Protein AF-A0AAN9UZ84-F1 (afdb_monomer)

Organism: NCBI:txid117547

Sequence (411 aa):
MTIRNRKESPLLRLPEEIRLLIYGYAVYINCPIQPQQQERHSNRFFRGLGAIRWNRSANSQLELACFSIYNDLQRHPLFYRENEFLFNDIKCAQLFMAAITKQKRDAIRRITIHLTGVPRNSFAIEELLNPDRAENGHPIYHQPMRGYVNLEDVTPTSLESVLISGDHPLIPLFMEARDTLQSRKSFLTNHFNQQMTGEDEVDFNPRAARGQIMKDMLPAPLLSDAINDTGIHFPGEDRVAQDKMKSTIGAISSRTRQQVRLSRSVNQFGVIMFQPRPRGRNYDKEFLLALEDEVKEIRFRQDMFQCRLENKTDDQEFIHWVELDLLFTPRGLEALRKHYVHLFRLTSKRHATLRLQHVKEIPTPKRILAMARGWMTPLIQERPRSWAPIDRQWKHLQRKYARYVAGLEQN

Foldseek 3Di:
DDPPPPPPDPLNPDDLVVNLVVVLVQLADPDAFEWDAPDVLDLDTDGDDVCPPPPPRSVNVQCVPDVVSVVSCVVPVSNQQNHAHEEAAVVSVVSNLVSDDPNSNVNHQHYFYRPPDPDPPVPPPVCVPDVPPPDDDDDDPDDPDGDGDRVVPDDVVNVVVVVVPDPDPCVVVVVVVVVVVVVVVVVVVVVVVVVVPPPDPDPDDVVVVVVVCVCVVDDPVVVVVVVVVVVNDDPCVVVVVVVVVPDDPDDDDPVVVVVLVVPPQQDPVRDRNPPDDDPQPQADPVRQGPDPWAFQDWADDPNFIKTWTWDDDPPDTDTDIDTLQSLLDPVSLVRVLVNLVVLLVPDDLVCLPVSLVRLVRGDALVRSVVSSCVVCVVVCVVCVPVCVVSVVSSVVSNVSSVVSSVVSVVD

Nearest PDB structures (foldseek):
  5vu9-assembly1_A  TM=6.277E-01  e=2.630E+00  Thermococcus kodakarensis
  3p0c-assembly3_B-2  TM=5.870E-01  e=2.109E+00  Homo sapiens
  7b0g-assembly1_A  TM=6.282E-01  e=4.567E+00  Thermococcus gorgonarius
  2ya3-assembly1_B  TM=3.241E-01  e=3.280E+00  Homo sapiens

Secondary structure (DSSP, 8-state):
--STT-S--GGGGS-HHHHHHHHHHHH--SS-B-EEESSTT-S-EEEPTT-TT-SS-HHHHHHHH-HHHHHHHHHS-HHHHHSEEEESSHHHHHHHHHHS-HHHHHH--EEEE--TT--GGG-TTSTTS-GGG---------PPP-----TTS--HHHHHHHHHSS--TTHHHHHHHHHHHHHHHHHHHHHHHHHTTS-------HHHHHHHHHHHSS-HHHHHHHHHHTT----HHHHHHHHHTT---PPPPHHHHHHHHH-TTB-TTS-B------S-TTB-TTSSB---SEEEEEEEETTEEEEEEEEEETTEEEEEEEEGGGG-SHHHHHHHHHHHHHHHH---GGGHHHHHHHHHHSPPHHHHHHHHHHHHHHHHHH-HHHHHHHHHHHHHHHHHHHHHHHHHHH-

pLDDT: mean 71.82, std 21.79, range [31.03, 98.06]

Structure (mmCIF, N/CA/C/O backbone):
data_AF-A0AAN9UZ84-F1
#
_entry.id   AF-A0AAN9UZ84-F1
#
loop_
_atom_site.group_PDB
_atom_site.id
_atom_site.type_symbol
_atom_site.label_atom_id
_atom_site.label_alt_id
_atom_site.label_comp_id
_atom_site.label_asym_id
_atom_site.label_entity_id
_atom_site.label_seq_id
_atom_site.pdbx_PDB_ins_code
_atom_site.Cartn_x
_atom_site.Cartn_y
_atom_site.Cartn_z
_atom_site.occupancy
_atom_site.B_iso_or_equiv
_atom_site.auth_seq_id
_atom_site.auth_comp_id
_atom_site.auth_asym_id
_atom_site.auth_atom_id
_atom_site.pdbx_PDB_model_num
ATOM 1 N N . MET A 1 1 ? 25.877 -11.691 -7.355 1.00 45.25 1 MET A N 1
ATOM 2 C CA . MET A 1 1 ? 25.223 -12.798 -8.086 1.00 45.25 1 MET A CA 1
ATOM 3 C C . MET A 1 1 ? 26.262 -13.465 -8.972 1.00 45.25 1 MET A C 1
ATOM 5 O O . MET A 1 1 ? 26.772 -12.831 -9.884 1.00 45.25 1 MET A O 1
ATOM 9 N N . THR A 1 2 ? 26.658 -14.690 -8.641 1.00 38.53 2 THR A N 1
ATOM 10 C CA . THR A 1 2 ? 27.685 -15.468 -9.347 1.00 38.53 2 THR A CA 1
ATOM 11 C C . THR A 1 2 ? 27.096 -16.154 -10.584 1.00 38.53 2 THR A C 1
ATOM 13 O O . THR A 1 2 ? 26.030 -16.756 -10.530 1.00 38.53 2 THR A O 1
ATOM 16 N N . ILE A 1 3 ? 27.820 -16.082 -11.703 1.00 53.00 3 ILE A N 1
ATOM 17 C CA . ILE A 1 3 ? 27.454 -16.493 -13.079 1.00 53.00 3 ILE A CA 1
ATOM 18 C C . ILE A 1 3 ? 27.215 -18.020 -13.243 1.00 53.00 3 ILE A C 1
ATOM 20 O O . ILE A 1 3 ? 26.954 -18.515 -14.334 1.00 53.00 3 ILE A O 1
ATOM 24 N N . ARG A 1 4 ? 27.268 -18.809 -12.165 1.00 45.34 4 ARG A N 1
ATOM 25 C CA . ARG A 1 4 ? 27.538 -20.254 -12.242 1.00 45.34 4 ARG A CA 1
ATOM 26 C C . ARG A 1 4 ? 26.347 -21.210 -12.370 1.00 45.34 4 ARG A C 1
ATOM 28 O O . ARG A 1 4 ? 26.585 -22.405 -12.349 1.00 45.34 4 ARG A O 1
ATOM 35 N N . ASN A 1 5 ? 25.113 -20.751 -12.589 1.00 47.03 5 ASN A N 1
ATOM 36 C CA . ASN A 1 5 ? 23.981 -21.662 -12.849 1.00 47.03 5 ASN A CA 1
ATOM 37 C C . ASN A 1 5 ? 23.011 -21.145 -13.933 1.00 47.03 5 ASN A C 1
ATOM 39 O O . ASN A 1 5 ? 21.800 -21.143 -13.749 1.00 47.03 5 ASN A O 1
ATOM 43 N N . ARG A 1 6 ? 23.529 -20.739 -15.102 1.00 51.94 6 ARG A N 1
ATOM 44 C CA . ARG A 1 6 ? 22.734 -20.605 -16.344 1.00 51.94 6 ARG A CA 1
ATOM 45 C C . ARG A 1 6 ? 22.651 -21.937 -17.110 1.00 51.94 6 ARG A C 1
ATOM 47 O O . ARG A 1 6 ? 22.800 -21.962 -18.325 1.00 51.94 6 ARG A O 1
ATOM 54 N N . LYS A 1 7 ? 22.422 -23.059 -16.419 1.00 56.19 7 LYS A N 1
ATOM 55 C CA . LYS A 1 7 ? 21.828 -24.215 -17.105 1.00 56.19 7 LYS A CA 1
ATOM 56 C C . LYS A 1 7 ? 20.409 -23.768 -17.457 1.00 56.19 7 LYS A C 1
ATOM 58 O O . LYS A 1 7 ? 19.621 -23.494 -16.562 1.00 56.19 7 LYS A O 1
ATOM 63 N N . GLU A 1 8 ? 20.212 -23.503 -18.742 1.00 67.31 8 GLU A N 1
ATOM 64 C CA . GLU A 1 8 ? 19.103 -22.772 -19.361 1.00 67.31 8 GLU A CA 1
ATOM 65 C C . GLU A 1 8 ? 17.765 -22.995 -18.654 1.00 67.31 8 GLU A C 1
ATOM 67 O O . GLU A 1 8 ? 17.306 -24.128 -18.510 1.00 67.31 8 GLU A O 1
ATOM 72 N N . SER A 1 9 ? 17.132 -21.899 -18.226 1.00 83.69 9 SER A N 1
ATOM 73 C CA . SER A 1 9 ? 15.747 -21.939 -17.757 1.00 83.69 9 SER A CA 1
ATOM 74 C C . SER A 1 9 ? 14.895 -22.694 -18.788 1.00 83.69 9 SER A C 1
ATOM 76 O O . SER A 1 9 ? 14.983 -22.350 -19.971 1.00 83.69 9 SER A O 1
ATOM 78 N N . PRO A 1 10 ? 14.065 -23.677 -18.384 1.00 90.75 10 PRO A N 1
ATOM 79 C CA . PRO A 1 10 ? 13.185 -24.403 -19.302 1.00 90.75 10 PRO A CA 1
ATOM 80 C C . PRO A 1 10 ? 12.340 -23.467 -20.174 1.00 90.75 10 PRO A C 1
ATOM 82 O O . PRO A 1 10 ? 12.114 -23.751 -21.344 1.00 90.75 10 PRO A O 1
ATOM 85 N N . LEU A 1 11 ? 11.963 -22.305 -19.631 1.00 91.06 11 LEU A N 1
ATOM 86 C CA . LEU A 1 11 ? 11.238 -21.260 -20.349 1.00 91.06 11 LEU A CA 1
ATOM 87 C C . LEU A 1 11 ? 12.028 -20.698 -21.540 1.00 91.06 11 LEU A C 1
ATOM 89 O O . LEU A 1 11 ? 11.448 -20.440 -22.585 1.00 91.06 11 LEU A O 1
ATOM 93 N N . LEU A 1 12 ? 13.346 -20.515 -21.401 1.00 90.81 12 LEU A N 1
ATOM 94 C CA . LEU A 1 12 ? 14.201 -19.960 -22.459 1.00 90.81 12 LEU A CA 1
ATOM 95 C C . LEU A 1 12 ? 14.514 -20.971 -23.570 1.00 90.81 12 LEU A C 1
ATOM 97 O O . LEU A 1 12 ? 14.984 -20.568 -24.628 1.00 90.81 12 LEU A O 1
ATOM 101 N N . ARG A 1 13 ? 14.237 -22.262 -23.347 1.00 91.50 13 ARG A N 1
ATOM 102 C CA . ARG A 1 13 ? 14.356 -23.314 -24.370 1.00 91.50 13 ARG A CA 1
ATOM 103 C C . ARG A 1 13 ? 13.147 -23.393 -25.294 1.00 91.50 13 ARG A C 1
ATOM 105 O O . ARG A 1 13 ? 13.227 -24.039 -26.333 1.00 91.50 13 ARG A O 1
ATOM 112 N N . LEU A 1 14 ? 12.033 -22.771 -24.913 1.00 93.94 14 LEU A N 1
ATOM 113 C CA . LEU A 1 14 ? 10.848 -22.723 -25.758 1.00 93.94 14 LEU A CA 1
ATOM 114 C C . LEU A 1 14 ? 11.097 -21.811 -26.973 1.00 93.94 14 LEU A C 1
ATOM 116 O O . LEU A 1 14 ? 11.827 -20.817 -26.831 1.00 93.94 14 LEU A O 1
ATOM 120 N N . PRO A 1 15 ? 10.470 -22.110 -28.130 1.00 96.06 15 PRO A N 1
ATOM 121 C CA . PRO A 1 15 ? 10.428 -21.200 -29.272 1.00 96.06 15 PRO A CA 1
ATOM 122 C C . PRO A 1 15 ? 9.936 -19.809 -28.865 1.00 96.06 15 PRO A C 1
ATOM 124 O O . PRO A 1 15 ? 9.126 -19.678 -27.940 1.00 96.06 15 PRO A O 1
ATOM 127 N N . GLU A 1 16 ? 10.435 -18.774 -29.541 1.00 95.06 16 GLU A N 1
ATOM 128 C CA . GLU A 1 16 ? 10.143 -17.374 -29.210 1.00 95.06 16 GLU A CA 1
ATOM 129 C C . GLU A 1 16 ? 8.633 -17.113 -29.177 1.00 95.06 16 GLU A C 1
ATOM 131 O O . GLU A 1 16 ? 8.135 -16.500 -28.240 1.00 95.06 16 GLU A O 1
ATOM 136 N N . GLU A 1 17 ? 7.882 -17.672 -30.119 1.00 96.00 17 GLU A N 1
ATOM 137 C CA . GLU A 1 17 ? 6.434 -17.516 -30.250 1.00 96.00 17 GLU A CA 1
ATOM 138 C C . GLU A 1 17 ? 5.694 -18.006 -28.998 1.00 96.00 17 GLU A C 1
ATOM 140 O O . GLU A 1 17 ? 4.804 -17.328 -28.481 1.00 96.00 17 GLU A O 1
ATOM 145 N N . ILE A 1 18 ? 6.110 -19.157 -28.461 1.00 96.25 18 ILE A N 1
ATOM 146 C CA . ILE A 1 18 ? 5.534 -19.730 -27.241 1.00 96.25 18 ILE A CA 1
ATOM 147 C C . ILE A 1 18 ? 5.908 -18.878 -26.027 1.00 96.25 18 ILE A C 1
ATOM 149 O O . ILE A 1 18 ? 5.068 -18.637 -25.158 1.00 96.25 18 ILE A O 1
ATOM 153 N N . ARG A 1 19 ? 7.146 -18.366 -25.971 1.00 95.56 19 ARG A N 1
ATOM 154 C CA . ARG A 1 19 ? 7.564 -17.445 -24.903 1.00 95.56 19 ARG A CA 1
ATOM 155 C C . ARG A 1 19 ? 6.741 -16.162 -24.922 1.00 95.56 19 ARG A C 1
ATOM 157 O O . ARG A 1 19 ? 6.247 -15.759 -23.874 1.00 95.56 19 ARG A O 1
ATOM 164 N N . LEU A 1 20 ? 6.545 -15.559 -26.094 1.00 94.31 20 LEU A N 1
ATOM 165 C CA . LEU A 1 20 ? 5.751 -14.341 -26.257 1.00 94.31 20 LEU A CA 1
ATOM 166 C C . LEU A 1 20 ? 4.282 -14.559 -25.887 1.00 94.31 20 LEU A C 1
ATOM 168 O O . LEU A 1 20 ? 3.679 -13.673 -25.287 1.00 94.31 20 LEU A O 1
ATOM 172 N N . LEU A 1 21 ? 3.715 -15.732 -26.175 1.00 95.12 21 LEU A N 1
ATOM 173 C CA . LEU A 1 21 ? 2.364 -16.093 -25.740 1.00 95.12 21 LEU A CA 1
ATOM 174 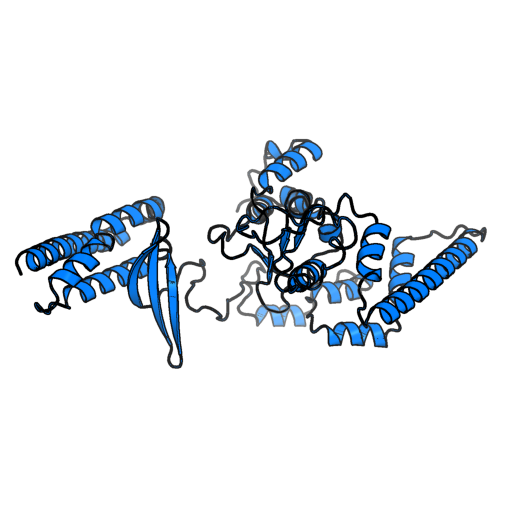C C . LEU A 1 21 ? 2.270 -16.168 -24.208 1.00 95.12 21 LEU A C 1
ATOM 176 O O . LEU A 1 21 ? 1.381 -15.558 -23.615 1.00 95.12 21 LEU A O 1
ATOM 180 N N . ILE A 1 22 ? 3.233 -16.824 -23.551 1.00 94.00 22 ILE A N 1
ATOM 181 C CA . ILE A 1 22 ? 3.320 -16.869 -22.080 1.00 94.00 22 ILE A CA 1
ATOM 182 C C . ILE A 1 22 ? 3.481 -15.458 -21.501 1.00 94.00 22 ILE A C 1
ATOM 184 O O . ILE A 1 22 ? 2.807 -15.102 -20.534 1.00 94.00 22 ILE A O 1
ATOM 188 N N . TYR A 1 23 ? 4.351 -14.636 -22.093 1.00 94.12 23 TYR A N 1
ATOM 189 C CA . TYR A 1 23 ? 4.535 -13.250 -21.672 1.00 94.12 23 TYR A CA 1
ATOM 190 C C . TYR A 1 23 ? 3.254 -12.444 -21.845 1.00 94.12 23 TYR A C 1
ATOM 192 O O . TYR A 1 23 ? 2.923 -11.687 -20.943 1.00 94.12 23 TYR A O 1
ATOM 200 N N . GLY A 1 24 ? 2.510 -12.644 -22.936 1.00 92.31 24 GLY A N 1
ATOM 201 C CA . GLY A 1 24 ? 1.216 -12.009 -23.182 1.00 92.31 24 GLY A CA 1
ATOM 202 C C . GLY A 1 24 ? 0.245 -12.220 -22.022 1.00 92.31 24 GLY A C 1
ATOM 203 O O . GLY A 1 24 ? -0.256 -11.250 -21.454 1.00 92.31 24 GLY A O 1
ATOM 204 N N . TYR A 1 25 ? 0.079 -13.471 -21.581 1.00 92.06 25 TYR A N 1
ATOM 205 C CA . TYR A 1 25 ? -0.732 -13.785 -20.399 1.00 92.06 25 TYR A CA 1
ATOM 206 C C . TYR A 1 25 ? -0.179 -13.176 -19.111 1.00 92.06 25 TYR A C 1
ATOM 208 O O . TYR A 1 25 ? -0.944 -12.736 -18.258 1.00 92.06 25 TYR A O 1
ATOM 216 N N . ALA A 1 26 ? 1.144 -13.133 -18.959 1.00 90.12 26 ALA A N 1
ATOM 217 C CA . ALA A 1 26 ? 1.773 -12.607 -17.755 1.00 90.12 26 ALA A CA 1
ATOM 218 C C . ALA A 1 26 ? 1.719 -11.068 -17.656 1.00 90.12 26 ALA A C 1
ATOM 220 O O . ALA A 1 26 ? 1.734 -10.529 -16.549 1.00 90.12 26 ALA A O 1
ATOM 221 N N . VAL A 1 27 ? 1.660 -10.352 -18.785 1.00 89.69 27 VAL A N 1
ATOM 222 C CA . VAL A 1 27 ? 1.564 -8.880 -18.825 1.00 89.69 27 VAL A CA 1
ATOM 223 C C . VAL A 1 27 ? 0.127 -8.363 -18.912 1.00 89.69 27 VAL A C 1
ATOM 225 O O . VAL A 1 27 ? -0.087 -7.160 -18.729 1.00 89.69 27 VAL A O 1
ATOM 228 N N . TYR A 1 28 ? -0.839 -9.239 -19.199 1.00 91.75 28 TYR A N 1
ATOM 229 C CA . TYR A 1 28 ? -2.258 -8.903 -19.272 1.00 91.75 28 TYR A CA 1
ATOM 230 C C . TYR A 1 28 ? -2.816 -8.505 -17.902 1.00 91.75 28 TYR A C 1
ATOM 232 O O . TYR A 1 28 ? -2.566 -9.151 -16.883 1.00 91.75 28 TYR A O 1
ATOM 240 N N . ILE A 1 29 ? -3.605 -7.435 -17.883 1.00 86.50 29 ILE A N 1
ATOM 241 C CA . ILE A 1 29 ? -4.309 -6.936 -16.707 1.00 86.50 29 ILE A CA 1
ATOM 242 C C . ILE A 1 29 ? -5.793 -6.885 -17.031 1.00 86.50 29 ILE A C 1
ATOM 244 O O . ILE A 1 29 ? -6.217 -6.233 -17.980 1.00 86.50 29 ILE A O 1
ATOM 248 N N . ASN A 1 30 ? -6.591 -7.536 -16.185 1.00 87.19 30 ASN A N 1
ATOM 249 C CA . ASN A 1 30 ? -8.043 -7.647 -16.337 1.00 87.19 30 ASN A CA 1
ATOM 250 C C . ASN A 1 30 ? -8.804 -6.345 -15.990 1.00 87.19 30 ASN A C 1
ATOM 252 O O . ASN A 1 30 ? -9.948 -6.376 -15.546 1.00 87.19 30 ASN A O 1
ATOM 256 N N . CYS A 1 31 ? -8.158 -5.185 -16.105 1.00 88.44 31 CYS A N 1
ATOM 257 C CA . CYS A 1 31 ? -8.800 -3.891 -15.932 1.00 88.44 31 CYS A CA 1
ATOM 258 C C . CYS A 1 31 ? -8.138 -2.826 -16.819 1.00 88.44 31 CYS A C 1
ATOM 260 O O . CYS A 1 31 ? -6.919 -2.878 -17.024 1.00 88.44 31 CYS A O 1
ATOM 262 N N . PRO A 1 32 ? -8.914 -1.846 -17.324 1.00 91.94 32 PRO A N 1
ATOM 263 C CA . PRO A 1 32 ? -8.359 -0.752 -18.104 1.00 91.94 32 PRO A CA 1
ATOM 264 C C . PRO A 1 32 ? -7.305 0.018 -17.307 1.00 91.94 32 PRO A C 1
ATOM 266 O O . PRO A 1 32 ? -7.519 0.441 -16.168 1.00 91.94 32 PRO A O 1
ATOM 269 N N . ILE A 1 33 ? -6.145 0.206 -17.918 1.00 92.12 33 ILE A N 1
ATOM 270 C CA . ILE A 1 33 ? -5.009 0.891 -17.321 1.00 92.12 33 ILE A CA 1
ATOM 271 C C . ILE A 1 33 ? -5.215 2.383 -17.490 1.00 92.12 33 ILE A C 1
ATOM 273 O O . ILE A 1 33 ? -5.262 2.856 -18.614 1.00 92.12 33 ILE A O 1
ATOM 277 N N . GLN A 1 34 ? -5.260 3.134 -16.393 1.00 93.69 34 GLN A N 1
ATOM 278 C CA . GLN A 1 34 ? -5.285 4.596 -16.434 1.00 93.69 34 GLN A CA 1
ATOM 279 C C . GLN A 1 34 ? -3.865 5.155 -16.302 1.00 93.69 34 GLN A C 1
ATOM 281 O O . GLN A 1 34 ? -3.337 5.151 -15.187 1.00 93.69 34 GLN A O 1
ATOM 286 N N . PRO A 1 35 ? -3.195 5.609 -17.376 1.00 92.44 35 PRO A N 1
ATOM 287 C CA . PRO A 1 35 ? -1.843 6.136 -17.259 1.00 92.44 35 PRO A CA 1
ATOM 288 C C . PRO A 1 35 ? -1.865 7.493 -16.555 1.00 92.44 35 PRO A C 1
ATOM 290 O O . PRO A 1 35 ? -2.608 8.393 -16.939 1.00 92.44 35 PRO A O 1
ATOM 293 N N . GLN A 1 36 ? -1.021 7.657 -15.543 1.00 87.88 36 GLN A N 1
ATOM 294 C CA . GLN A 1 36 ? -0.801 8.918 -14.844 1.00 87.88 36 GLN A CA 1
ATOM 295 C C . GLN A 1 36 ? 0.681 9.270 -14.916 1.00 87.88 36 GLN A C 1
ATOM 297 O O . GLN A 1 36 ? 1.538 8.456 -14.581 1.00 87.88 36 GLN A O 1
ATOM 302 N N . GLN A 1 37 ? 0.996 10.465 -15.410 1.00 86.06 37 GLN A N 1
ATOM 303 C CA . GLN A 1 37 ? 2.379 10.913 -15.550 1.00 86.06 37 GLN A CA 1
ATOM 304 C C . GLN A 1 37 ? 3.010 11.070 -14.160 1.00 86.06 37 GLN A C 1
ATOM 306 O O . GLN A 1 37 ? 2.432 11.725 -13.296 1.00 86.06 37 GLN A O 1
ATOM 311 N N . GLN A 1 38 ? 4.182 10.465 -13.936 1.00 81.69 38 GLN A N 1
ATOM 312 C CA . GLN A 1 38 ? 4.854 10.457 -12.630 1.00 81.69 38 GLN A CA 1
ATOM 313 C C . GLN A 1 38 ? 5.204 11.872 -12.159 1.00 81.69 38 GLN A C 1
ATOM 315 O O . GLN A 1 38 ? 4.994 12.222 -11.002 1.00 81.69 38 GLN A O 1
ATOM 320 N N . GLU A 1 39 ? 5.728 12.683 -13.071 1.00 80.19 39 GLU A N 1
ATOM 321 C CA . GLU A 1 39 ? 6.046 14.091 -12.854 1.00 80.19 39 GLU A CA 1
ATOM 322 C C . GLU A 1 39 ? 5.662 14.863 -14.114 1.00 80.19 39 GLU A C 1
ATOM 324 O O . GLU A 1 39 ? 5.668 14.298 -15.211 1.00 80.19 39 GLU A O 1
ATOM 329 N N . ARG A 1 40 ? 5.356 16.158 -13.983 1.00 80.56 40 ARG A N 1
ATOM 330 C CA . ARG A 1 40 ? 5.122 17.008 -15.157 1.00 80.56 40 ARG A CA 1
ATOM 331 C C . ARG A 1 40 ? 6.328 16.911 -16.096 1.00 80.56 40 ARG A C 1
ATOM 333 O O . ARG A 1 40 ? 7.459 17.057 -15.644 1.00 80.56 40 ARG A O 1
ATOM 340 N N . HIS A 1 41 ? 6.066 16.664 -17.379 1.00 78.81 41 HIS A N 1
ATOM 341 C CA . HIS A 1 41 ? 7.078 16.481 -18.436 1.00 78.81 41 HIS A CA 1
ATOM 342 C C . HIS A 1 41 ? 7.932 15.202 -18.333 1.00 78.81 41 HIS A C 1
ATOM 344 O O . HIS A 1 41 ? 8.858 15.020 -19.119 1.00 78.81 41 HIS A O 1
ATOM 350 N N . SER A 1 42 ? 7.621 14.280 -17.418 1.00 81.38 42 SER A N 1
ATOM 351 C CA . SER A 1 42 ? 8.297 12.982 -17.357 1.00 81.38 42 SER A CA 1
ATOM 352 C C . SER A 1 42 ? 7.796 12.031 -18.440 1.00 81.38 42 SER A C 1
ATOM 354 O O . SER A 1 42 ? 6.600 11.946 -18.714 1.00 81.38 42 SER A O 1
ATOM 356 N N . ASN A 1 43 ? 8.696 11.233 -19.008 1.00 77.44 43 ASN A N 1
ATOM 357 C CA . ASN A 1 43 ? 8.323 10.111 -19.870 1.00 77.44 43 ASN A CA 1
ATOM 358 C C . ASN A 1 43 ? 7.874 8.867 -19.078 1.00 77.44 43 ASN A C 1
ATOM 360 O O . ASN A 1 43 ? 7.631 7.808 -19.660 1.00 77.44 43 ASN A O 1
ATOM 364 N N . ARG A 1 44 ? 7.787 8.972 -17.746 1.00 79.19 44 ARG A N 1
ATOM 365 C CA . ARG A 1 44 ? 7.373 7.885 -16.858 1.00 79.19 44 ARG A CA 1
ATOM 366 C C . ARG A 1 44 ? 5.911 8.038 -16.475 1.00 79.19 44 ARG A C 1
ATOM 368 O O . ARG A 1 44 ? 5.475 9.114 -16.070 1.00 79.19 44 ARG A O 1
ATOM 375 N N . PHE A 1 45 ? 5.184 6.929 -16.545 1.00 83.38 45 PHE A N 1
ATOM 376 C CA . PHE A 1 45 ? 3.785 6.845 -16.146 1.00 83.38 45 PHE A CA 1
ATOM 377 C C . PHE A 1 45 ? 3.613 5.734 -15.120 1.00 83.38 45 PHE A C 1
ATOM 379 O O . PHE A 1 45 ? 4.180 4.649 -15.267 1.00 83.38 45 PHE A O 1
ATOM 386 N N . PHE A 1 46 ? 2.807 6.000 -14.101 1.00 80.75 46 PHE A N 1
ATOM 387 C CA . PHE A 1 46 ? 2.255 4.989 -13.215 1.00 80.75 46 PHE A CA 1
ATOM 388 C C . PHE A 1 46 ? 0.813 4.683 -13.624 1.00 80.75 46 PHE A C 1
ATOM 390 O O . PHE A 1 46 ? 0.201 5.402 -14.413 1.00 80.75 46 PHE A O 1
ATOM 397 N N . ARG A 1 47 ? 0.272 3.572 -13.130 1.00 71.81 47 ARG A N 1
ATOM 398 C CA . ARG A 1 47 ? -1.145 3.237 -13.312 1.00 71.81 47 ARG A CA 1
ATOM 399 C C . ARG A 1 47 ? -1.926 3.915 -12.187 1.00 71.81 47 ARG A C 1
ATOM 401 O O . ARG A 1 47 ? -1.471 3.867 -11.050 1.00 71.81 47 ARG A O 1
ATOM 408 N N . GLY A 1 48 ? -3.041 4.567 -12.502 1.00 64.75 48 GLY A N 1
ATOM 409 C CA . GLY A 1 48 ? -3.776 5.439 -11.589 1.00 64.75 48 GLY A CA 1
ATOM 410 C C . GLY A 1 48 ? -4.235 4.799 -10.273 1.00 64.75 48 GLY A C 1
ATOM 411 O O . GLY A 1 48 ? -4.202 3.582 -10.088 1.00 64.75 48 GLY A O 1
ATOM 412 N N . LEU A 1 49 ? -4.681 5.675 -9.366 1.00 49.62 49 LEU A N 1
ATOM 413 C CA . LEU A 1 49 ? -4.926 5.523 -7.917 1.00 49.62 49 LEU A CA 1
ATOM 414 C C . LEU A 1 49 ? -5.725 4.298 -7.413 1.00 49.62 49 LEU A C 1
ATOM 416 O O . LEU A 1 49 ? -5.801 4.099 -6.205 1.00 49.62 49 LEU A O 1
ATOM 420 N N . GLY A 1 50 ? -6.281 3.450 -8.280 1.00 52.53 50 GLY A N 1
ATOM 421 C CA . GLY A 1 50 ? -6.930 2.192 -7.884 1.00 52.53 50 GLY A CA 1
ATOM 422 C C . GLY A 1 50 ? -5.977 1.003 -7.687 1.00 52.53 50 GLY A C 1
ATOM 423 O O . GLY A 1 50 ? -6.397 -0.040 -7.198 1.00 52.53 50 GLY A O 1
ATOM 424 N N . ALA A 1 51 ? -4.700 1.131 -8.063 1.00 45.59 51 ALA A N 1
ATOM 425 C CA . ALA A 1 51 ? -3.732 0.030 -8.073 1.00 45.59 51 ALA A CA 1
ATOM 426 C C . ALA A 1 51 ? -2.506 0.308 -7.178 1.00 45.59 51 ALA A C 1
ATOM 428 O O . ALA A 1 51 ? -1.365 0.184 -7.618 1.00 45.59 51 ALA A O 1
ATOM 429 N N . ILE A 1 52 ? -2.728 0.651 -5.903 1.00 46.91 52 ILE A N 1
ATOM 430 C CA . ILE A 1 52 ? -1.674 0.980 -4.913 1.00 46.91 52 ILE A CA 1
ATOM 431 C C . ILE A 1 52 ? -0.670 -0.178 -4.688 1.00 46.91 52 ILE A C 1
ATOM 433 O O . ILE A 1 52 ? 0.438 0.034 -4.203 1.00 46.91 52 ILE A O 1
ATOM 437 N N . ARG A 1 53 ? -0.970 -1.406 -5.133 1.00 43.94 53 ARG A N 1
ATOM 438 C CA . ARG A 1 53 ? -0.129 -2.589 -4.876 1.00 43.94 53 ARG A CA 1
ATOM 439 C C . ARG A 1 53 ? 0.914 -2.958 -5.941 1.00 43.94 53 ARG A C 1
ATOM 441 O O . ARG A 1 53 ? 1.563 -3.990 -5.799 1.00 43.94 53 ARG A O 1
ATOM 448 N N . TRP A 1 54 ? 1.127 -2.151 -6.983 1.00 49.38 54 TRP A N 1
ATOM 449 C CA . TRP A 1 54 ? 1.960 -2.558 -8.131 1.00 49.38 54 TRP A CA 1
ATOM 450 C C . TRP A 1 54 ? 3.179 -1.663 -8.387 1.00 49.38 54 TRP A C 1
ATOM 452 O O . TRP A 1 54 ? 3.471 -1.322 -9.532 1.00 49.38 54 TRP A O 1
ATOM 462 N N . ASN A 1 55 ? 3.966 -1.356 -7.347 1.00 44.22 55 ASN A N 1
ATOM 463 C CA . ASN A 1 55 ? 5.273 -0.683 -7.498 1.00 44.22 55 ASN A CA 1
ATOM 464 C C . ASN A 1 55 ? 6.299 -1.478 -8.337 1.00 44.22 55 ASN A C 1
ATOM 466 O O . ASN A 1 55 ? 7.379 -0.980 -8.645 1.00 44.22 55 ASN A O 1
ATOM 470 N N . ARG A 1 56 ? 5.961 -2.702 -8.752 1.00 51.62 56 ARG A N 1
ATOM 471 C CA . ARG A 1 56 ? 6.640 -3.436 -9.818 1.00 51.62 56 ARG A CA 1
ATOM 472 C C . ARG A 1 56 ? 5.575 -4.044 -10.722 1.00 51.62 56 ARG A C 1
ATOM 474 O O . ARG A 1 56 ? 4.998 -5.071 -10.370 1.00 51.62 56 ARG A O 1
ATOM 481 N N . SER A 1 57 ? 5.279 -3.410 -11.857 1.00 54.12 57 SER A N 1
ATOM 482 C CA . SER A 1 57 ? 4.426 -4.003 -12.895 1.00 54.12 57 SER A CA 1
ATOM 483 C C . SER A 1 57 ? 4.911 -5.420 -13.232 1.00 54.12 57 SER A C 1
ATOM 485 O O . SER A 1 57 ? 6.112 -5.684 -13.153 1.00 54.12 57 SER A O 1
ATOM 487 N N . ALA A 1 58 ? 4.018 -6.334 -13.619 1.00 53.50 58 ALA A N 1
ATOM 488 C CA . ALA A 1 58 ? 4.421 -7.665 -14.088 1.00 53.50 58 ALA A CA 1
ATOM 489 C C . ALA A 1 58 ? 5.491 -7.578 -15.196 1.00 53.50 58 ALA A C 1
ATOM 491 O O . ALA A 1 58 ? 6.454 -8.337 -15.169 1.00 53.50 58 ALA A O 1
ATOM 492 N N . ASN A 1 59 ? 5.415 -6.555 -16.061 1.00 58.16 59 ASN A N 1
ATOM 493 C CA . ASN A 1 59 ? 6.506 -6.187 -16.967 1.00 58.16 59 ASN A CA 1
ATOM 494 C C . ASN A 1 59 ? 7.822 -5.968 -16.242 1.00 58.16 59 ASN A C 1
ATOM 496 O O . ASN A 1 59 ? 8.793 -6.616 -16.580 1.00 58.16 59 ASN A O 1
ATOM 500 N N . SER A 1 60 ? 7.870 -5.086 -15.241 1.00 62.81 60 SER A N 1
ATOM 501 C CA . SER A 1 60 ? 9.116 -4.820 -14.524 1.00 62.81 60 SER A CA 1
ATOM 502 C C . SER A 1 60 ? 9.643 -6.069 -13.814 1.00 62.81 60 SER A C 1
ATOM 504 O O . SER A 1 60 ? 10.846 -6.252 -13.739 1.00 62.81 60 SER A O 1
ATOM 506 N N . GLN A 1 61 ? 8.783 -6.974 -13.334 1.00 77.00 61 GLN A N 1
ATOM 507 C CA . GLN A 1 61 ? 9.246 -8.223 -12.720 1.00 77.00 61 GLN A CA 1
ATOM 508 C C . GLN A 1 61 ? 9.800 -9.206 -13.763 1.00 77.00 61 GLN A C 1
ATOM 510 O O . GLN A 1 61 ? 10.838 -9.818 -13.519 1.00 77.00 61 GLN A O 1
ATOM 515 N N . LEU A 1 62 ? 9.158 -9.318 -14.931 1.00 81.50 62 LEU A N 1
ATOM 516 C CA . LEU A 1 62 ? 9.624 -10.144 -16.051 1.00 81.50 62 LEU A CA 1
ATOM 517 C C . LEU A 1 62 ? 10.903 -9.582 -16.688 1.00 81.50 62 LEU A C 1
ATOM 519 O O . LEU A 1 62 ? 11.858 -10.322 -16.906 1.00 81.50 62 LEU A O 1
ATOM 523 N N . GLU A 1 63 ? 10.956 -8.272 -16.917 1.00 80.12 63 GLU A N 1
ATOM 524 C CA . GLU A 1 63 ? 12.121 -7.537 -17.425 1.00 80.12 63 GLU A CA 1
ATOM 525 C C . GLU A 1 63 ? 13.327 -7.681 -16.484 1.00 80.12 63 GLU A C 1
ATOM 527 O O . GLU A 1 63 ? 14.464 -7.788 -16.942 1.00 80.12 63 GLU A O 1
ATOM 532 N N . LEU A 1 64 ? 13.094 -7.740 -15.167 1.00 81.56 64 LEU A N 1
ATOM 533 C CA . LEU A 1 64 ? 14.145 -7.944 -14.166 1.00 81.56 64 LEU A CA 1
ATOM 534 C C . LEU A 1 64 ? 14.545 -9.417 -13.981 1.00 81.56 64 LEU A C 1
ATOM 536 O O . LEU A 1 64 ? 15.568 -9.678 -13.346 1.00 81.56 64 LEU A O 1
ATOM 540 N N . ALA A 1 65 ? 13.781 -10.379 -14.511 1.00 84.19 65 ALA A N 1
ATOM 541 C CA . ALA A 1 65 ? 14.049 -11.801 -14.300 1.00 84.19 65 ALA A CA 1
ATOM 542 C C . ALA A 1 65 ? 15.339 -12.248 -15.006 1.00 84.19 65 ALA A C 1
ATOM 544 O O . ALA A 1 65 ? 16.204 -12.876 -14.390 1.00 84.19 65 ALA A O 1
ATOM 545 N N . CYS A 1 66 ? 15.499 -11.919 -16.295 1.00 87.75 66 CYS A N 1
ATOM 546 C CA . CYS A 1 66 ? 16.760 -12.105 -17.011 1.00 87.75 66 CYS A CA 1
ATOM 547 C C . CYS A 1 66 ? 16.858 -11.249 -18.285 1.00 87.75 66 CYS A C 1
ATOM 549 O O . CYS A 1 66 ? 15.860 -10.833 -18.867 1.00 87.75 66 CYS A O 1
ATOM 551 N N . PHE A 1 67 ? 18.090 -11.062 -18.770 1.00 87.00 67 PHE A N 1
ATOM 552 C CA . PHE A 1 67 ? 18.387 -10.264 -19.968 1.00 87.00 67 PHE A CA 1
ATOM 553 C C . PHE A 1 67 ? 17.702 -10.774 -21.250 1.00 87.00 67 PHE A C 1
ATOM 555 O O . PHE A 1 67 ? 17.363 -9.978 -22.118 1.00 87.00 67 PHE A O 1
ATOM 562 N N . SER A 1 68 ? 17.482 -12.088 -21.378 1.00 90.62 68 SER A N 1
ATOM 563 C CA . SER A 1 68 ? 16.793 -12.648 -22.551 1.00 90.62 68 SER A CA 1
ATOM 564 C C . SER A 1 68 ? 15.317 -12.253 -22.574 1.00 90.62 68 SER A C 1
ATOM 566 O O . SER A 1 68 ? 14.835 -11.804 -23.604 1.00 90.62 68 SER A O 1
ATOM 568 N N . ILE A 1 69 ? 14.628 -12.356 -21.431 1.00 90.94 69 ILE A N 1
ATOM 569 C CA . ILE A 1 69 ? 13.220 -11.948 -21.302 1.00 90.94 69 ILE A CA 1
ATOM 570 C C . ILE A 1 69 ? 13.091 -10.444 -21.556 1.00 90.94 69 ILE A C 1
ATOM 572 O O . ILE A 1 69 ? 12.199 -10.014 -22.279 1.00 90.94 69 ILE A O 1
ATOM 576 N N . TYR A 1 70 ? 14.020 -9.649 -21.018 1.00 90.94 70 TYR A N 1
ATOM 577 C CA . TYR A 1 70 ? 14.085 -8.215 -21.290 1.00 90.94 70 TYR A CA 1
ATOM 578 C C . TYR A 1 70 ? 14.187 -7.910 -22.794 1.00 90.94 70 TYR A C 1
ATOM 580 O O . TYR A 1 70 ? 13.426 -7.091 -23.302 1.00 90.94 70 TYR A O 1
ATOM 588 N N . ASN A 1 71 ? 15.081 -8.589 -23.523 1.00 92.81 71 ASN A N 1
ATOM 589 C CA . ASN A 1 71 ? 15.231 -8.379 -24.966 1.00 92.81 71 ASN A CA 1
ATOM 590 C C . ASN A 1 71 ? 13.977 -8.778 -25.751 1.00 92.81 71 ASN A C 1
ATOM 592 O O . ASN A 1 71 ? 13.588 -8.050 -26.666 1.00 92.81 71 ASN A O 1
ATOM 596 N N . ASP A 1 72 ? 13.342 -9.896 -25.392 1.00 93.94 72 ASP A N 1
ATOM 597 C CA . ASP A 1 72 ? 12.100 -10.348 -26.026 1.00 93.94 72 ASP A CA 1
ATOM 598 C C . ASP A 1 72 ? 10.990 -9.294 -25.821 1.00 93.94 72 ASP A C 1
ATOM 600 O O . ASP A 1 72 ? 10.367 -8.852 -26.786 1.00 93.94 72 ASP A O 1
ATOM 604 N N . LEU A 1 73 ? 10.811 -8.789 -24.593 1.00 91.50 73 LEU A N 1
ATOM 605 C CA . LEU A 1 73 ? 9.824 -7.746 -24.268 1.00 91.50 73 LEU A CA 1
ATOM 606 C C . LEU A 1 73 ? 10.153 -6.368 -24.869 1.00 91.50 73 LEU A C 1
ATOM 608 O O . LEU A 1 73 ? 9.253 -5.571 -25.138 1.00 91.50 73 LEU A O 1
ATOM 612 N N . GLN A 1 74 ? 11.432 -6.061 -25.095 1.00 90.44 74 GLN A N 1
ATOM 613 C CA . GLN A 1 74 ? 11.838 -4.820 -25.757 1.00 90.44 74 GLN A CA 1
ATOM 614 C C . GLN A 1 74 ? 11.538 -4.860 -27.263 1.00 90.44 74 GLN A C 1
ATOM 616 O O . GLN A 1 74 ? 11.140 -3.846 -27.839 1.00 90.44 74 GLN A O 1
ATOM 621 N N . ARG A 1 75 ? 11.722 -6.021 -27.906 1.00 94.94 75 ARG A N 1
ATOM 622 C CA . ARG A 1 75 ? 11.404 -6.230 -29.330 1.00 94.94 75 ARG A CA 1
ATOM 623 C C . ARG A 1 75 ? 9.903 -6.327 -29.573 1.00 94.94 75 ARG A C 1
ATOM 625 O O . ARG A 1 75 ? 9.418 -5.819 -30.582 1.00 94.94 75 ARG A O 1
ATOM 632 N N . HIS A 1 76 ? 9.179 -6.918 -28.629 1.00 95.56 76 HIS A N 1
ATOM 633 C CA . HIS A 1 76 ? 7.742 -7.136 -28.708 1.00 95.56 76 HIS A CA 1
ATOM 634 C C . HIS A 1 76 ? 7.059 -6.403 -27.555 1.00 95.56 76 HIS A C 1
ATOM 636 O O . HIS A 1 76 ? 7.039 -6.923 -26.441 1.00 95.56 76 HIS A O 1
ATOM 642 N N . PRO A 1 77 ? 6.482 -5.206 -27.782 1.00 94.25 77 PRO A N 1
ATOM 643 C CA . PRO A 1 77 ? 5.841 -4.395 -26.740 1.00 94.25 77 PRO A CA 1
ATOM 644 C C . PRO A 1 77 ? 4.486 -4.984 -26.288 1.00 94.25 77 PRO A C 1
ATOM 646 O O . PRO A 1 77 ? 3.462 -4.302 -26.300 1.00 94.25 77 PRO A O 1
ATOM 649 N N . LEU A 1 78 ? 4.479 -6.253 -25.867 1.00 94.38 78 LEU A N 1
ATOM 650 C CA . LEU A 1 78 ? 3.302 -7.057 -25.527 1.00 94.38 78 LEU A CA 1
ATOM 651 C C . LEU A 1 78 ? 2.403 -6.362 -24.514 1.00 94.38 78 LEU A C 1
ATOM 653 O O . LEU A 1 78 ? 1.193 -6.360 -24.660 1.00 94.38 78 LEU A O 1
ATOM 657 N N . PHE A 1 79 ? 2.983 -5.678 -23.534 1.00 92.44 79 PHE A N 1
ATOM 658 C CA . PHE A 1 79 ? 2.202 -4.921 -22.566 1.00 92.44 79 PHE A CA 1
ATOM 659 C C . PHE A 1 79 ? 1.273 -3.878 -23.190 1.00 92.44 79 PHE A C 1
ATOM 661 O O . PHE A 1 79 ? 0.149 -3.718 -22.729 1.00 92.44 79 PHE A O 1
ATOM 668 N N . TYR A 1 80 ? 1.740 -3.172 -24.217 1.00 94.62 80 TYR A N 1
ATOM 669 C CA . TYR A 1 80 ? 0.934 -2.169 -24.909 1.00 94.62 80 TYR A CA 1
ATOM 670 C C . TYR A 1 80 ? -0.115 -2.830 -25.804 1.00 94.62 80 TYR A C 1
ATOM 672 O O . TYR A 1 80 ? -1.209 -2.300 -25.955 1.00 94.62 80 TYR A O 1
ATOM 680 N N . ARG A 1 81 ? 0.203 -4.008 -26.350 1.00 95.62 81 ARG A N 1
ATOM 681 C CA . ARG A 1 81 ? -0.693 -4.778 -27.215 1.00 95.62 81 ARG A CA 1
ATOM 682 C C . ARG A 1 81 ? -1.837 -5.442 -26.459 1.00 95.62 81 ARG A C 1
ATOM 684 O O . ARG A 1 81 ? -2.981 -5.350 -26.885 1.00 95.62 81 ARG A O 1
ATOM 691 N N . GLU A 1 82 ? -1.527 -6.097 -25.346 1.00 94.81 82 GLU A N 1
ATOM 692 C CA . GLU A 1 82 ? -2.479 -6.943 -24.625 1.00 94.81 82 GLU A CA 1
ATOM 693 C C . GLU A 1 82 ? -3.389 -6.156 -23.674 1.00 94.81 82 GLU A C 1
ATOM 695 O O . GLU A 1 82 ? -4.401 -6.688 -23.232 1.00 94.81 82 GLU A O 1
ATOM 700 N N . ASN A 1 83 ? -3.092 -4.896 -23.349 1.00 94.38 83 ASN A N 1
ATOM 701 C CA . ASN A 1 83 ? -3.857 -4.135 -22.356 1.00 94.38 83 ASN A CA 1
ATOM 702 C C . ASN A 1 83 ? -4.730 -3.039 -22.975 1.00 94.38 83 ASN A C 1
ATOM 704 O O . ASN A 1 83 ? -4.432 -2.503 -24.039 1.00 94.38 83 ASN A O 1
ATOM 708 N N . GLU A 1 84 ? -5.816 -2.706 -22.280 1.00 95.31 84 GLU A N 1
ATOM 709 C CA . GLU A 1 84 ? -6.657 -1.548 -22.584 1.00 95.31 84 GLU A CA 1
ATOM 710 C C . GLU A 1 84 ? -6.168 -0.330 -21.797 1.00 95.31 84 GLU A C 1
ATOM 712 O O . GLU A 1 84 ? -5.859 -0.442 -20.609 1.00 95.31 84 GLU A O 1
ATOM 717 N N . PHE A 1 85 ? -6.113 0.832 -22.448 1.00 95.19 85 PHE A N 1
ATOM 718 C CA . PHE A 1 85 ? -5.742 2.096 -21.816 1.00 95.19 85 PHE A CA 1
ATOM 719 C C . PHE A 1 85 ? -6.948 3.021 -21.706 1.00 95.19 85 PHE A C 1
ATOM 721 O O . PHE A 1 85 ? -7.616 3.295 -22.695 1.00 95.19 85 PHE A O 1
ATOM 728 N N . LEU A 1 86 ? -7.202 3.529 -20.506 1.00 95.12 86 LEU A N 1
ATOM 729 C CA . LEU A 1 86 ? -8.324 4.400 -20.198 1.00 95.12 86 LEU A CA 1
ATOM 730 C C . LEU A 1 86 ? -7.834 5.804 -19.844 1.00 95.12 86 LEU A C 1
ATOM 732 O O . LEU A 1 86 ? -7.010 5.971 -18.946 1.00 95.12 86 LEU A O 1
ATOM 736 N N . PHE A 1 87 ? -8.378 6.822 -20.502 1.00 94.69 87 PHE A N 1
ATOM 737 C CA . PHE A 1 87 ? -8.053 8.223 -20.242 1.00 94.69 87 PHE A CA 1
ATOM 738 C C . PHE A 1 87 ? -9.292 9.000 -19.817 1.00 94.69 87 PHE A C 1
ATOM 740 O O . PHE A 1 87 ? -10.387 8.766 -20.319 1.00 94.69 87 PHE A O 1
ATOM 747 N N . ASN A 1 88 ? -9.108 9.944 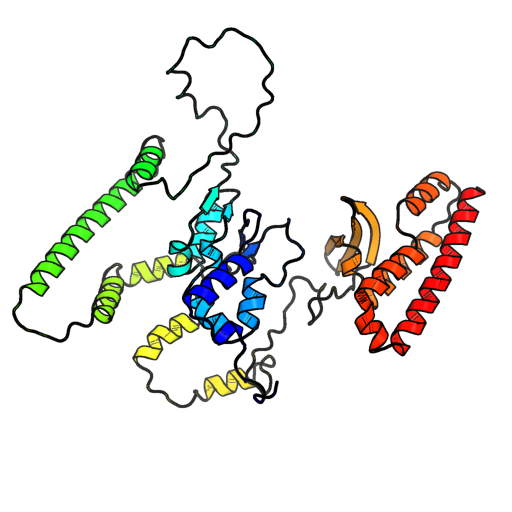-18.896 1.00 91.31 88 ASN A N 1
ATOM 748 C CA . ASN A 1 88 ? -10.188 10.813 -18.419 1.00 91.31 88 ASN A CA 1
ATOM 749 C C . ASN A 1 88 ? -10.455 12.003 -19.346 1.00 91.31 88 ASN A C 1
ATOM 751 O O . ASN A 1 88 ? -11.475 12.660 -19.196 1.00 91.31 88 ASN A O 1
ATOM 755 N N . ASP A 1 89 ? -9.521 12.305 -20.247 1.00 92.06 89 ASP A N 1
ATOM 756 C CA . ASP A 1 89 ? -9.659 13.327 -21.274 1.00 92.06 89 ASP A CA 1
ATOM 757 C C . ASP A 1 89 ? -8.705 13.035 -22.452 1.00 92.06 89 ASP A C 1
ATOM 759 O O . ASP A 1 89 ? -7.806 12.186 -22.375 1.00 92.06 89 ASP A O 1
ATOM 763 N N . ILE A 1 90 ? -8.896 13.756 -23.559 1.00 93.38 90 ILE A N 1
ATOM 764 C CA . ILE A 1 90 ? -8.059 13.628 -24.758 1.00 93.38 90 ILE A CA 1
ATOM 765 C C . ILE A 1 90 ? -6.627 14.147 -24.546 1.00 93.38 90 ILE A C 1
ATOM 767 O O . ILE A 1 90 ? -5.693 13.659 -25.183 1.00 93.38 90 ILE A O 1
ATOM 771 N N . LYS A 1 91 ? -6.422 15.099 -23.628 1.00 90.69 91 LYS A N 1
ATOM 772 C CA . LYS A 1 91 ? -5.109 15.711 -23.371 1.00 90.69 91 LYS A CA 1
ATOM 773 C C . LYS A 1 91 ? -4.166 14.714 -22.697 1.00 90.69 91 LYS A C 1
ATOM 775 O O . LYS A 1 91 ? -3.009 14.598 -23.089 1.00 90.69 91 LYS A O 1
ATOM 780 N N . CYS A 1 92 ? -4.654 13.940 -21.732 1.00 90.38 92 CYS A N 1
ATOM 781 C CA . CYS A 1 92 ? -3.936 12.852 -21.083 1.00 90.38 92 CYS A CA 1
ATOM 782 C C . CYS A 1 92 ? -3.553 11.762 -22.088 1.00 90.38 92 CYS A C 1
ATOM 784 O O . CYS A 1 92 ? -2.421 11.278 -22.047 1.00 90.38 92 CYS A O 1
ATOM 786 N N . ALA A 1 93 ? -4.458 11.416 -23.011 1.00 94.44 93 ALA A N 1
ATOM 787 C CA . ALA A 1 93 ? -4.160 10.471 -24.084 1.00 94.44 93 ALA A CA 1
ATOM 788 C C . ALA A 1 93 ? -3.035 11.000 -24.990 1.00 94.44 93 ALA A C 1
ATOM 790 O O . ALA A 1 93 ? -2.054 10.296 -25.230 1.00 94.44 93 ALA A O 1
ATOM 791 N N . GLN A 1 94 ? -3.114 12.262 -25.425 1.00 93.69 94 GLN A N 1
ATOM 792 C CA . GLN A 1 94 ? -2.078 12.903 -26.244 1.00 93.69 94 GLN A CA 1
ATOM 793 C C . GLN A 1 94 ? -0.714 12.938 -25.541 1.00 93.69 94 GLN A C 1
ATOM 795 O O . GLN A 1 94 ? 0.289 12.542 -26.136 1.00 93.69 94 GLN A O 1
ATOM 800 N N . LEU A 1 95 ? -0.673 13.346 -24.268 1.00 90.56 95 LEU A N 1
ATOM 801 C CA . LEU A 1 95 ? 0.556 13.373 -23.468 1.00 90.56 95 LEU A CA 1
ATOM 802 C C . LEU A 1 95 ? 1.176 11.978 -23.324 1.00 90.56 95 LEU A C 1
ATOM 804 O O . LEU A 1 95 ? 2.388 11.822 -23.474 1.00 90.56 95 LEU A O 1
ATOM 808 N N . PHE A 1 96 ? 0.355 10.957 -23.068 1.00 94.12 96 PHE A N 1
ATOM 809 C CA . PHE A 1 96 ? 0.822 9.576 -22.979 1.00 94.12 96 PHE A CA 1
ATOM 810 C C . PHE A 1 96 ? 1.403 9.084 -24.308 1.00 94.12 96 PHE A C 1
ATOM 812 O O . PHE A 1 96 ? 2.514 8.551 -24.335 1.00 94.12 96 PHE A O 1
ATOM 819 N N . MET A 1 97 ? 0.699 9.315 -25.419 1.00 95.44 97 MET A N 1
ATOM 820 C CA . MET A 1 97 ? 1.151 8.900 -26.748 1.00 95.44 97 MET A CA 1
ATOM 821 C C . MET A 1 97 ? 2.447 9.610 -27.161 1.00 95.44 97 MET A C 1
ATOM 823 O O . MET A 1 97 ? 3.345 8.975 -27.721 1.00 95.44 97 MET A O 1
ATOM 827 N N . ALA A 1 98 ? 2.586 10.899 -26.847 1.00 91.69 98 ALA A N 1
ATOM 828 C CA . ALA A 1 98 ? 3.802 11.662 -27.119 1.00 91.69 98 ALA A CA 1
ATOM 829 C C . ALA A 1 98 ? 5.018 11.129 -26.342 1.00 91.69 98 ALA A C 1
ATOM 831 O O . ALA A 1 98 ? 6.136 11.145 -26.852 1.00 91.69 98 ALA A O 1
ATOM 832 N N . ALA A 1 99 ? 4.801 10.619 -25.130 1.00 89.81 99 ALA A N 1
ATOM 833 C CA . ALA A 1 99 ? 5.874 10.224 -24.229 1.00 89.81 99 ALA A CA 1
ATOM 834 C C . ALA A 1 99 ? 6.407 8.792 -24.432 1.00 89.81 99 ALA A C 1
ATOM 836 O O . ALA A 1 99 ? 7.488 8.463 -23.935 1.00 89.81 99 ALA A O 1
ATOM 837 N N . ILE A 1 100 ? 5.684 7.928 -25.150 1.00 92.44 100 ILE A N 1
ATOM 838 C CA . ILE A 1 100 ? 6.133 6.564 -25.470 1.00 92.44 100 ILE A CA 1
ATOM 839 C C . ILE A 1 100 ? 6.775 6.487 -26.866 1.00 92.44 100 ILE A C 1
ATOM 841 O O . ILE A 1 100 ? 6.576 7.348 -27.720 1.00 92.44 100 ILE A O 1
ATOM 845 N N . THR A 1 101 ? 7.574 5.447 -27.124 1.00 92.12 101 THR A N 1
ATOM 846 C CA . THR A 1 101 ? 8.230 5.268 -28.432 1.00 92.12 101 THR A CA 1
ATOM 847 C C . THR A 1 101 ? 7.211 4.943 -29.524 1.00 92.12 101 THR A C 1
ATOM 849 O O . THR A 1 101 ? 6.150 4.382 -29.247 1.00 92.12 101 THR A O 1
ATOM 852 N N . LYS A 1 102 ? 7.553 5.222 -30.791 1.00 94.25 102 LYS A N 1
ATOM 853 C CA . LYS A 1 102 ? 6.693 4.888 -31.939 1.00 94.25 102 LYS A CA 1
ATOM 854 C C . LYS A 1 102 ? 6.279 3.411 -31.939 1.00 94.25 102 LYS A C 1
ATOM 856 O O . LYS A 1 102 ? 5.102 3.111 -32.030 1.00 94.25 102 LYS A O 1
ATOM 861 N N . GLN A 1 103 ? 7.233 2.507 -31.725 1.00 94.31 103 GLN A N 1
ATOM 862 C CA . GLN A 1 103 ? 6.970 1.067 -31.652 1.00 94.31 103 GLN A CA 1
ATOM 863 C C . GLN A 1 103 ? 5.940 0.699 -30.570 1.00 94.31 103 GLN A C 1
ATOM 865 O O . GLN A 1 103 ? 5.102 -0.166 -30.790 1.00 94.31 103 GLN A O 1
ATOM 870 N N . LYS A 1 104 ? 5.990 1.358 -29.404 1.00 94.31 104 LYS A N 1
ATOM 871 C CA . LYS A 1 104 ? 5.018 1.147 -28.325 1.00 94.31 104 LYS A CA 1
ATOM 872 C C . LYS A 1 104 ? 3.647 1.715 -28.687 1.00 94.31 104 LYS A C 1
ATOM 874 O O . LYS A 1 104 ? 2.661 1.045 -28.416 1.00 94.31 104 LYS A O 1
ATOM 879 N N . ARG A 1 105 ? 3.585 2.894 -29.326 1.00 95.50 105 ARG A N 1
ATOM 880 C CA . ARG A 1 105 ? 2.328 3.472 -29.843 1.00 95.50 105 ARG A CA 1
ATOM 881 C C . ARG A 1 105 ? 1.649 2.546 -30.842 1.00 95.50 105 ARG A C 1
ATOM 883 O O . ARG A 1 105 ? 0.480 2.241 -30.668 1.00 95.50 105 ARG A O 1
ATOM 890 N N . ASP A 1 106 ? 2.400 2.085 -31.840 1.00 95.38 106 ASP A N 1
ATOM 891 C CA . ASP A 1 106 ? 1.892 1.249 -32.935 1.00 95.38 106 ASP A CA 1
ATOM 892 C C . ASP A 1 106 ? 1.380 -0.115 -32.429 1.00 95.38 106 ASP A C 1
ATOM 894 O O . ASP A 1 106 ? 0.600 -0.789 -33.098 1.00 95.38 106 ASP A O 1
ATOM 898 N N . ALA A 1 107 ? 1.821 -0.533 -31.240 1.00 95.94 107 ALA A N 1
ATOM 899 C CA . ALA A 1 107 ? 1.374 -1.761 -30.605 1.00 95.94 107 ALA A CA 1
ATOM 900 C C . ALA A 1 107 ? 0.068 -1.619 -29.820 1.00 95.94 107 ALA A C 1
ATOM 902 O O . ALA A 1 107 ? -0.558 -2.641 -29.556 1.00 95.94 107 ALA A O 1
ATOM 903 N N . ILE A 1 108 ? -0.340 -0.404 -29.437 1.00 96.12 108 ILE A N 1
ATOM 904 C CA . ILE A 1 108 ? -1.579 -0.195 -28.681 1.00 96.12 108 ILE A CA 1
ATOM 905 C C . ILE A 1 108 ? -2.773 -0.538 -29.569 1.00 96.12 108 ILE A C 1
ATOM 907 O O . ILE A 1 108 ? -2.919 0.004 -30.661 1.00 96.12 108 ILE A O 1
ATOM 911 N N . ARG A 1 109 ? -3.639 -1.432 -29.080 1.00 96.69 109 ARG A N 1
ATOM 912 C CA . ARG A 1 109 ? -4.865 -1.845 -29.785 1.00 96.69 109 ARG A CA 1
ATOM 913 C C . ARG A 1 109 ? -6.130 -1.217 -29.219 1.00 96.69 109 ARG A C 1
ATOM 915 O O . ARG A 1 109 ? -7.066 -0.958 -29.961 1.00 96.69 109 ARG A O 1
ATOM 922 N N . ARG A 1 110 ? -6.157 -0.949 -27.910 1.00 96.75 110 ARG A N 1
ATOM 923 C CA . ARG A 1 110 ? -7.378 -0.561 -27.193 1.00 96.75 110 ARG A CA 1
ATOM 924 C C . ARG A 1 110 ? -7.158 0.696 -26.362 1.00 96.75 110 ARG A C 1
ATOM 926 O O . ARG A 1 110 ? -6.376 0.682 -2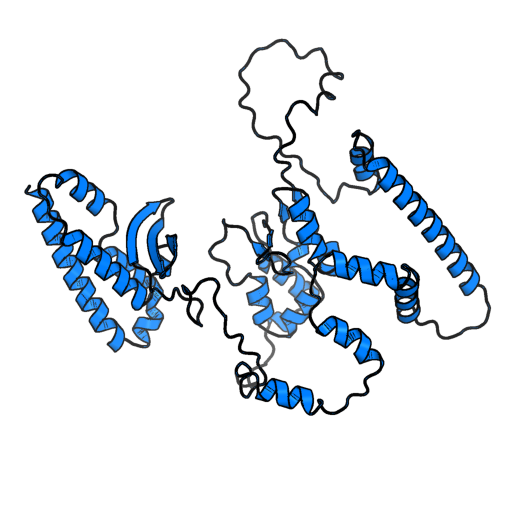5.409 1.00 96.75 110 ARG A O 1
ATOM 933 N N . ILE A 1 111 ? -7.859 1.768 -26.726 1.00 96.06 111 ILE A N 1
ATOM 934 C CA . ILE A 1 111 ? -7.894 3.031 -25.987 1.00 96.06 111 ILE A CA 1
ATOM 935 C C . ILE A 1 111 ? -9.352 3.427 -25.766 1.00 96.06 111 ILE A C 1
ATOM 937 O O . ILE A 1 111 ? -10.113 3.534 -26.719 1.00 96.06 111 ILE A O 1
ATOM 941 N N . THR A 1 112 ? -9.698 3.727 -24.522 1.00 95.62 112 THR A N 1
ATOM 942 C CA . THR A 1 112 ? -10.989 4.286 -24.131 1.00 95.62 112 THR A CA 1
ATOM 943 C C . THR A 1 112 ? -10.752 5.692 -23.580 1.00 95.62 112 THR A C 1
ATOM 945 O O . THR A 1 112 ? -9.869 5.900 -22.747 1.00 95.62 112 THR A O 1
ATOM 948 N N . ILE A 1 113 ? -11.518 6.682 -24.042 1.00 95.38 113 ILE A N 1
ATOM 949 C CA . ILE A 1 113 ? -11.425 8.070 -23.567 1.00 95.38 113 ILE A CA 1
ATOM 950 C C . ILE A 1 113 ? -12.781 8.473 -22.997 1.00 95.38 113 ILE A C 1
ATOM 952 O O . ILE A 1 113 ? -13.784 8.493 -23.706 1.00 95.38 113 ILE A O 1
ATOM 956 N N . HIS A 1 114 ? -12.819 8.820 -21.715 1.00 91.88 114 HIS A N 1
ATOM 957 C CA . HIS A 1 114 ? -13.982 9.453 -21.117 1.00 91.88 114 HIS A CA 1
ATOM 958 C C . HIS A 1 114 ? -14.007 10.929 -21.513 1.00 91.88 114 HIS A C 1
ATOM 960 O O . HIS A 1 114 ? -13.095 11.681 -21.199 1.00 91.88 114 HIS A O 1
ATOM 966 N N . LEU A 1 115 ? -15.055 11.362 -22.207 1.00 86.75 115 LEU A N 1
ATOM 967 C CA . LEU A 1 115 ? -15.266 12.773 -22.519 1.00 86.75 115 LEU A CA 1
ATOM 968 C C . LEU A 1 115 ? -16.056 13.416 -21.375 1.00 86.75 115 LEU A C 1
ATOM 970 O O . LEU A 1 115 ? -17.279 13.529 -21.425 1.00 86.75 115 LEU A O 1
ATOM 974 N N . THR A 1 116 ? -15.372 13.799 -20.295 1.00 77.56 116 THR A N 1
ATOM 975 C CA . THR A 1 116 ? -16.010 14.566 -19.217 1.00 77.56 116 THR A CA 1
ATOM 976 C C . THR A 1 116 ? -16.102 16.034 -19.627 1.00 77.56 116 THR A C 1
ATOM 978 O O . THR A 1 116 ? -15.071 16.677 -19.810 1.00 77.56 116 THR A O 1
ATOM 981 N N . GLY A 1 117 ? -17.316 16.578 -19.752 1.00 65.81 117 GLY A N 1
ATOM 982 C CA . GLY A 1 117 ? -17.520 18.018 -19.958 1.00 65.81 117 GLY A CA 1
ATOM 983 C C . GLY A 1 117 ? -18.053 18.445 -21.324 1.00 65.81 117 GLY A C 1
ATOM 984 O O . GLY A 1 117 ? -18.058 19.640 -21.595 1.00 65.81 117 GLY A O 1
ATOM 985 N N . VAL A 1 118 ? -18.551 17.527 -22.160 1.00 56.16 118 VAL A N 1
ATOM 986 C CA . VAL A 1 118 ? -19.478 17.937 -23.225 1.00 56.16 118 VAL A CA 1
ATOM 987 C C . VAL A 1 118 ? -20.834 18.200 -22.555 1.00 56.16 118 VAL A C 1
ATOM 989 O O . VAL A 1 118 ? -21.427 17.251 -22.029 1.00 56.16 118 VAL A O 1
ATOM 992 N N . PRO A 1 119 ? -21.320 19.456 -22.473 1.00 53.00 119 PRO A N 1
ATOM 993 C CA . PRO A 1 119 ? -22.684 19.702 -22.023 1.00 53.00 119 PRO A CA 1
ATOM 994 C C . PRO A 1 119 ? -23.626 18.913 -22.936 1.00 53.00 119 PRO A C 1
ATOM 996 O O . PRO A 1 119 ? -23.470 18.939 -24.152 1.00 53.00 119 PRO A O 1
ATOM 999 N N . ARG A 1 120 ? -24.601 18.197 -22.364 1.00 52.97 120 ARG A N 1
ATOM 1000 C CA . ARG A 1 120 ? -25.517 17.307 -23.111 1.00 52.97 120 ARG A CA 1
ATOM 1001 C C . ARG A 1 120 ? -26.253 17.982 -24.280 1.00 52.97 120 ARG A C 1
ATOM 1003 O O . ARG A 1 120 ? -26.795 17.285 -25.125 1.00 52.97 120 ARG A O 1
ATOM 1010 N N . ASN A 1 121 ? -26.241 19.310 -24.349 1.00 49.94 121 ASN A N 1
ATOM 1011 C CA . ASN A 1 121 ? -26.990 20.092 -25.323 1.00 49.94 121 ASN A CA 1
ATOM 1012 C C . ASN A 1 121 ? -26.319 20.211 -26.704 1.00 49.94 121 ASN A C 1
ATOM 1014 O O . ASN A 1 121 ? -26.930 20.779 -27.599 1.00 49.94 121 ASN A O 1
ATOM 1018 N N . SER A 1 122 ? -25.099 19.701 -26.913 1.00 43.78 122 SER A N 1
ATOM 1019 C CA . SER A 1 122 ? -24.421 19.764 -28.224 1.00 43.78 122 SER A CA 1
ATOM 1020 C C . SER A 1 122 ? -24.552 18.501 -29.091 1.00 43.78 122 SER A C 1
ATOM 1022 O O . SER A 1 122 ? -23.957 18.443 -30.161 1.00 43.78 122 SER A O 1
ATOM 1024 N N . PHE A 1 123 ? -25.378 17.525 -28.694 1.00 43.84 123 PHE A N 1
ATOM 1025 C CA . PHE A 1 123 ? -25.786 16.391 -29.543 1.00 43.84 123 PHE A CA 1
ATOM 1026 C C . PHE A 1 123 ? -27.288 16.442 -29.878 1.00 43.84 123 PHE A C 1
ATOM 1028 O O . PHE A 1 123 ? -28.001 15.450 -29.778 1.00 43.84 123 PHE A O 1
ATOM 1035 N N . ALA A 1 124 ? -27.781 17.607 -30.303 1.00 40.97 124 ALA A N 1
ATOM 1036 C CA . ALA A 1 124 ? -29.133 17.782 -30.843 1.00 40.97 124 ALA A CA 1
ATOM 1037 C C . ALA A 1 124 ? -29.221 17.408 -32.342 1.00 40.97 124 ALA A C 1
ATOM 1039 O O . ALA A 1 124 ? -29.798 18.146 -33.134 1.00 40.97 124 ALA A O 1
ATOM 1040 N N . ILE A 1 125 ? -28.609 16.290 -32.755 1.00 42.44 125 ILE A N 1
ATOM 1041 C CA . ILE A 1 125 ? -28.674 15.807 -34.153 1.00 42.44 125 ILE A CA 1
ATOM 1042 C C . ILE A 1 125 ? -29.462 14.488 -34.279 1.00 42.44 125 ILE A C 1
ATOM 1044 O O . ILE A 1 125 ? -29.978 14.199 -35.352 1.00 42.44 125 ILE A O 1
ATOM 1048 N N . GLU A 1 126 ? -29.694 13.732 -33.198 1.00 38.44 126 GLU A N 1
ATOM 1049 C CA . GLU A 1 126 ? -30.564 12.538 -33.267 1.00 38.44 126 GLU A CA 1
ATOM 1050 C C . GLU A 1 126 ? -32.066 12.842 -33.120 1.00 38.44 126 GLU A C 1
ATOM 1052 O O . GLU A 1 126 ? -32.895 12.058 -33.579 1.00 38.44 126 GLU A O 1
ATOM 1057 N N . GLU A 1 127 ? -32.448 13.996 -32.564 1.00 40.69 127 GLU A N 1
ATOM 1058 C CA . GLU A 1 127 ? -33.865 14.355 -32.365 1.00 40.69 127 GLU A CA 1
ATOM 1059 C C . GLU A 1 127 ? -34.540 14.911 -33.639 1.00 40.69 127 GLU A C 1
ATOM 1061 O O . GLU A 1 127 ? -35.757 15.057 -33.693 1.00 40.69 127 GLU A O 1
ATOM 1066 N N . LEU A 1 128 ? -33.768 15.140 -34.709 1.00 36.66 128 LEU A N 1
ATOM 1067 C CA . LEU A 1 128 ? -34.277 15.499 -36.041 1.00 36.66 128 LEU A CA 1
ATOM 1068 C C . LEU A 1 128 ? -34.530 14.284 -36.954 1.00 36.66 128 LEU A C 1
ATOM 1070 O O . LEU A 1 128 ? -34.980 14.462 -38.084 1.00 36.66 128 LEU A O 1
ATOM 1074 N N . LEU A 1 129 ? -34.271 13.055 -36.485 1.00 35.12 129 LEU A N 1
ATOM 1075 C CA . LEU A 1 129 ? -34.421 11.827 -37.283 1.00 35.12 129 LEU A CA 1
ATOM 1076 C C . LEU A 1 129 ? -35.518 10.865 -36.793 1.00 35.12 129 LEU A C 1
ATOM 1078 O O . LEU A 1 129 ? -35.716 9.834 -37.429 1.00 35.12 129 LEU A O 1
ATOM 1082 N N . ASN A 1 130 ? -36.252 11.172 -35.716 1.00 43.56 130 ASN A N 1
ATOM 1083 C CA . ASN A 1 130 ? -37.442 10.401 -35.317 1.00 43.56 130 ASN A CA 1
ATOM 1084 C C . ASN A 1 130 ? -38.411 11.218 -34.433 1.00 43.56 130 ASN A C 1
ATOM 1086 O O . ASN A 1 130 ? -38.276 11.198 -33.209 1.00 43.56 130 ASN A O 1
ATOM 1090 N N . PRO A 1 131 ? -39.414 11.900 -35.018 1.00 39.03 131 PRO A N 1
ATOM 1091 C CA . PRO A 1 131 ? -40.408 12.665 -34.258 1.00 39.03 131 PRO A CA 1
ATOM 1092 C C . PRO A 1 131 ? -41.448 11.808 -33.498 1.00 39.03 131 PRO A C 1
ATOM 1094 O O . PRO A 1 131 ? -42.174 12.340 -32.665 1.00 39.03 131 PRO A O 1
ATOM 1097 N N . ASP A 1 132 ? -41.495 10.486 -33.697 1.00 41.91 132 ASP A N 1
ATOM 1098 C CA . ASP A 1 132 ? -42.617 9.645 -33.228 1.00 41.91 132 ASP A CA 1
ATOM 1099 C C . ASP A 1 132 ? -42.438 8.994 -31.839 1.00 41.91 132 ASP A C 1
ATOM 1101 O O . ASP A 1 132 ? -43.140 8.044 -31.495 1.00 41.91 132 ASP A O 1
ATOM 1105 N N . ARG A 1 133 ? -41.496 9.456 -31.003 1.00 44.28 133 ARG A N 1
ATOM 1106 C CA . ARG A 1 133 ? -41.246 8.856 -29.668 1.00 44.28 133 ARG A CA 1
ATOM 1107 C C . ARG A 1 133 ? -41.584 9.738 -28.466 1.00 44.28 133 ARG A C 1
ATOM 1109 O O . ARG A 1 133 ? -41.247 9.381 -27.339 1.00 44.28 133 ARG A O 1
ATOM 1116 N N . ALA A 1 134 ? -42.298 10.837 -28.675 1.00 41.31 134 ALA A N 1
ATOM 1117 C CA . ALA A 1 134 ? -42.664 11.777 -27.618 1.00 41.31 134 ALA A CA 1
ATOM 1118 C C . ALA A 1 134 ? -44.006 11.465 -26.923 1.00 41.31 134 ALA A C 1
ATOM 1120 O O . ALA A 1 134 ? -44.743 12.379 -26.585 1.00 41.31 134 ALA A O 1
ATOM 1121 N N . GLU A 1 135 ? -44.332 10.202 -26.654 1.00 43.12 135 GLU A N 1
ATOM 1122 C CA . GLU A 1 135 ? -45.458 9.857 -25.775 1.00 43.12 135 GLU A CA 1
ATOM 1123 C C . GLU A 1 135 ? -45.077 8.632 -24.952 1.00 43.12 135 GLU A C 1
ATOM 1125 O O . GLU A 1 135 ? -45.147 7.516 -25.450 1.00 43.12 135 GLU A O 1
ATOM 1130 N N . ASN A 1 136 ? -44.557 8.846 -23.737 1.00 41.03 136 ASN A N 1
ATOM 1131 C CA . ASN A 1 136 ? -44.730 8.003 -22.541 1.00 41.03 136 ASN A CA 1
ATOM 1132 C C . ASN A 1 136 ? -43.714 8.432 -21.471 1.00 41.03 136 ASN A C 1
ATOM 1134 O O . ASN A 1 136 ? -42.529 8.101 -21.517 1.00 41.03 136 ASN A O 1
ATOM 1138 N N . GLY A 1 137 ? -44.191 9.210 -20.498 1.00 45.72 137 GLY A N 1
ATOM 1139 C CA . GLY A 1 137 ? -43.390 9.726 -19.395 1.00 45.72 137 GLY A CA 1
ATOM 1140 C C . GLY A 1 137 ? -42.963 8.633 -18.415 1.00 45.72 137 GLY A C 1
ATOM 1141 O O . GLY A 1 137 ? -43.765 8.154 -17.619 1.00 45.72 137 GLY A O 1
ATOM 1142 N N . HIS A 1 138 ? -41.669 8.318 -18.405 1.00 34.19 138 HIS A N 1
ATOM 1143 C CA . HIS A 1 138 ? -41.001 7.679 -17.273 1.00 34.19 138 HIS A CA 1
ATOM 1144 C C . HIS A 1 138 ? -39.725 8.452 -16.910 1.00 34.19 138 HIS A C 1
ATOM 1146 O O . HIS A 1 138 ? -39.005 8.899 -17.804 1.00 34.19 138 HIS A O 1
ATOM 1152 N N . PRO A 1 139 ? -39.408 8.619 -15.612 1.00 37.03 139 PRO A N 1
ATOM 1153 C CA . PRO A 1 139 ? -38.191 9.296 -15.188 1.00 37.03 139 PRO A CA 1
ATOM 1154 C C . PRO A 1 139 ? -36.973 8.416 -15.502 1.00 37.03 139 PRO A C 1
ATOM 1156 O O . PRO A 1 139 ? -36.749 7.380 -14.876 1.00 37.03 139 PRO A O 1
ATOM 1159 N N . ILE A 1 140 ? -36.181 8.830 -16.492 1.00 39.44 140 ILE A N 1
ATOM 1160 C CA . ILE A 1 140 ? -34.952 8.147 -16.900 1.00 39.44 140 ILE A CA 1
ATOM 1161 C C . ILE A 1 140 ? -33.831 8.524 -15.925 1.00 39.44 140 ILE A C 1
ATOM 1163 O O . ILE A 1 140 ? -33.361 9.662 -15.888 1.00 39.44 140 ILE A O 1
ATOM 1167 N N . TYR A 1 141 ? -33.339 7.551 -15.158 1.00 31.03 141 TYR A N 1
ATOM 1168 C CA . TYR A 1 141 ? -32.042 7.670 -14.494 1.00 31.03 141 TYR A CA 1
ATOM 1169 C C . TYR A 1 141 ? -30.941 7.648 -15.563 1.00 31.03 141 TYR A C 1
ATOM 1171 O O . TYR A 1 141 ? -30.542 6.594 -16.054 1.00 31.03 141 TYR A O 1
ATOM 1179 N N . HIS A 1 142 ? -30.463 8.827 -15.965 1.00 37.56 142 HIS A N 1
ATOM 1180 C CA . HIS A 1 142 ? -29.471 8.949 -17.030 1.00 37.56 142 HIS A CA 1
ATOM 1181 C C . HIS A 1 142 ? -28.063 8.555 -16.558 1.00 37.56 142 HIS A C 1
ATOM 1183 O O . HIS A 1 142 ? -27.355 9.361 -15.948 1.00 37.56 142 HIS A O 1
ATOM 1189 N N . GLN A 1 143 ? -27.622 7.347 -16.911 1.00 38.59 143 GLN A N 1
ATOM 1190 C CA . GLN A 1 143 ? -26.206 6.974 -16.868 1.00 38.59 143 GLN A CA 1
ATOM 1191 C C . GLN A 1 143 ? -25.380 7.892 -17.799 1.00 38.59 143 GLN A C 1
ATOM 1193 O O . GLN A 1 143 ? -25.888 8.331 -18.835 1.00 38.59 143 GLN A O 1
ATOM 1198 N N . PRO A 1 144 ? -24.118 8.224 -17.464 1.00 41.28 144 PRO A N 1
ATOM 1199 C CA . PRO A 1 144 ? -23.230 8.909 -18.399 1.00 41.28 144 PRO A CA 1
ATOM 1200 C C . PRO A 1 144 ? -23.045 8.043 -19.653 1.00 41.28 144 PRO A C 1
ATOM 1202 O O . PRO A 1 144 ? -22.642 6.884 -19.540 1.00 41.28 144 PRO A O 1
ATOM 1205 N N . MET A 1 145 ? -23.339 8.595 -20.839 1.00 39.25 145 MET A N 1
ATOM 1206 C CA . MET A 1 145 ? -23.042 7.918 -22.102 1.00 39.25 145 MET A CA 1
ATOM 1207 C C . MET A 1 145 ? -21.538 7.645 -22.174 1.00 39.25 145 MET A C 1
ATOM 1209 O O . MET A 1 145 ? -20.714 8.558 -22.105 1.00 39.25 145 MET A O 1
ATOM 1213 N N . ARG A 1 146 ? -21.182 6.368 -22.290 1.00 42.84 146 ARG A N 1
ATOM 1214 C CA . ARG A 1 146 ? -19.825 5.939 -22.615 1.00 42.84 146 ARG A CA 1
ATOM 1215 C C . ARG A 1 146 ? -19.695 5.991 -24.132 1.00 42.84 146 ARG A C 1
ATOM 1217 O O . ARG A 1 146 ? -20.263 5.150 -24.818 1.00 42.84 146 ARG A O 1
ATOM 1224 N N . GLY A 1 147 ? -18.974 6.981 -24.648 1.00 46.75 147 GLY A N 1
ATOM 1225 C CA . GLY A 1 147 ? -18.493 6.929 -26.024 1.00 46.75 147 GLY A CA 1
ATOM 1226 C C . GLY A 1 147 ? -17.426 5.842 -26.121 1.00 46.75 147 GLY A C 1
ATOM 1227 O O . GLY A 1 147 ? -16.401 5.930 -25.447 1.00 46.75 147 GLY A O 1
ATOM 1228 N N . TYR A 1 148 ? -17.683 4.805 -26.912 1.00 42.38 148 TYR A N 1
ATOM 1229 C CA . TYR A 1 148 ? -16.693 3.788 -27.247 1.00 42.38 148 TYR A CA 1
ATOM 1230 C C . TYR A 1 148 ? -16.105 4.149 -28.607 1.00 42.38 148 TYR A C 1
ATOM 1232 O O . TYR A 1 148 ? -16.834 4.218 -29.591 1.00 42.38 148 TYR A O 1
ATOM 1240 N N . VAL A 1 149 ? -14.797 4.390 -28.670 1.00 46.84 149 VAL A N 1
ATOM 1241 C CA . VAL A 1 149 ? -14.082 4.479 -29.947 1.00 46.84 149 VAL A CA 1
ATOM 1242 C C . VAL A 1 149 ? -13.217 3.235 -30.043 1.00 46.84 149 VAL A C 1
ATOM 1244 O O . VAL A 1 149 ? -12.156 3.164 -29.427 1.00 46.84 149 VAL A O 1
ATOM 1247 N N . ASN A 1 150 ? -13.698 2.225 -30.766 1.00 40.44 150 ASN A N 1
ATOM 1248 C CA . ASN A 1 150 ? -12.912 1.032 -31.041 1.00 40.44 150 ASN A CA 1
ATOM 1249 C C . ASN A 1 150 ? -11.956 1.329 -32.201 1.00 40.44 150 ASN A C 1
ATOM 1251 O O . ASN A 1 150 ? -12.386 1.498 -33.337 1.00 40.44 150 ASN A O 1
ATOM 1255 N N . LEU A 1 151 ? -10.657 1.435 -31.918 1.00 43.03 151 LEU A N 1
ATOM 1256 C CA . LEU A 1 151 ? -9.646 1.817 -32.913 1.00 43.03 151 LEU A CA 1
ATOM 1257 C C . LEU A 1 151 ? -9.469 0.782 -34.036 1.00 43.03 151 LEU A C 1
ATOM 1259 O O . LEU A 1 151 ? -8.892 1.119 -35.065 1.00 43.03 151 LEU A O 1
ATOM 1263 N N . GLU A 1 152 ? -9.961 -0.446 -33.861 1.00 37.19 152 GLU A N 1
ATOM 1264 C CA . GLU A 1 152 ? -9.955 -1.475 -34.911 1.00 37.19 152 GLU A CA 1
ATOM 1265 C C . GLU A 1 152 ? -10.977 -1.187 -36.026 1.00 37.19 152 GLU A C 1
ATOM 1267 O O . GLU A 1 152 ? -10.751 -1.584 -37.167 1.00 37.19 152 GLU A O 1
ATOM 1272 N N . ASP A 1 153 ? -12.026 -0.411 -35.729 1.00 38.47 153 ASP A N 1
ATOM 1273 C CA . ASP A 1 153 ? -13.100 -0.056 -36.670 1.00 38.47 153 ASP A CA 1
ATOM 1274 C C . ASP A 1 153 ? -12.915 1.345 -37.285 1.00 38.47 153 ASP A C 1
ATOM 1276 O O . ASP A 1 153 ? -13.655 1.761 -38.179 1.00 38.47 153 ASP A O 1
ATOM 1280 N N . VAL A 1 154 ? -11.908 2.095 -36.825 1.00 37.16 154 VAL A N 1
ATOM 1281 C CA . VAL A 1 154 ? -11.624 3.446 -37.310 1.00 37.16 154 VAL A CA 1
ATOM 1282 C C . VAL A 1 154 ? -10.661 3.372 -38.490 1.00 37.16 154 VAL A C 1
ATOM 1284 O O . VAL A 1 154 ? -9.438 3.369 -38.344 1.00 37.16 154 VAL A O 1
ATOM 1287 N N . THR A 1 155 ? -11.214 3.389 -39.700 1.00 38.81 155 THR A N 1
ATOM 1288 C CA . THR A 1 155 ? -10.438 3.805 -40.876 1.00 38.81 155 THR A CA 1
ATOM 1289 C C . THR A 1 155 ? -10.042 5.286 -40.727 1.00 38.81 155 THR A C 1
ATOM 1291 O O . THR A 1 155 ? -10.775 6.055 -40.091 1.00 38.81 155 THR A O 1
ATOM 1294 N N . PRO A 1 156 ? -8.916 5.744 -41.308 1.00 42.03 156 PRO A N 1
ATOM 1295 C CA . PRO A 1 156 ? -8.532 7.160 -41.281 1.00 42.03 156 PRO A CA 1
ATOM 1296 C C . PRO A 1 156 ? -9.674 8.098 -41.711 1.00 42.03 156 PRO A C 1
ATOM 1298 O O . PRO A 1 156 ? -9.842 9.169 -41.140 1.00 42.03 156 PRO A O 1
ATOM 1301 N N . THR A 1 157 ? -10.521 7.636 -42.632 1.00 43.53 157 THR A N 1
ATOM 1302 C CA . THR A 1 157 ? -11.677 8.344 -43.197 1.00 43.53 157 THR A CA 1
ATOM 1303 C C . THR A 1 157 ? -12.837 8.521 -42.204 1.00 43.53 157 THR A C 1
ATOM 1305 O O . THR A 1 157 ? -13.534 9.533 -42.224 1.00 43.53 157 THR A O 1
ATOM 1308 N N . SER A 1 158 ? -13.042 7.576 -41.279 1.00 42.69 158 SER A N 1
ATOM 1309 C CA . SER A 1 158 ? -14.087 7.677 -40.243 1.00 42.69 158 SER A CA 1
ATOM 1310 C C . SER A 1 158 ? -13.752 8.695 -39.147 1.00 42.69 158 SER A C 1
ATOM 1312 O O . SER A 1 158 ? -14.644 9.408 -38.691 1.00 42.69 158 SER A O 1
ATOM 1314 N N . LEU A 1 159 ? -12.472 8.840 -38.776 1.00 39.84 159 LEU A N 1
ATOM 1315 C CA . LEU A 1 159 ? -12.040 9.880 -37.831 1.00 39.84 159 LEU A CA 1
ATOM 1316 C C . LEU A 1 159 ? -12.145 11.289 -38.451 1.00 39.84 159 LEU A C 1
ATOM 1318 O O . LEU A 1 159 ? -12.410 12.257 -37.743 1.00 39.84 159 LEU A O 1
ATOM 1322 N N . GLU A 1 160 ? -11.986 11.394 -39.775 1.00 45.00 160 GLU A N 1
ATOM 1323 C CA . GLU A 1 160 ? -12.164 12.638 -40.535 1.00 45.00 160 GLU A CA 1
ATOM 1324 C C . GLU A 1 160 ? -13.621 13.120 -40.507 1.00 45.00 160 GLU A C 1
ATOM 1326 O O . GLU A 1 160 ? -13.857 14.298 -40.260 1.00 45.00 160 GLU A O 1
ATOM 1331 N N . SER A 1 161 ? -14.607 12.229 -40.663 1.00 48.78 161 SER A N 1
ATOM 1332 C CA . SER A 1 161 ? -16.030 12.616 -40.640 1.00 48.78 161 SER A CA 1
ATOM 1333 C C . SER A 1 161 ? -16.481 13.231 -39.305 1.00 48.78 161 SER A C 1
ATOM 1335 O O . SER A 1 161 ? -17.253 14.186 -39.297 1.00 48.78 161 SER A O 1
ATOM 1337 N N . VAL A 1 162 ? -15.929 12.746 -38.186 1.00 45.03 162 VAL A N 1
ATOM 1338 C CA . VAL A 1 162 ? -16.223 13.234 -36.825 1.00 45.03 162 VAL A CA 1
ATOM 1339 C C . VAL A 1 162 ? -15.512 14.560 -36.524 1.00 45.03 162 VAL A C 1
ATOM 1341 O O . VAL A 1 162 ? -16.004 15.364 -35.736 1.00 45.03 162 VAL A O 1
ATOM 1344 N N . LEU A 1 163 ? -14.359 14.810 -37.152 1.00 44.97 163 LEU A N 1
ATOM 1345 C CA . LEU A 1 163 ? -13.620 16.069 -37.015 1.00 44.97 163 LEU A CA 1
ATOM 1346 C C . LEU A 1 163 ? -14.150 17.175 -37.940 1.00 44.97 163 LEU A C 1
ATOM 1348 O O . LEU A 1 163 ? -14.006 18.344 -37.602 1.00 44.97 163 LEU A O 1
ATOM 1352 N N . ILE A 1 164 ? -14.761 16.822 -39.076 1.00 51.16 164 ILE A N 1
ATOM 1353 C CA . ILE A 1 164 ? -15.317 17.768 -40.060 1.00 51.16 164 ILE A CA 1
ATOM 1354 C C . ILE A 1 164 ? -16.719 18.263 -39.658 1.00 51.16 164 ILE A C 1
ATOM 1356 O O . ILE A 1 164 ? -17.106 19.361 -40.044 1.00 51.16 164 ILE A O 1
ATOM 1360 N N . SER A 1 165 ? -17.481 17.502 -38.863 1.00 48.56 165 SER A N 1
ATOM 1361 C CA . SER A 1 165 ? -18.869 17.843 -38.507 1.00 48.56 165 SER A CA 1
ATOM 1362 C C . SER A 1 165 ? -19.031 18.828 -37.339 1.00 48.56 165 SER A C 1
ATOM 1364 O O . SER A 1 165 ? -20.159 19.159 -36.985 1.00 48.56 165 SER A O 1
ATOM 1366 N N . GLY A 1 166 ? -17.948 19.260 -36.690 1.00 53.69 166 GLY A N 1
ATOM 1367 C CA . GLY A 1 166 ? -18.005 20.270 -35.630 1.00 53.69 166 GLY A CA 1
ATOM 1368 C C . GLY A 1 166 ? -17.477 21.607 -36.130 1.00 53.69 166 GLY A C 1
ATOM 1369 O O . GLY A 1 166 ? -16.407 21.628 -36.716 1.00 53.69 166 GLY A O 1
ATOM 1370 N N . ASP A 1 167 ? -18.156 22.722 -35.860 1.00 51.84 167 ASP A N 1
ATOM 1371 C CA . ASP A 1 167 ? -17.668 24.081 -36.162 1.00 51.84 167 ASP A CA 1
ATOM 1372 C C . ASP A 1 167 ? -16.478 24.472 -35.258 1.00 51.84 167 ASP A C 1
ATOM 1374 O O . ASP A 1 167 ? -16.553 25.377 -34.424 1.00 51.84 167 ASP A O 1
ATOM 1378 N N . HIS A 1 168 ? -15.358 23.753 -35.361 1.00 61.97 168 HIS A N 1
ATOM 1379 C CA . HIS A 1 168 ? -14.163 24.033 -34.577 1.00 61.97 168 HIS A CA 1
ATOM 1380 C C . HIS A 1 168 ? -13.247 25.004 -35.344 1.00 61.97 168 HIS A C 1
ATOM 1382 O O . HIS A 1 168 ? -12.802 24.685 -36.450 1.00 61.97 168 HIS A O 1
ATOM 1388 N N . PRO A 1 169 ? -12.841 26.146 -34.754 1.00 54.41 169 PRO A N 1
ATOM 1389 C CA . PRO A 1 169 ? -12.084 27.203 -35.444 1.00 54.41 169 PRO A CA 1
ATOM 1390 C C . PRO A 1 169 ? -10.679 26.789 -35.921 1.00 54.41 169 PRO A C 1
ATOM 1392 O O . PRO A 1 169 ? -10.004 27.549 -36.606 1.00 54.41 169 PRO A O 1
ATOM 1395 N N . LEU A 1 170 ? -10.225 25.583 -35.568 1.00 48.16 170 LEU A N 1
ATOM 1396 C CA . LEU A 1 170 ? -8.925 25.032 -35.973 1.00 48.16 170 LEU A CA 1
ATOM 1397 C C . LEU A 1 170 ? -9.004 24.097 -37.189 1.00 48.16 170 LEU A C 1
ATOM 1399 O O . LEU A 1 170 ? -7.965 23.675 -37.688 1.00 48.16 170 LEU A O 1
ATOM 1403 N N . ILE A 1 171 ? -10.204 23.774 -37.677 1.00 57.22 171 ILE A N 1
ATOM 1404 C CA . ILE A 1 171 ? -10.388 22.899 -38.845 1.00 57.22 171 ILE A CA 1
ATOM 1405 C C . ILE A 1 171 ? -9.747 23.475 -40.115 1.00 57.22 171 ILE A C 1
ATOM 1407 O O . ILE A 1 171 ? -9.052 22.714 -40.789 1.00 57.22 171 ILE A O 1
ATOM 1411 N N . PRO A 1 172 ? -9.861 24.783 -40.428 1.00 56.06 172 PRO A N 1
ATOM 1412 C CA . PRO A 1 172 ? -9.202 25.350 -41.606 1.00 56.06 172 PRO A CA 1
ATOM 1413 C C . PRO A 1 172 ? -7.675 25.176 -41.573 1.00 56.06 172 PRO A C 1
ATOM 1415 O O . PRO A 1 172 ? -7.083 24.743 -42.557 1.00 56.06 172 PRO A O 1
ATOM 1418 N N . LEU A 1 173 ? -7.055 25.397 -40.407 1.00 51.19 173 LEU A N 1
ATOM 1419 C CA . LEU A 1 173 ? -5.616 25.191 -40.186 1.00 51.19 173 LEU A CA 1
ATOM 1420 C C . LEU A 1 173 ? -5.208 23.718 -40.336 1.00 51.19 173 LEU A C 1
ATOM 1422 O O . LEU A 1 173 ? -4.129 23.412 -40.843 1.00 51.19 173 LEU A O 1
ATOM 1426 N N . PHE A 1 174 ? -6.066 22.792 -39.904 1.00 50.62 174 PHE A N 1
ATOM 1427 C CA . PHE A 1 174 ? -5.809 21.358 -40.025 1.00 50.62 174 PHE A CA 1
ATOM 1428 C C . PHE A 1 174 ? -5.903 20.880 -41.482 1.00 50.62 174 PHE A C 1
ATOM 1430 O O . PHE A 1 174 ? -5.079 20.076 -41.918 1.00 50.62 174 PHE A O 1
ATOM 1437 N N . MET A 1 175 ? -6.868 21.405 -42.243 1.00 59.72 175 MET A N 1
ATOM 1438 C CA . MET A 1 175 ? -7.033 21.115 -43.672 1.00 59.72 175 MET A CA 1
ATOM 1439 C C . MET A 1 175 ? -5.862 21.675 -44.490 1.00 59.72 175 MET A C 1
ATOM 1441 O O . MET A 1 175 ? -5.271 20.948 -45.283 1.00 59.72 175 MET A O 1
ATOM 1445 N N . GLU A 1 176 ? -5.430 22.907 -44.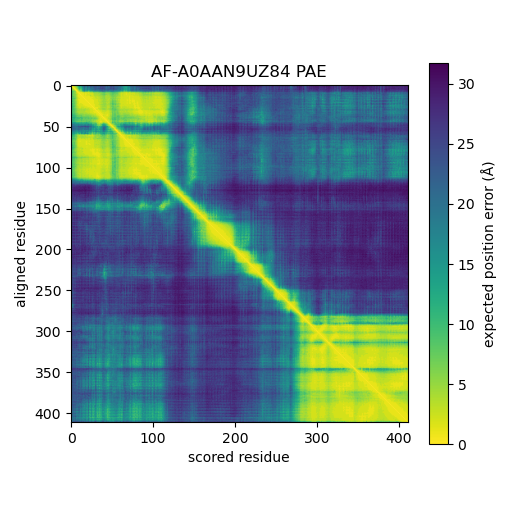212 1.00 58.50 176 GLU A N 1
ATOM 1446 C CA . GLU A 1 176 ? -4.270 23.528 -44.869 1.00 58.50 176 GLU A CA 1
ATOM 1447 C C . GLU A 1 176 ? -2.961 22.763 -44.589 1.00 58.50 176 GLU A C 1
ATOM 1449 O O . GLU A 1 176 ? -2.176 22.471 -45.501 1.00 58.50 176 GLU A O 1
ATOM 1454 N N . ALA A 1 177 ? -2.742 22.348 -43.337 1.00 48.94 177 ALA A N 1
ATOM 1455 C CA . ALA A 1 177 ? -1.601 21.510 -42.974 1.00 48.94 177 ALA A CA 1
ATOM 1456 C C . ALA A 1 177 ? -1.649 20.139 -43.673 1.00 48.94 177 ALA A C 1
ATOM 1458 O O . ALA A 1 177 ? -0.612 19.623 -44.106 1.00 48.94 177 ALA A O 1
ATOM 1459 N N . ARG A 1 178 ? -2.843 19.552 -43.830 1.00 58.19 178 ARG A N 1
ATOM 1460 C CA . ARG A 1 178 ? -3.042 18.274 -44.528 1.00 58.19 178 ARG A CA 1
ATOM 1461 C C . ARG A 1 178 ? -2.722 18.385 -46.013 1.00 58.19 178 ARG A C 1
ATOM 1463 O O . ARG A 1 178 ? -1.967 17.558 -46.521 1.00 58.19 178 ARG A O 1
ATOM 1470 N N . ASP A 1 179 ? -3.247 19.396 -46.690 1.00 63.28 179 ASP A N 1
ATOM 1471 C CA . ASP A 1 179 ? -3.050 19.582 -48.130 1.00 63.28 179 ASP A CA 1
ATOM 1472 C C . ASP A 1 179 ? -1.576 19.878 -48.446 1.00 63.28 179 ASP A C 1
ATOM 1474 O O . ASP A 1 179 ? -1.013 19.360 -49.418 1.00 63.28 179 ASP A O 1
ATOM 1478 N N . THR A 1 180 ? -0.896 20.586 -47.539 1.00 56.62 180 THR A N 1
ATOM 1479 C CA . THR A 1 180 ? 0.558 20.785 -47.580 1.00 56.62 180 THR A CA 1
ATOM 1480 C C . THR A 1 180 ? 1.319 19.459 -47.449 1.00 56.62 180 THR A C 1
ATOM 1482 O O . THR A 1 180 ? 2.268 19.198 -48.195 1.00 56.62 180 THR A O 1
ATOM 1485 N N . LEU A 1 181 ? 0.910 18.581 -46.527 1.00 49.47 181 LEU A N 1
ATOM 1486 C CA . LEU A 1 181 ? 1.536 17.269 -46.326 1.00 49.47 181 LEU A CA 1
ATOM 1487 C C . LEU A 1 181 ? 1.264 16.300 -47.484 1.00 49.47 181 LEU A C 1
ATOM 1489 O O . LEU A 1 181 ? 2.167 15.560 -47.879 1.00 49.47 181 LEU A O 1
ATOM 1493 N N . GLN A 1 182 ? 0.059 16.314 -48.058 1.00 56.53 182 GLN A N 1
ATOM 1494 C CA . GLN A 1 182 ? -0.284 15.495 -49.223 1.00 56.53 182 GLN A CA 1
ATOM 1495 C C . GLN A 1 182 ? 0.482 15.949 -50.467 1.00 56.53 182 GLN A C 1
ATOM 1497 O O . GLN A 1 182 ? 1.099 15.117 -51.132 1.00 56.53 182 GLN A O 1
ATOM 1502 N N . SER A 1 183 ? 0.552 17.257 -50.720 1.00 60.41 183 SER A N 1
ATOM 1503 C CA . SER A 1 183 ? 1.344 17.821 -51.821 1.00 60.41 183 SER A CA 1
ATOM 1504 C C . SER A 1 183 ? 2.828 17.457 -51.696 1.00 60.41 183 SER A C 1
ATOM 1506 O O . SER A 1 183 ? 3.461 17.042 -52.669 1.00 60.41 183 SER A O 1
ATOM 1508 N N . ARG A 1 184 ? 3.379 17.502 -50.475 1.00 50.28 184 ARG A N 1
ATOM 1509 C CA . ARG A 1 184 ? 4.761 17.076 -50.191 1.00 50.28 184 ARG A CA 1
ATOM 1510 C C . ARG A 1 184 ? 4.976 15.573 -50.356 1.00 50.28 184 ARG A C 1
ATOM 1512 O O . ARG A 1 184 ? 6.015 15.167 -50.870 1.00 50.28 184 ARG A O 1
ATOM 1519 N N . LYS A 1 185 ? 4.011 14.736 -49.964 1.00 56.09 185 LYS A N 1
ATOM 1520 C CA . LYS A 1 185 ? 4.067 13.282 -50.189 1.00 56.09 185 LYS A CA 1
ATOM 1521 C C . LYS A 1 185 ? 4.107 12.958 -51.684 1.00 56.09 185 LYS A C 1
ATOM 1523 O O . LYS A 1 185 ? 4.918 12.130 -52.100 1.00 56.09 185 LYS A O 1
ATOM 1528 N N . SER A 1 186 ? 3.276 13.623 -52.482 1.00 62.19 186 SER A N 1
ATOM 1529 C CA . SER A 1 186 ? 3.251 13.461 -53.940 1.00 62.19 186 SER A CA 1
ATOM 1530 C C . SER A 1 186 ? 4.571 13.903 -54.575 1.00 62.19 186 SER A C 1
ATOM 1532 O O . SER A 1 186 ? 5.142 13.163 -55.372 1.00 62.19 186 SER A O 1
ATOM 1534 N N . PHE A 1 187 ? 5.122 15.044 -54.146 1.00 70.19 187 PHE A N 1
ATOM 1535 C CA . PHE A 1 187 ? 6.437 15.516 -54.589 1.00 70.19 187 PHE A CA 1
ATOM 1536 C C . PHE A 1 187 ? 7.556 14.509 -54.285 1.00 70.19 187 PHE A C 1
ATOM 1538 O O . PHE A 1 187 ? 8.324 14.153 -55.175 1.00 70.19 187 PHE A O 1
ATOM 1545 N N . LEU A 1 188 ? 7.617 13.995 -53.053 1.00 51.38 188 LEU A N 1
ATOM 1546 C CA . LEU A 1 188 ? 8.630 13.017 -52.649 1.00 51.38 188 LEU A CA 1
ATOM 1547 C C . LEU A 1 188 ? 8.495 11.696 -53.406 1.00 51.38 188 LEU A C 1
ATOM 1549 O O . LEU A 1 188 ? 9.503 11.111 -53.780 1.00 51.38 188 LEU A O 1
ATOM 1553 N N . THR A 1 189 ? 7.267 11.242 -53.657 1.00 58.34 189 THR A N 1
ATOM 1554 C CA . THR A 1 189 ? 7.014 10.020 -54.437 1.00 58.34 189 THR A CA 1
ATOM 1555 C C . THR A 1 189 ? 7.523 10.186 -55.869 1.00 58.34 189 THR A C 1
ATOM 1557 O O . THR A 1 189 ? 8.212 9.311 -56.383 1.00 58.34 189 THR A O 1
ATOM 1560 N N . ASN A 1 190 ? 7.275 11.345 -56.482 1.00 67.06 190 ASN A N 1
ATOM 1561 C CA . ASN A 1 190 ? 7.756 11.650 -57.828 1.00 67.06 190 ASN A CA 1
ATOM 1562 C C . ASN A 1 190 ? 9.285 11.787 -57.881 1.00 67.06 190 ASN A C 1
ATOM 1564 O O . ASN A 1 190 ? 9.912 11.238 -58.782 1.00 67.06 190 ASN A O 1
ATOM 1568 N N . HIS A 1 191 ? 9.892 12.447 -56.893 1.00 63.12 191 HIS A N 1
ATOM 1569 C CA . HIS A 1 191 ? 11.345 12.589 -56.789 1.00 63.12 191 HIS A CA 1
ATOM 1570 C C . HIS A 1 191 ? 12.045 11.236 -56.586 1.00 63.12 191 HIS A C 1
ATOM 1572 O O . HIS A 1 191 ? 13.081 10.964 -57.186 1.00 63.12 191 HIS A O 1
ATOM 1578 N N . PHE A 1 192 ? 11.465 10.358 -55.765 1.00 54.66 192 PHE A N 1
ATOM 1579 C CA . PHE A 1 192 ? 12.005 9.021 -55.519 1.00 54.66 192 PHE A CA 1
ATOM 1580 C C . PHE A 1 192 ? 11.884 8.128 -56.760 1.00 54.66 192 PHE A C 1
ATOM 1582 O O . PHE A 1 192 ? 12.827 7.423 -57.107 1.00 54.66 192 PHE A O 1
ATOM 1589 N N . ASN A 1 193 ? 10.759 8.212 -57.475 1.00 64.00 193 ASN A N 1
ATOM 1590 C CA . ASN A 1 193 ? 10.565 7.488 -58.731 1.00 64.00 193 ASN A CA 1
ATOM 1591 C C . ASN A 1 193 ? 11.523 7.972 -59.834 1.00 64.00 193 ASN A C 1
ATOM 1593 O O . ASN A 1 193 ? 11.995 7.149 -60.606 1.00 64.00 193 ASN A O 1
ATOM 1597 N N . GLN A 1 194 ? 11.866 9.266 -59.876 1.00 65.12 194 GLN A N 1
ATOM 1598 C CA . GLN A 1 194 ? 12.860 9.811 -60.815 1.00 65.12 194 GLN A CA 1
ATOM 1599 C C . GLN A 1 194 ? 14.299 9.373 -60.500 1.00 65.12 194 GLN A C 1
ATOM 1601 O O . GLN A 1 194 ? 15.094 9.192 -61.418 1.00 65.12 194 GLN A O 1
ATOM 1606 N N . GLN A 1 195 ? 14.646 9.180 -59.223 1.00 57.19 195 GLN A N 1
ATOM 1607 C CA . GLN A 1 195 ? 15.976 8.696 -58.829 1.00 57.19 195 GLN A CA 1
ATOM 1608 C C . GLN A 1 195 ? 16.165 7.192 -59.060 1.00 57.19 195 GLN A C 1
ATOM 1610 O O . GLN A 1 195 ? 17.280 6.759 -59.321 1.00 57.19 195 GLN A O 1
ATOM 1615 N N . MET A 1 196 ? 15.089 6.402 -59.005 1.00 49.56 196 MET A N 1
ATOM 1616 C CA . MET A 1 196 ? 15.141 4.948 -59.225 1.00 49.56 196 MET A CA 1
ATOM 1617 C C . MET A 1 196 ? 15.180 4.553 -60.712 1.00 49.56 196 MET A C 1
ATOM 1619 O O . MET A 1 196 ? 15.397 3.386 -61.018 1.00 49.56 196 MET A O 1
ATOM 1623 N N . THR A 1 197 ? 14.969 5.496 -61.638 1.00 61.62 197 THR A N 1
ATOM 1624 C CA . THR A 1 197 ? 15.056 5.261 -63.093 1.00 61.62 197 THR A CA 1
ATOM 1625 C C . THR A 1 197 ? 16.424 5.595 -63.701 1.00 61.62 197 THR A C 1
ATOM 1627 O O . THR A 1 197 ? 16.589 5.454 -64.908 1.00 61.62 197 THR A O 1
ATOM 1630 N N . GLY A 1 198 ? 17.397 6.059 -62.907 1.00 54.53 198 GLY A N 1
ATOM 1631 C CA . GLY A 1 198 ? 18.780 6.237 -63.363 1.00 54.53 198 GLY A CA 1
ATOM 1632 C C . GLY A 1 198 ? 19.555 4.924 -63.249 1.00 54.53 198 GLY A C 1
ATOM 1633 O O . GLY A 1 198 ? 19.665 4.388 -62.154 1.00 54.53 198 GLY A O 1
ATOM 1634 N N . GLU A 1 199 ? 20.077 4.412 -64.364 1.00 47.72 199 GLU A N 1
ATOM 1635 C CA . GLU A 1 199 ? 20.697 3.079 -64.514 1.00 47.72 199 GLU A CA 1
ATOM 1636 C C . GLU A 1 199 ? 22.043 2.865 -63.783 1.00 47.72 199 GLU A C 1
ATOM 1638 O O . GLU A 1 199 ? 22.714 1.865 -64.022 1.00 47.72 199 GLU A O 1
ATOM 1643 N N . ASP A 1 200 ? 22.437 3.738 -62.853 1.00 54.09 200 ASP A N 1
ATOM 1644 C CA . ASP A 1 200 ? 23.674 3.559 -62.091 1.00 54.09 200 ASP A CA 1
ATOM 1645 C C . ASP A 1 200 ? 23.384 2.916 -60.729 1.00 54.09 200 ASP A C 1
ATOM 1647 O O . ASP A 1 200 ? 22.916 3.554 -59.781 1.00 54.09 200 ASP A O 1
ATOM 1651 N N . GLU A 1 201 ? 23.682 1.619 -60.644 1.00 50.72 201 GLU A N 1
ATOM 1652 C CA . GLU A 1 201 ? 23.559 0.763 -59.462 1.00 50.72 201 GLU A CA 1
ATOM 1653 C C . GLU A 1 201 ? 24.563 1.192 -58.367 1.00 50.72 201 GLU A C 1
ATOM 1655 O O . GLU A 1 201 ? 25.616 0.591 -58.154 1.00 50.72 201 GLU A O 1
ATOM 1660 N N . VAL A 1 202 ? 24.264 2.290 -57.669 1.00 56.06 202 VAL A N 1
ATOM 1661 C CA . VAL A 1 202 ? 24.986 2.706 -56.460 1.00 56.06 202 VAL A CA 1
ATOM 1662 C C . VAL A 1 202 ? 24.272 2.133 -55.240 1.00 56.06 202 VAL A C 1
ATOM 1664 O O . VAL A 1 202 ? 23.071 2.324 -55.067 1.00 56.06 202 VAL A O 1
ATOM 1667 N N . ASP A 1 203 ? 25.042 1.455 -54.387 1.00 50.53 203 ASP A N 1
ATOM 1668 C CA . ASP A 1 203 ? 24.640 0.733 -53.173 1.00 50.53 203 ASP A CA 1
ATOM 1669 C C . ASP A 1 203 ? 23.723 1.584 -52.257 1.00 50.53 203 ASP A C 1
ATOM 1671 O O . ASP A 1 203 ? 24.159 2.351 -51.387 1.00 50.53 203 ASP A O 1
ATOM 1675 N N . PHE A 1 204 ? 22.411 1.512 -52.502 1.00 52.91 204 PHE A N 1
ATOM 1676 C CA . PHE A 1 204 ? 21.418 2.361 -51.854 1.00 52.91 204 PHE A CA 1
ATOM 1677 C C . PHE A 1 204 ? 21.189 1.880 -50.422 1.00 52.91 204 PHE A C 1
ATOM 1679 O O . PHE A 1 204 ? 20.595 0.830 -50.186 1.00 52.91 204 PHE A O 1
ATOM 1686 N N . ASN A 1 205 ? 21.625 2.668 -49.435 1.00 55.03 205 ASN A N 1
ATOM 1687 C CA . ASN A 1 205 ? 21.347 2.393 -48.029 1.00 55.03 205 ASN A CA 1
ATOM 1688 C C . ASN A 1 205 ? 20.026 3.070 -47.597 1.00 55.03 205 ASN A C 1
ATOM 1690 O O . ASN A 1 205 ? 20.026 4.260 -47.249 1.00 55.03 205 ASN A O 1
ATOM 1694 N N . PRO A 1 206 ? 18.896 2.335 -47.519 1.00 45.91 206 PRO A N 1
ATOM 1695 C CA . PRO A 1 206 ? 17.582 2.908 -47.222 1.00 45.91 206 PRO A CA 1
ATOM 1696 C C . PRO A 1 206 ? 17.496 3.549 -45.831 1.00 45.91 206 PRO A C 1
ATOM 1698 O O . PRO A 1 206 ? 16.616 4.373 -45.586 1.00 45.91 206 PRO A O 1
ATOM 1701 N N . ARG A 1 207 ? 18.406 3.219 -44.900 1.00 43.53 207 ARG A N 1
ATOM 1702 C CA . ARG A 1 207 ? 18.483 3.885 -43.588 1.00 43.53 207 ARG A CA 1
ATOM 1703 C C . ARG A 1 207 ? 19.131 5.264 -43.665 1.00 43.53 207 ARG A C 1
ATOM 1705 O O . ARG A 1 207 ? 18.668 6.164 -42.968 1.00 43.53 207 ARG A O 1
ATOM 1712 N N . ALA A 1 208 ? 20.161 5.434 -44.493 1.00 49.56 208 ALA A N 1
ATOM 1713 C CA . ALA A 1 208 ? 20.832 6.721 -44.670 1.00 49.56 208 ALA A CA 1
ATOM 1714 C C . ALA A 1 208 ? 19.910 7.725 -45.379 1.00 49.56 208 ALA A C 1
ATOM 1716 O O . ALA A 1 208 ? 19.732 8.840 -44.891 1.00 49.56 208 ALA A O 1
ATOM 1717 N N . ALA A 1 209 ? 19.219 7.283 -46.437 1.00 52.50 209 ALA A N 1
ATOM 1718 C CA . ALA A 1 209 ? 18.241 8.098 -47.158 1.00 52.50 209 ALA A CA 1
ATOM 1719 C C . ALA A 1 209 ? 17.086 8.556 -46.247 1.00 52.50 209 ALA A C 1
ATOM 1721 O O . ALA A 1 209 ? 16.718 9.726 -46.231 1.00 52.50 209 ALA A O 1
ATOM 1722 N N . ARG A 1 210 ? 16.561 7.662 -45.396 1.00 46.44 210 ARG A N 1
ATOM 1723 C CA . ARG A 1 210 ? 15.460 7.983 -44.470 1.00 46.44 210 ARG A CA 1
ATOM 1724 C C . ARG A 1 210 ? 15.863 8.965 -43.362 1.00 46.44 210 ARG A C 1
ATOM 1726 O O . ARG A 1 210 ? 15.034 9.761 -42.929 1.00 46.44 210 ARG A O 1
ATOM 1733 N N . GLY A 1 211 ? 17.118 8.913 -42.910 1.00 46.03 211 GLY A N 1
ATOM 1734 C CA . GLY A 1 211 ? 17.677 9.866 -41.946 1.00 46.03 211 GLY A CA 1
ATOM 1735 C C . GLY A 1 211 ? 17.942 11.249 -42.549 1.00 46.03 211 GLY A C 1
ATOM 1736 O O . GLY A 1 211 ? 17.751 12.252 -41.865 1.00 46.03 211 GLY A O 1
ATOM 1737 N N . GLN A 1 212 ? 18.324 11.302 -43.827 1.00 50.69 212 GLN A N 1
ATOM 1738 C CA . GLN A 1 212 ? 18.507 12.551 -44.565 1.00 50.69 212 GLN A CA 1
ATOM 1739 C C . GLN A 1 212 ? 17.158 13.230 -44.852 1.00 50.69 212 GLN A C 1
ATOM 1741 O O . GLN A 1 212 ? 16.987 14.401 -44.540 1.00 50.69 212 GLN A O 1
ATOM 1746 N N . ILE A 1 213 ? 16.143 12.456 -45.252 1.00 48.94 213 ILE A N 1
ATOM 1747 C CA . ILE A 1 213 ? 14.770 12.943 -45.464 1.00 48.94 213 ILE A CA 1
ATOM 1748 C C . ILE A 1 213 ? 14.191 13.614 -44.203 1.00 48.94 213 ILE A C 1
ATOM 1750 O O . ILE A 1 213 ? 13.541 14.646 -44.311 1.00 48.94 213 ILE A O 1
ATOM 1754 N N . MET A 1 214 ? 14.444 13.087 -42.997 1.00 42.62 214 MET A N 1
ATOM 1755 C CA . MET A 1 214 ? 13.999 13.748 -41.756 1.00 42.62 214 MET A CA 1
ATOM 1756 C C . MET A 1 214 ? 14.756 15.046 -41.441 1.00 42.62 214 MET A C 1
ATOM 1758 O O . MET A 1 214 ? 14.174 15.941 -40.833 1.00 42.62 214 MET A O 1
ATOM 1762 N N . LYS A 1 215 ? 16.031 15.156 -41.834 1.00 46.84 215 LYS A N 1
ATOM 1763 C CA . LYS A 1 215 ? 16.810 16.399 -41.698 1.00 46.84 215 LYS A CA 1
ATOM 1764 C C . LYS A 1 215 ? 16.353 17.470 -42.686 1.00 46.84 215 LYS A C 1
ATOM 1766 O O . LYS A 1 215 ? 16.382 18.644 -42.339 1.00 46.84 215 LYS A O 1
ATOM 1771 N N . ASP A 1 216 ? 15.884 17.056 -43.858 1.00 50.31 216 ASP A N 1
ATOM 1772 C CA . ASP A 1 216 ? 15.410 17.954 -44.914 1.00 50.31 216 ASP A CA 1
ATOM 1773 C C . ASP A 1 216 ? 13.917 18.336 -44.739 1.00 50.31 216 ASP A C 1
ATOM 1775 O O . ASP A 1 216 ? 13.424 19.260 -45.382 1.00 50.31 216 ASP A O 1
ATOM 1779 N N . MET A 1 217 ? 13.182 17.657 -43.842 1.00 43.41 217 MET A N 1
ATOM 1780 C CA . MET A 1 217 ? 11.745 17.868 -43.579 1.00 43.41 217 MET A CA 1
ATOM 1781 C C . 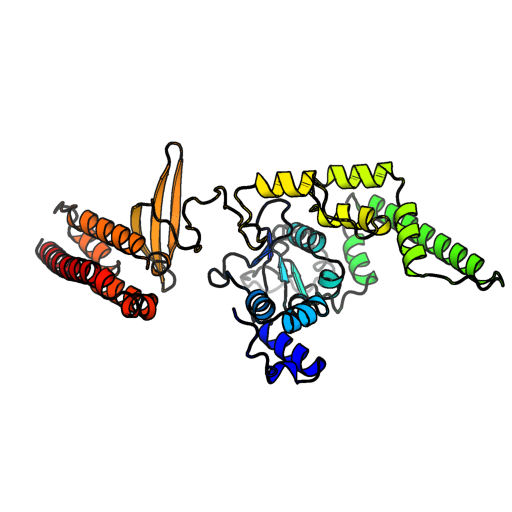MET A 1 217 ? 11.410 19.134 -42.771 1.00 43.41 217 MET A C 1
ATOM 1783 O O . MET A 1 217 ? 10.263 19.587 -42.814 1.00 43.41 217 MET A O 1
ATOM 1787 N N . LEU A 1 218 ? 12.370 19.713 -42.045 1.00 44.34 218 LEU A N 1
ATOM 1788 C CA . LEU A 1 218 ? 12.198 20.956 -41.289 1.00 44.34 218 LEU A CA 1
ATOM 1789 C C . LEU A 1 218 ? 13.471 21.801 -41.422 1.00 44.34 218 LEU A C 1
ATOM 1791 O O . LEU A 1 218 ? 14.554 21.272 -41.172 1.00 44.34 218 LEU A O 1
ATOM 1795 N N . PRO A 1 219 ? 13.383 23.103 -41.762 1.00 56.88 219 PRO A N 1
ATOM 1796 C CA . PRO A 1 219 ? 14.538 23.987 -41.679 1.00 56.88 219 PRO A CA 1
ATOM 1797 C C . PRO A 1 219 ? 15.144 23.871 -40.279 1.00 56.88 219 PRO A C 1
ATOM 1799 O O . PRO A 1 219 ? 14.416 23.964 -39.290 1.00 56.88 219 PRO A O 1
ATOM 1802 N N . ALA A 1 220 ? 16.462 23.673 -40.192 1.00 50.00 220 ALA A N 1
ATOM 1803 C CA . ALA A 1 220 ? 17.191 23.533 -38.929 1.00 50.00 220 ALA A CA 1
ATOM 1804 C C . ALA A 1 220 ? 16.747 24.499 -37.799 1.00 50.00 220 ALA A C 1
ATOM 1806 O O . ALA A 1 220 ? 16.646 24.031 -36.662 1.00 50.00 220 ALA A O 1
ATOM 1807 N N . PRO A 1 221 ? 16.420 25.788 -38.060 1.00 54.56 221 PRO A N 1
ATOM 1808 C CA . PRO A 1 221 ? 15.889 26.672 -37.018 1.00 54.56 221 PRO A CA 1
ATOM 1809 C C . PRO A 1 221 ? 14.512 26.245 -36.474 1.00 54.56 221 PRO A C 1
ATOM 1811 O O . PRO A 1 221 ? 14.345 26.178 -35.265 1.00 54.56 221 PRO A O 1
ATOM 1814 N N . LEU A 1 222 ? 13.563 25.832 -37.320 1.00 47.38 222 LEU A N 1
ATOM 1815 C CA . LEU A 1 222 ? 12.203 25.457 -36.892 1.00 47.38 222 LEU A CA 1
ATOM 1816 C C . LEU A 1 222 ? 12.158 24.163 -36.070 1.00 47.38 222 LEU A C 1
ATOM 1818 O O . LEU A 1 222 ? 11.343 24.029 -35.160 1.00 47.38 222 LEU A O 1
ATOM 1822 N N . LEU A 1 223 ? 13.038 23.205 -36.371 1.00 46.59 223 LEU A N 1
ATOM 1823 C CA . LEU A 1 223 ? 13.172 21.993 -35.560 1.00 46.59 223 LEU A CA 1
ATOM 1824 C C . LEU A 1 223 ? 13.775 22.314 -34.184 1.00 46.59 223 LEU A C 1
ATOM 1826 O O . LEU A 1 223 ? 13.354 21.743 -33.181 1.00 46.59 223 LEU A O 1
ATOM 1830 N N . SER A 1 224 ? 14.740 23.236 -34.139 1.00 50.69 224 SER A N 1
ATOM 1831 C CA . SER A 1 224 ? 15.321 23.734 -32.892 1.00 50.69 224 SER A CA 1
ATOM 1832 C C . SER A 1 224 ? 14.274 24.470 -32.050 1.00 50.69 224 SER A C 1
ATOM 1834 O O . SER A 1 224 ? 14.145 24.182 -30.863 1.00 50.69 224 SER A O 1
ATOM 1836 N N . ASP A 1 225 ? 13.473 25.342 -32.661 1.00 54.91 225 ASP A N 1
ATOM 1837 C CA . ASP A 1 225 ? 12.440 26.123 -31.973 1.00 54.91 225 ASP A CA 1
ATOM 1838 C C . ASP A 1 225 ? 11.317 25.231 -31.426 1.00 54.91 225 ASP A C 1
ATOM 1840 O O . ASP A 1 225 ? 10.974 25.333 -30.254 1.00 54.91 225 ASP A O 1
ATOM 1844 N N . ALA A 1 226 ? 10.842 24.245 -32.196 1.00 49.53 226 ALA A N 1
ATOM 1845 C CA . ALA A 1 226 ? 9.849 23.279 -31.717 1.00 49.53 226 ALA A CA 1
ATOM 1846 C C . ALA A 1 226 ? 10.369 22.409 -30.553 1.00 49.53 226 ALA A C 1
ATOM 1848 O O . ALA A 1 226 ? 9.631 22.086 -29.621 1.00 49.53 226 ALA A O 1
ATOM 1849 N N . ILE A 1 227 ? 11.649 22.027 -30.577 1.00 48.94 227 ILE A N 1
ATOM 1850 C CA . ILE A 1 227 ? 12.282 21.293 -29.472 1.00 48.94 227 ILE A CA 1
ATOM 1851 C C . ILE A 1 227 ? 12.392 22.185 -28.228 1.00 48.94 227 ILE A C 1
ATOM 1853 O O . ILE A 1 227 ? 12.118 21.714 -27.123 1.00 48.94 227 ILE A O 1
ATOM 1857 N N . ASN A 1 228 ? 12.731 23.463 -28.400 1.00 55.38 228 ASN A N 1
ATOM 1858 C CA . ASN A 1 228 ? 12.832 24.430 -27.307 1.00 55.38 228 ASN A CA 1
ATOM 1859 C C . ASN A 1 228 ? 11.455 24.762 -26.696 1.00 55.38 228 ASN A C 1
ATOM 1861 O O . ASN A 1 228 ? 11.330 24.782 -25.471 1.00 55.38 228 ASN A O 1
ATOM 1865 N N . ASP A 1 229 ? 10.415 24.918 -27.518 1.00 52.91 229 ASP A N 1
ATOM 1866 C CA . ASP A 1 229 ? 9.053 25.273 -27.089 1.00 52.91 229 ASP A CA 1
ATOM 1867 C C . ASP A 1 229 ? 8.339 24.147 -26.333 1.00 52.91 229 ASP A C 1
ATOM 1869 O O . ASP A 1 229 ? 7.510 24.397 -25.456 1.00 52.91 229 ASP A O 1
ATOM 1873 N N . THR A 1 230 ? 8.667 22.882 -26.618 1.00 49.62 230 THR A N 1
ATOM 1874 C CA . THR A 1 230 ? 8.051 21.746 -25.906 1.00 49.62 230 THR A CA 1
ATOM 1875 C C . THR A 1 230 ? 8.516 21.613 -24.452 1.00 49.62 230 THR A C 1
ATOM 1877 O O . THR A 1 230 ? 7.867 20.919 -23.665 1.00 49.62 230 THR A O 1
ATOM 1880 N N . GLY A 1 231 ? 9.636 22.244 -24.074 1.00 44.62 231 GLY A N 1
ATOM 1881 C CA . GLY A 1 231 ? 10.217 22.140 -22.731 1.00 44.62 231 GLY A CA 1
ATOM 1882 C C . GLY A 1 231 ? 10.628 20.713 -22.331 1.00 44.62 231 GLY A C 1
ATOM 1883 O O . GLY A 1 231 ? 10.857 20.442 -21.150 1.00 44.62 231 GLY A O 1
ATOM 1884 N N . ILE A 1 232 ? 10.699 19.777 -23.287 1.00 45.41 232 ILE A N 1
ATOM 1885 C CA . ILE A 1 232 ? 11.035 18.373 -23.037 1.00 45.41 232 ILE A CA 1
ATOM 1886 C C . ILE A 1 232 ? 12.558 18.225 -23.017 1.00 45.41 232 ILE A C 1
ATOM 1888 O O . ILE A 1 232 ? 13.240 18.323 -24.036 1.00 45.41 232 ILE A O 1
ATOM 1892 N N . HIS A 1 233 ? 13.109 17.932 -21.840 1.00 47.16 233 HIS A N 1
ATOM 1893 C CA . HIS A 1 233 ? 14.515 17.565 -21.703 1.00 47.16 233 HIS A CA 1
ATOM 1894 C C . HIS A 1 233 ? 14.750 16.140 -22.224 1.00 47.16 233 HIS A C 1
ATOM 1896 O O . HIS A 1 233 ? 14.479 15.159 -21.530 1.00 47.16 233 HIS A O 1
ATOM 1902 N N . PHE A 1 234 ? 15.303 16.015 -23.433 1.00 45.59 234 PHE A N 1
ATOM 1903 C CA . PHE A 1 234 ? 15.810 14.733 -23.928 1.00 45.59 234 PHE A CA 1
ATOM 1904 C C . PHE A 1 234 ? 17.005 14.273 -23.068 1.00 45.59 234 PHE A C 1
ATOM 1906 O O . PHE A 1 234 ? 17.938 15.059 -22.847 1.00 45.59 234 PHE A O 1
ATOM 1913 N N . PRO A 1 235 ? 17.016 13.028 -22.552 1.00 46.25 235 PRO A N 1
ATOM 1914 C CA . PRO A 1 235 ? 18.165 12.505 -21.825 1.00 46.25 235 PRO A CA 1
ATOM 1915 C C . PRO A 1 235 ? 19.388 12.424 -22.751 1.00 46.25 235 PRO A C 1
ATOM 1917 O O . PRO A 1 235 ? 19.270 12.222 -23.958 1.00 46.25 235 PRO A O 1
ATOM 1920 N N . GLY A 1 236 ? 20.587 12.570 -22.179 1.00 42.56 236 GLY A N 1
ATOM 1921 C CA . GLY A 1 236 ? 21.855 12.671 -22.917 1.00 42.56 236 GLY A CA 1
ATOM 1922 C C . GLY A 1 236 ? 22.191 11.507 -23.863 1.00 42.56 236 GLY A C 1
ATOM 1923 O O . GLY A 1 236 ? 23.135 11.629 -24.635 1.00 42.56 236 GLY A O 1
ATOM 1924 N N . GLU A 1 237 ? 21.428 10.414 -23.856 1.00 47.41 237 GLU A N 1
ATOM 1925 C CA . GLU A 1 237 ? 21.583 9.290 -24.785 1.00 47.41 237 GLU A CA 1
ATOM 1926 C C . GLU A 1 237 ? 21.228 9.655 -26.239 1.00 47.41 237 GLU A C 1
ATOM 1928 O O . GLU A 1 237 ? 21.887 9.157 -27.154 1.00 47.41 237 GLU A O 1
ATOM 1933 N N . ASP A 1 238 ? 20.305 10.599 -26.466 1.00 44.53 238 ASP A N 1
ATOM 1934 C CA . ASP A 1 238 ? 19.943 11.050 -27.822 1.00 44.53 238 ASP A CA 1
ATOM 1935 C C . ASP A 1 238 ? 20.968 12.040 -28.407 1.00 44.53 238 ASP A C 1
ATOM 1937 O O . ASP A 1 238 ? 21.245 12.019 -29.6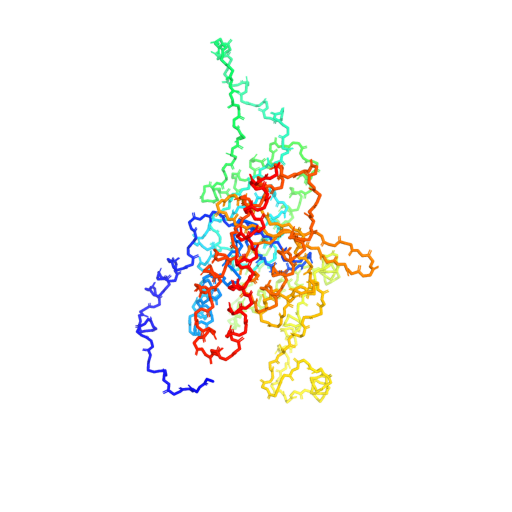07 1.00 44.53 238 ASP A O 1
ATOM 1941 N N . ARG A 1 239 ? 21.642 12.832 -27.558 1.00 46.06 239 ARG A N 1
ATOM 1942 C CA . ARG A 1 239 ? 22.821 13.629 -27.969 1.00 46.06 239 ARG A CA 1
ATOM 1943 C C . ARG A 1 239 ? 24.001 12.726 -28.328 1.00 46.06 239 ARG A C 1
ATOM 1945 O O . ARG A 1 239 ? 24.710 12.967 -29.300 1.00 46.06 239 ARG A O 1
ATOM 1952 N N . VAL A 1 240 ? 24.163 11.633 -27.584 1.00 45.88 240 VAL A N 1
ATOM 1953 C CA . VAL A 1 240 ? 25.189 10.615 -27.835 1.00 45.88 240 VAL A CA 1
ATOM 1954 C C . VAL A 1 240 ? 24.925 9.848 -29.138 1.00 45.88 240 VAL A C 1
ATOM 1956 O O . VAL A 1 240 ? 25.880 9.388 -29.754 1.00 45.88 240 VAL A O 1
ATOM 1959 N N . ALA A 1 241 ? 23.681 9.725 -29.611 1.00 48.19 241 ALA A N 1
ATOM 1960 C CA . ALA A 1 241 ? 23.390 9.094 -30.902 1.00 48.19 241 ALA A CA 1
ATOM 1961 C C . ALA A 1 241 ? 23.881 9.927 -32.105 1.00 48.19 241 ALA A C 1
ATOM 1963 O O . ALA A 1 241 ? 24.346 9.348 -33.087 1.00 48.19 241 ALA A O 1
ATOM 1964 N N . GLN A 1 242 ? 23.852 11.264 -32.011 1.00 46.50 242 GLN A N 1
ATOM 1965 C CA . GLN A 1 242 ? 24.424 12.150 -33.035 1.00 46.50 242 GLN A CA 1
ATOM 1966 C C . GLN A 1 242 ? 25.964 12.117 -33.043 1.00 46.50 242 GLN A C 1
ATOM 1968 O O . GLN A 1 242 ? 26.559 12.093 -34.119 1.00 46.50 242 GLN A O 1
ATOM 1973 N N . ASP A 1 243 ? 26.606 12.015 -31.874 1.00 44.06 243 ASP A N 1
ATOM 1974 C CA . ASP A 1 243 ? 28.073 11.917 -31.763 1.00 44.06 243 ASP A CA 1
ATOM 1975 C C . ASP A 1 243 ? 28.626 10.500 -32.031 1.00 44.06 243 ASP A C 1
ATOM 1977 O O . ASP A 1 243 ? 29.749 10.340 -32.517 1.00 44.06 243 ASP A O 1
ATOM 1981 N N . LYS A 1 244 ? 27.840 9.440 -31.791 1.00 47.19 244 LYS A N 1
ATOM 1982 C CA . LYS A 1 244 ? 28.246 8.041 -32.034 1.00 47.19 244 LYS A CA 1
ATOM 1983 C C . LYS A 1 244 ? 28.495 7.717 -33.506 1.00 47.19 244 LYS A C 1
ATOM 1985 O O . LYS A 1 244 ? 29.276 6.814 -33.778 1.00 47.19 244 LYS A O 1
ATOM 1990 N N . MET A 1 245 ? 27.892 8.448 -34.447 1.00 43.09 245 MET A N 1
ATOM 1991 C CA . MET A 1 245 ? 28.166 8.259 -35.879 1.00 43.09 245 MET A CA 1
ATOM 1992 C C . MET A 1 245 ? 29.571 8.727 -36.297 1.00 43.09 245 MET A C 1
ATOM 1994 O O . MET A 1 245 ? 30.028 8.345 -37.370 1.00 43.09 245 MET A O 1
ATOM 1998 N N . LYS A 1 246 ? 30.272 9.511 -35.461 1.00 45.72 246 LYS A N 1
ATOM 1999 C CA . LYS A 1 246 ? 31.655 9.971 -35.711 1.00 45.72 246 LYS A CA 1
ATOM 2000 C C . LYS A 1 246 ? 32.681 9.464 -34.689 1.00 45.72 246 LYS A C 1
ATOM 2002 O O . LYS A 1 246 ? 33.876 9.673 -34.866 1.00 45.72 246 LYS A O 1
ATOM 2007 N N . SER A 1 247 ? 32.241 8.801 -33.622 1.00 41.41 247 SER A N 1
ATOM 2008 C CA . SER A 1 247 ? 33.113 8.345 -32.539 1.00 41.41 247 SER A CA 1
ATOM 2009 C C . SER A 1 247 ? 33.644 6.937 -32.812 1.00 41.41 247 SER A C 1
ATOM 2011 O O . SER A 1 247 ? 32.991 5.947 -32.484 1.00 41.41 247 SER A O 1
ATOM 2013 N N . THR A 1 248 ? 34.882 6.821 -33.296 1.00 42.62 248 THR A N 1
ATOM 2014 C CA . THR A 1 248 ? 35.684 5.610 -33.052 1.00 42.62 248 THR A CA 1
ATOM 2015 C C . THR A 1 248 ? 35.748 5.348 -31.547 1.00 42.62 248 THR A C 1
ATOM 2017 O O . THR A 1 248 ? 35.841 6.293 -30.764 1.00 42.62 248 THR A O 1
ATOM 2020 N N . ILE A 1 249 ? 35.661 4.081 -31.132 1.00 43.72 249 ILE A N 1
ATOM 2021 C CA . ILE A 1 249 ? 35.659 3.650 -29.725 1.00 43.72 249 ILE A CA 1
ATOM 2022 C C . ILE A 1 249 ? 36.998 4.042 -29.078 1.00 43.72 249 ILE A C 1
ATOM 2024 O O . ILE A 1 249 ? 37.969 3.294 -29.099 1.00 43.72 249 ILE A O 1
ATOM 2028 N N . GLY A 1 250 ? 37.058 5.262 -28.549 1.00 50.50 250 GLY A N 1
ATOM 2029 C CA . GLY A 1 250 ? 38.182 5.802 -27.799 1.00 50.50 250 GLY A CA 1
ATOM 2030 C C . GLY A 1 250 ? 37.962 5.656 -26.299 1.00 50.50 250 GLY A C 1
ATOM 2031 O O . GLY A 1 250 ? 36.834 5.557 -25.811 1.00 50.50 250 GLY A O 1
ATOM 2032 N N . ALA A 1 251 ? 39.061 5.650 -25.547 1.00 49.78 251 ALA A N 1
ATOM 2033 C CA . ALA A 1 251 ? 39.012 5.592 -24.096 1.00 49.78 251 ALA A CA 1
ATOM 2034 C C . ALA A 1 251 ? 38.188 6.765 -23.528 1.00 49.78 251 ALA A C 1
ATOM 2036 O O . ALA A 1 251 ? 38.351 7.912 -23.938 1.00 49.78 251 ALA A O 1
ATOM 2037 N N . ILE A 1 252 ? 37.330 6.469 -22.546 1.00 52.28 252 ILE A N 1
ATOM 2038 C CA . ILE A 1 252 ? 36.457 7.439 -21.864 1.00 52.28 252 ILE A CA 1
ATOM 2039 C C . ILE A 1 252 ? 37.258 8.692 -21.481 1.00 52.28 252 ILE A C 1
ATOM 2041 O O . ILE A 1 252 ? 38.304 8.580 -20.827 1.00 52.28 252 ILE A O 1
ATOM 2045 N N . SER A 1 253 ? 36.770 9.876 -21.865 1.00 66.31 253 SER A N 1
ATOM 2046 C CA . SER A 1 253 ? 37.492 11.132 -21.648 1.00 66.31 253 SER A CA 1
ATOM 2047 C C . SER A 1 253 ? 37.835 11.336 -20.164 1.00 66.31 253 SER A C 1
ATOM 2049 O O . SER A 1 253 ? 37.055 10.987 -19.269 1.00 66.31 253 SER A O 1
ATOM 2051 N N . SER A 1 254 ? 39.011 11.906 -19.884 1.00 59.72 254 SER A N 1
ATOM 2052 C CA . SER A 1 254 ? 39.463 12.208 -18.514 1.00 59.72 254 SER A CA 1
ATOM 2053 C C . SER A 1 254 ? 38.431 13.044 -17.740 1.00 59.72 254 SER A C 1
ATOM 2055 O O . SER A 1 254 ? 38.144 12.771 -16.574 1.00 59.72 254 SER A O 1
ATOM 2057 N N . ARG A 1 255 ? 37.768 13.979 -18.434 1.00 58.47 255 ARG A N 1
ATOM 2058 C CA . ARG A 1 255 ? 36.715 14.843 -17.886 1.00 58.47 255 ARG A CA 1
ATOM 2059 C C . ARG A 1 255 ? 35.501 14.048 -17.399 1.00 58.47 255 ARG A C 1
ATOM 2061 O O . ARG A 1 255 ? 35.000 14.306 -16.307 1.00 58.47 255 ARG A O 1
ATOM 2068 N N . THR A 1 256 ? 35.079 13.033 -18.155 1.00 62.25 256 THR A N 1
ATOM 2069 C CA . THR A 1 256 ? 33.986 12.128 -17.761 1.00 62.25 256 THR A CA 1
ATOM 2070 C C . THR A 1 256 ? 34.381 11.285 -16.544 1.00 62.25 256 THR A C 1
ATOM 2072 O O . THR A 1 256 ? 33.582 11.121 -15.627 1.00 62.25 256 THR A O 1
ATOM 2075 N N . ARG A 1 257 ? 35.636 10.812 -16.463 1.00 65.56 257 ARG A N 1
ATOM 2076 C CA . ARG A 1 257 ? 36.128 10.071 -15.282 1.00 65.56 257 ARG A CA 1
ATOM 2077 C C . ARG A 1 257 ? 36.213 10.949 -14.034 1.00 65.56 257 ARG A C 1
ATOM 2079 O O . ARG A 1 257 ? 35.893 10.479 -12.945 1.00 65.56 257 ARG A O 1
ATOM 2086 N N . GLN A 1 258 ? 36.617 12.210 -14.179 1.00 60.34 258 GLN A N 1
ATOM 2087 C CA . GLN A 1 258 ? 36.639 13.175 -13.077 1.00 60.34 258 GLN A CA 1
ATOM 2088 C C . GLN A 1 258 ? 35.231 13.519 -12.588 1.00 60.34 258 GLN A C 1
ATOM 2090 O O . GLN A 1 258 ? 35.007 13.516 -11.381 1.00 60.34 258 GLN A O 1
ATOM 2095 N N . GLN A 1 259 ? 34.265 13.736 -13.485 1.00 57.34 259 GLN A N 1
ATOM 2096 C CA . GLN A 1 259 ? 32.877 13.987 -13.081 1.00 57.34 259 GLN A CA 1
ATOM 2097 C C . GLN A 1 259 ? 32.242 12.777 -12.385 1.00 57.34 259 GLN A C 1
ATOM 2099 O O . GLN A 1 259 ? 31.569 12.957 -11.373 1.00 57.34 259 GLN A O 1
ATOM 2104 N N . VAL A 1 260 ? 32.525 11.553 -12.847 1.00 52.50 260 VAL A N 1
ATOM 2105 C CA . VAL A 1 260 ? 32.063 10.315 -12.191 1.00 52.50 260 VAL A CA 1
ATOM 2106 C C . VAL A 1 260 ? 32.726 10.111 -10.820 1.00 52.50 260 VAL A C 1
ATOM 2108 O O . VAL A 1 260 ? 32.060 9.692 -9.876 1.00 52.50 260 VAL A O 1
ATOM 2111 N N . ARG A 1 261 ? 34.014 10.455 -10.665 1.00 53.91 261 ARG A N 1
ATOM 2112 C CA . ARG A 1 261 ? 34.703 10.427 -9.358 1.00 53.91 261 ARG A CA 1
ATOM 2113 C C . ARG A 1 261 ? 34.176 11.478 -8.378 1.00 53.91 261 ARG A C 1
ATOM 2115 O O . ARG A 1 261 ? 34.166 11.227 -7.178 1.00 53.91 261 ARG A O 1
ATOM 2122 N N . LEU A 1 262 ? 33.757 12.643 -8.872 1.00 52.19 262 LEU A N 1
ATOM 2123 C CA . LEU A 1 262 ? 33.195 13.720 -8.049 1.00 52.19 262 LEU A CA 1
ATOM 2124 C C . LEU A 1 262 ? 31.718 13.481 -7.701 1.00 52.19 262 LEU A C 1
ATOM 2126 O O . LEU A 1 262 ? 31.241 13.950 -6.665 1.00 52.19 262 LEU A O 1
ATOM 2130 N N . SER A 1 263 ? 30.989 12.710 -8.510 1.00 50.91 263 SER A N 1
ATOM 2131 C CA . SER A 1 263 ? 29.639 12.275 -8.172 1.00 50.91 263 SER A CA 1
ATOM 2132 C C . SER A 1 263 ? 29.689 11.177 -7.104 1.00 50.91 263 SER A C 1
ATOM 2134 O O . SER A 1 263 ? 29.914 10.007 -7.404 1.00 50.91 263 SER A O 1
ATOM 2136 N N . ARG A 1 264 ? 29.412 11.534 -5.839 1.00 51.97 264 ARG A N 1
ATOM 2137 C CA . ARG A 1 264 ? 29.232 10.603 -4.693 1.00 51.97 264 ARG A CA 1
ATOM 2138 C C . ARG A 1 264 ? 28.150 9.521 -4.909 1.00 51.97 264 ARG A C 1
ATOM 2140 O O . ARG A 1 264 ? 27.893 8.714 -4.020 1.00 51.97 264 ARG A O 1
ATOM 2147 N N . SER A 1 265 ? 27.482 9.539 -6.055 1.00 55.72 265 SER A N 1
ATOM 2148 C CA . SER A 1 265 ? 26.350 8.712 -6.446 1.00 55.72 265 SER A CA 1
ATOM 2149 C C . SER A 1 265 ? 26.726 7.545 -7.357 1.00 55.72 265 SER A C 1
ATOM 2151 O O . SER A 1 265 ? 25.823 6.908 -7.870 1.00 55.72 265 SER A O 1
ATOM 2153 N N . VAL A 1 266 ? 28.001 7.224 -7.588 1.00 50.28 266 VAL A N 1
ATOM 2154 C CA . VAL A 1 266 ? 28.375 6.035 -8.377 1.00 50.28 266 VAL A CA 1
ATOM 2155 C C . VAL A 1 266 ? 29.181 5.084 -7.504 1.00 50.28 266 VAL A C 1
ATOM 2157 O O . VAL A 1 266 ? 30.218 5.459 -6.962 1.00 50.28 266 VAL A O 1
ATOM 2160 N N . ASN A 1 267 ? 28.682 3.861 -7.306 1.00 61.75 267 ASN A N 1
ATOM 2161 C CA . ASN A 1 267 ? 29.405 2.866 -6.513 1.00 61.75 267 ASN A CA 1
ATOM 2162 C C . ASN A 1 267 ? 30.609 2.301 -7.295 1.00 61.75 267 ASN A C 1
ATOM 2164 O O . ASN A 1 267 ? 30.761 2.534 -8.494 1.00 61.75 267 ASN A O 1
ATOM 2168 N N . GLN A 1 268 ? 31.450 1.503 -6.629 1.00 49.59 268 GLN A N 1
ATOM 2169 C CA . GLN A 1 268 ? 32.627 0.858 -7.238 1.00 49.59 268 GLN A CA 1
ATOM 2170 C C . GLN A 1 268 ? 32.319 -0.045 -8.453 1.00 49.59 268 GLN A C 1
ATOM 2172 O O . GLN A 1 268 ? 33.238 -0.486 -9.133 1.00 49.59 268 GLN A O 1
ATOM 2177 N N . PHE A 1 269 ? 31.040 -0.316 -8.733 1.00 47.00 269 PHE A N 1
ATOM 2178 C CA . PHE A 1 269 ? 30.568 -1.123 -9.858 1.00 47.00 269 PHE A CA 1
ATOM 2179 C C . PHE A 1 269 ? 30.003 -0.281 -11.014 1.00 47.00 269 PHE A C 1
ATOM 2181 O O . PHE A 1 269 ? 29.422 -0.838 -11.941 1.00 47.00 269 PHE A O 1
ATOM 2188 N N . GLY A 1 270 ? 30.135 1.050 -10.972 1.00 40.94 270 GLY A N 1
ATOM 2189 C CA . GLY A 1 270 ? 29.647 1.933 -12.036 1.00 40.94 270 GLY A CA 1
ATOM 2190 C C . GLY A 1 270 ? 28.129 2.137 -12.037 1.00 40.94 270 GLY A C 1
ATOM 2191 O O . GLY A 1 270 ? 27.594 2.726 -12.973 1.00 40.94 270 GLY A O 1
ATOM 2192 N N . VAL A 1 271 ? 27.425 1.679 -10.996 1.00 46.00 271 VAL A N 1
ATOM 2193 C CA . VAL A 1 271 ? 25.980 1.888 -10.857 1.00 46.00 271 VAL A CA 1
ATOM 2194 C C . VAL A 1 271 ? 25.739 3.271 -10.273 1.00 46.00 271 VAL A C 1
ATOM 2196 O O . VAL A 1 271 ? 26.215 3.572 -9.174 1.00 46.00 271 VAL A O 1
ATOM 2199 N N . ILE A 1 272 ? 24.970 4.089 -10.995 1.00 49.19 272 ILE A N 1
ATOM 2200 C CA . ILE A 1 272 ? 24.461 5.370 -10.505 1.00 49.19 272 ILE A CA 1
ATOM 2201 C C . ILE A 1 272 ? 23.441 5.072 -9.397 1.00 49.19 272 ILE A C 1
ATOM 2203 O O . ILE A 1 272 ? 22.267 4.805 -9.639 1.00 49.19 272 ILE A O 1
ATOM 2207 N N . MET A 1 273 ? 23.915 5.094 -8.159 1.00 42.97 273 MET A N 1
ATOM 2208 C CA . MET A 1 273 ? 23.117 5.183 -6.949 1.00 42.97 273 MET A CA 1
ATOM 2209 C C . MET A 1 273 ? 22.444 6.556 -6.940 1.00 42.97 273 MET A C 1
ATOM 2211 O O . MET A 1 273 ? 22.992 7.528 -6.416 1.00 42.97 273 MET A O 1
ATOM 2215 N N . PHE A 1 274 ? 21.253 6.651 -7.533 1.00 45.00 274 PHE A N 1
ATOM 2216 C CA . PHE A 1 274 ? 20.379 7.798 -7.317 1.00 45.00 274 PHE A CA 1
ATOM 2217 C C . PHE A 1 274 ? 20.212 7.970 -5.805 1.00 45.00 274 PHE A C 1
ATOM 2219 O O . PHE A 1 274 ? 19.598 7.138 -5.145 1.00 45.00 274 PHE A O 1
ATOM 2226 N N . GLN A 1 275 ? 20.803 9.021 -5.237 1.00 44.59 275 GLN A N 1
ATOM 2227 C CA . GLN A 1 275 ? 20.355 9.514 -3.946 1.00 44.59 275 GLN A CA 1
ATOM 2228 C C . GLN A 1 275 ? 19.042 10.236 -4.236 1.00 44.59 275 GLN A C 1
ATOM 2230 O O . GLN A 1 275 ? 19.097 11.291 -4.875 1.00 44.59 275 GLN A O 1
ATOM 2235 N N . PRO A 1 276 ? 17.874 9.699 -3.843 1.00 41.25 276 PRO A N 1
ATOM 2236 C CA . PRO A 1 276 ? 16.649 10.469 -3.946 1.00 41.25 276 PRO A CA 1
ATOM 2237 C C . PRO A 1 276 ? 16.836 11.731 -3.095 1.00 41.25 276 PRO A C 1
ATOM 2239 O O . PRO A 1 276 ? 16.951 11.661 -1.873 1.00 41.25 276 PRO A O 1
ATOM 2242 N N . ARG A 1 277 ? 16.949 12.894 -3.745 1.00 40.62 277 ARG A N 1
ATOM 2243 C CA . ARG A 1 277 ? 16.687 14.178 -3.089 1.00 40.62 277 ARG A CA 1
ATOM 2244 C C . ARG A 1 277 ? 15.176 14.430 -3.130 1.00 40.62 277 ARG A C 1
ATOM 2246 O O . ARG A 1 277 ? 14.496 13.942 -4.029 1.00 40.62 277 ARG A O 1
ATOM 2253 N N . PRO A 1 278 ? 14.637 15.107 -2.110 1.00 45.81 278 PRO A N 1
ATOM 2254 C CA . PRO A 1 278 ? 13.403 14.697 -1.472 1.00 45.81 278 PRO A CA 1
ATOM 2255 C C . PRO A 1 278 ? 12.201 15.371 -2.127 1.00 45.81 278 PRO A C 1
ATOM 2257 O O . PRO A 1 278 ? 12.006 16.576 -1.997 1.00 45.81 278 PRO A O 1
ATOM 2260 N N . ARG A 1 279 ? 11.329 14.582 -2.745 1.00 42.09 279 ARG A N 1
ATOM 2261 C CA . ARG A 1 279 ? 9.896 14.870 -2.699 1.00 42.09 279 ARG A CA 1
ATOM 2262 C C . ARG A 1 279 ? 9.226 13.639 -2.110 1.00 42.09 279 ARG A C 1
ATOM 2264 O O . ARG A 1 279 ? 9.139 12.601 -2.751 1.00 42.09 279 ARG A O 1
ATOM 2271 N N . GLY A 1 280 ? 8.898 13.785 -0.826 1.00 51.28 280 GLY A N 1
ATOM 2272 C CA . GLY A 1 280 ? 8.518 12.733 0.113 1.00 51.28 280 GLY A CA 1
ATOM 2273 C C . GLY A 1 280 ? 9.698 12.279 0.977 1.00 51.28 280 GLY A C 1
ATOM 2274 O O . GLY A 1 280 ? 10.293 11.246 0.695 1.00 51.28 280 GLY A O 1
ATOM 2275 N N . ARG A 1 281 ? 1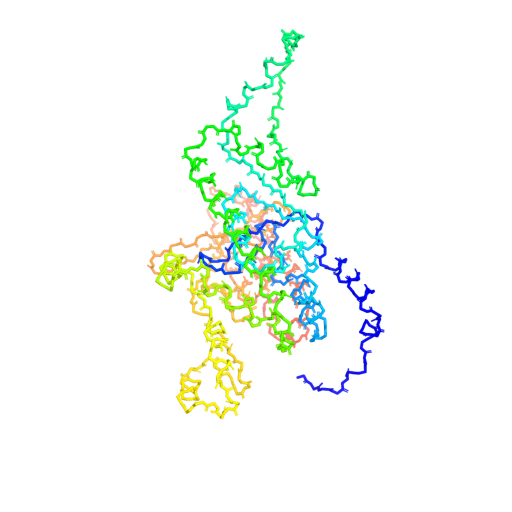0.028 13.013 2.057 1.00 56.91 281 ARG A N 1
ATOM 2276 C CA . ARG A 1 281 ? 10.935 12.527 3.132 1.00 56.91 281 ARG A CA 1
ATOM 2277 C C . ARG A 1 281 ? 10.434 11.237 3.794 1.00 56.91 281 ARG A C 1
ATOM 2279 O O . ARG A 1 281 ? 11.161 10.610 4.552 1.00 56.91 281 ARG A O 1
ATOM 2286 N N . ASN A 1 282 ? 9.208 10.842 3.482 1.00 63.88 282 ASN A N 1
ATOM 2287 C CA . ASN A 1 282 ? 8.486 9.795 4.170 1.00 63.88 282 ASN A CA 1
ATOM 2288 C C . ASN A 1 282 ? 8.909 8.399 3.733 1.00 63.88 282 ASN A C 1
ATOM 2290 O O . ASN A 1 282 ? 8.328 7.467 4.254 1.00 63.88 282 ASN A O 1
ATOM 2294 N N . TYR A 1 283 ? 9.857 8.209 2.806 1.00 66.44 283 TYR A N 1
ATOM 2295 C CA . TYR A 1 283 ? 10.305 6.875 2.394 1.00 66.44 283 TYR A CA 1
ATOM 2296 C C . TYR A 1 283 ? 11.826 6.731 2.495 1.00 66.44 283 TYR A C 1
ATOM 2298 O O . TYR A 1 283 ? 12.576 7.610 2.070 1.00 66.44 283 TYR A O 1
ATOM 2306 N N . ASP A 1 284 ? 12.290 5.627 3.078 1.00 67.12 284 ASP A N 1
ATOM 2307 C CA . ASP A 1 284 ? 13.711 5.310 3.168 1.00 67.12 284 ASP A CA 1
ATOM 2308 C C . ASP A 1 284 ? 14.260 4.749 1.843 1.00 67.12 284 ASP A C 1
ATOM 2310 O O . ASP A 1 284 ? 13.577 4.662 0.821 1.00 67.12 284 ASP A O 1
ATOM 2314 N N . LYS A 1 285 ? 15.544 4.369 1.846 1.00 65.81 285 LYS A N 1
ATOM 2315 C CA . LYS A 1 285 ? 16.233 3.810 0.670 1.00 65.81 285 LYS A CA 1
ATOM 2316 C C . LYS A 1 285 ? 15.629 2.484 0.187 1.00 65.81 285 LYS A C 1
ATOM 2318 O O . LYS A 1 285 ? 15.948 2.058 -0.919 1.00 65.81 285 LYS A O 1
ATOM 2323 N N . GLU A 1 286 ? 14.804 1.837 1.004 1.00 64.25 286 GLU A N 1
ATOM 2324 C CA . GLU A 1 286 ? 14.103 0.592 0.693 1.00 64.25 286 GLU A CA 1
ATOM 2325 C C . GLU A 1 286 ? 12.654 0.852 0.246 1.00 64.25 286 GLU A C 1
ATOM 2327 O O . GLU A 1 286 ? 11.909 -0.096 0.006 1.00 64.25 286 GLU A O 1
ATOM 2332 N N . PHE A 1 287 ? 12.268 2.126 0.076 1.00 61.59 287 PHE A N 1
ATOM 2333 C CA . PHE A 1 287 ? 10.900 2.571 -0.199 1.00 61.59 287 PHE A CA 1
ATOM 2334 C C . PHE A 1 287 ? 9.905 2.191 0.907 1.00 61.59 287 PHE A C 1
ATOM 2336 O O . PHE A 1 287 ? 8.698 2.145 0.668 1.00 61.59 287 PHE A O 1
ATOM 2343 N N . LEU A 1 288 ? 10.393 1.932 2.122 1.00 65.25 288 LEU A N 1
ATOM 2344 C CA . LEU A 1 288 ? 9.551 1.768 3.299 1.00 65.25 288 LEU A CA 1
ATOM 2345 C C . LEU A 1 288 ? 9.261 3.133 3.895 1.00 65.25 288 LEU A C 1
ATOM 2347 O O . LEU A 1 288 ? 10.097 4.029 3.814 1.00 65.25 288 LEU A O 1
ATOM 2351 N N . LEU A 1 289 ? 8.092 3.294 4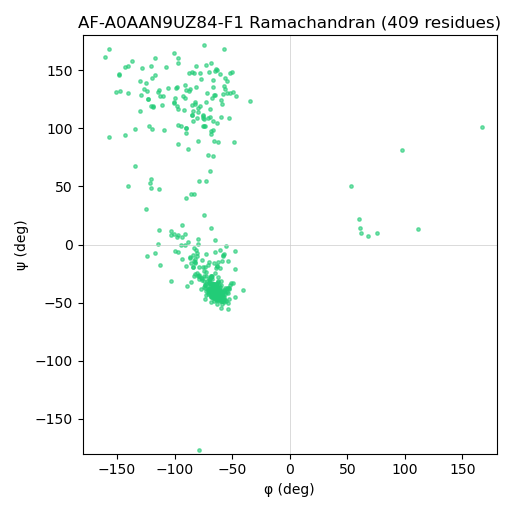.513 1.00 71.31 289 LEU A N 1
ATOM 2352 C CA . LEU A 1 289 ? 7.714 4.573 5.093 1.00 71.31 289 LEU A CA 1
ATOM 2353 C C . LEU A 1 289 ? 8.697 4.944 6.233 1.00 71.31 289 LEU A C 1
ATOM 2355 O O . LEU A 1 289 ? 8.654 4.375 7.329 1.00 71.31 289 LEU A O 1
ATOM 2359 N N . ALA A 1 290 ? 9.610 5.882 5.974 1.00 72.06 290 ALA A N 1
ATOM 2360 C CA . ALA A 1 290 ? 10.475 6.536 6.942 1.00 72.06 290 ALA A CA 1
ATOM 2361 C C . ALA A 1 290 ? 9.619 7.473 7.800 1.00 72.06 290 ALA A C 1
ATOM 2363 O O . ALA A 1 290 ? 9.572 8.680 7.592 1.00 72.06 290 ALA A O 1
ATOM 2364 N N . LEU A 1 291 ? 8.893 6.883 8.747 1.00 67.62 291 LEU A N 1
ATOM 2365 C CA . LEU A 1 291 ? 7.990 7.608 9.633 1.00 67.62 291 LEU A CA 1
ATOM 2366 C C . LEU A 1 291 ? 8.766 8.533 10.572 1.00 67.62 291 LEU A C 1
ATOM 2368 O O . LEU A 1 291 ? 9.278 8.100 11.606 1.00 67.62 291 LEU A O 1
ATOM 2372 N N . GLU A 1 292 ? 8.826 9.807 10.199 1.00 80.56 292 GLU A N 1
ATOM 2373 C CA . GLU A 1 292 ? 8.911 10.933 11.137 1.00 80.56 292 GLU A CA 1
ATOM 2374 C C . GLU A 1 292 ? 7.504 11.386 11.582 1.00 80.56 292 GLU A C 1
ATOM 2376 O O . GLU A 1 292 ? 7.370 12.129 12.551 1.00 80.56 292 GLU A O 1
ATOM 2381 N N . ASP A 1 293 ? 6.459 10.880 10.920 1.00 83.31 293 ASP A N 1
ATOM 2382 C CA . ASP A 1 293 ? 5.073 11.306 11.106 1.00 83.31 293 ASP A CA 1
ATOM 2383 C C . ASP A 1 293 ? 4.434 10.714 12.372 1.00 83.31 293 ASP A C 1
ATOM 2385 O O . ASP A 1 293 ? 4.686 9.568 12.769 1.00 83.31 293 ASP A O 1
ATOM 2389 N N . GLU A 1 294 ? 3.534 11.483 12.987 1.00 93.25 294 GLU A N 1
ATOM 2390 C CA . GLU A 1 294 ? 2.717 11.020 14.105 1.00 93.25 294 GLU A CA 1
ATOM 2391 C C . GLU A 1 294 ? 1.405 10.410 13.593 1.00 93.25 294 GLU A C 1
ATOM 2393 O O . GLU A 1 294 ? 0.700 11.002 12.773 1.00 93.25 294 GLU A O 1
ATOM 2398 N N . VAL A 1 295 ? 1.039 9.231 14.106 1.00 96.25 295 VAL A N 1
ATOM 2399 C CA . VAL A 1 295 ? -0.281 8.642 13.845 1.00 96.25 295 VAL A CA 1
ATOM 2400 C C . VAL A 1 295 ? -1.316 9.385 14.688 1.00 96.25 295 VAL A C 1
ATOM 2402 O O . VAL A 1 295 ? -1.360 9.233 15.912 1.00 96.25 295 VAL A O 1
ATOM 2405 N N . LYS A 1 296 ? -2.166 10.180 14.039 1.00 95.62 296 LYS A N 1
ATOM 2406 C CA . LYS A 1 296 ? -3.213 10.964 14.711 1.00 95.62 296 LYS A CA 1
ATOM 2407 C C . LYS A 1 296 ? -4.523 10.216 14.852 1.00 95.62 296 LYS A C 1
ATOM 2409 O O . LYS A 1 296 ? -5.202 10.371 15.859 1.00 95.62 296 LYS A O 1
ATOM 2414 N N . GLU A 1 297 ? -4.866 9.406 13.859 1.00 96.12 297 GLU A N 1
ATOM 2415 C CA . GLU A 1 297 ? -6.172 8.759 13.772 1.00 96.12 297 GLU A CA 1
ATOM 2416 C C . GLU A 1 297 ? -6.046 7.401 13.083 1.00 96.12 297 GLU A C 1
ATOM 2418 O O . GLU A 1 297 ? -5.240 7.235 12.165 1.00 96.12 297 GLU A O 1
ATOM 2423 N N . ILE A 1 298 ? -6.856 6.436 13.512 1.00 96.75 298 ILE A N 1
ATOM 2424 C CA . ILE A 1 298 ? -7.009 5.137 12.856 1.00 96.75 298 ILE A CA 1
ATOM 2425 C C . ILE A 1 298 ? -8.493 4.971 12.546 1.00 96.75 298 ILE A C 1
ATOM 2427 O O . ILE A 1 298 ? -9.326 5.186 13.421 1.00 96.75 298 ILE A O 1
ATOM 2431 N N . ARG A 1 299 ? -8.828 4.573 11.319 1.00 95.75 299 ARG A N 1
ATOM 2432 C CA . ARG A 1 299 ? -10.213 4.302 10.912 1.00 95.75 299 ARG A CA 1
ATOM 2433 C C . ARG A 1 299 ? -10.314 3.033 10.084 1.00 95.75 299 ARG A C 1
ATOM 2435 O O . ARG A 1 299 ? -9.342 2.620 9.453 1.00 95.75 299 ARG A O 1
ATOM 2442 N N . PHE A 1 300 ? -11.506 2.453 10.041 1.00 94.50 300 PHE A N 1
ATOM 2443 C CA . PHE A 1 300 ? -11.843 1.362 9.134 1.00 94.50 300 PHE A CA 1
ATOM 2444 C C . PHE A 1 300 ? -12.625 1.916 7.936 1.00 94.50 300 PHE A C 1
ATOM 2446 O O . PHE A 1 300 ? -13.641 2.584 8.119 1.00 94.50 300 PHE A O 1
ATOM 2453 N N . ARG A 1 301 ? -12.139 1.696 6.711 1.00 92.50 301 ARG A N 1
ATOM 2454 C CA . ARG A 1 301 ? -12.779 2.163 5.472 1.00 92.50 301 ARG A CA 1
ATOM 2455 C C . ARG A 1 301 ? -12.511 1.162 4.350 1.00 92.50 301 ARG A C 1
ATOM 2457 O O . ARG A 1 301 ? -11.360 0.802 4.140 1.00 92.50 301 ARG A O 1
ATOM 2464 N N . GLN A 1 302 ? -13.556 0.774 3.611 1.00 89.19 302 GLN A N 1
ATOM 2465 C CA . GLN A 1 302 ? -13.446 -0.136 2.454 1.00 89.19 302 GLN A CA 1
ATOM 2466 C C . GLN A 1 302 ? -12.715 -1.444 2.804 1.00 89.19 302 GLN A C 1
ATOM 2468 O O . GLN A 1 302 ? -11.740 -1.810 2.160 1.00 89.19 302 GLN A O 1
ATOM 2473 N N . ASP A 1 303 ? -13.144 -2.098 3.884 1.00 90.50 303 ASP A N 1
ATOM 2474 C CA . ASP A 1 303 ? -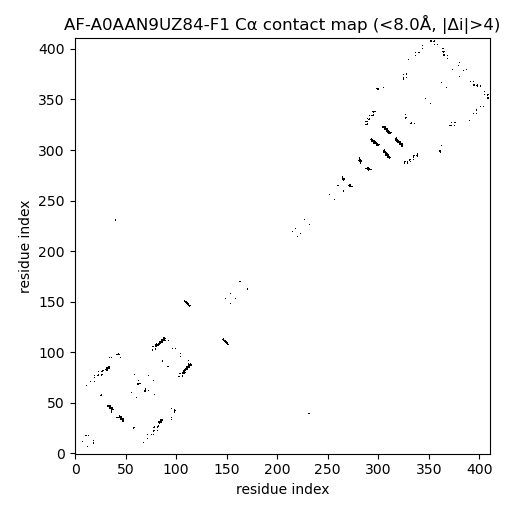12.574 -3.361 4.376 1.00 90.50 303 ASP A CA 1
ATOM 2475 C C . ASP A 1 303 ? -11.099 -3.317 4.805 1.00 90.50 303 ASP A C 1
ATOM 2477 O O . ASP A 1 303 ? -10.497 -4.346 5.122 1.00 90.50 303 ASP A O 1
ATOM 2481 N N . MET A 1 304 ? -10.515 -2.121 4.900 1.00 92.38 304 MET A N 1
ATOM 2482 C CA . MET A 1 304 ? -9.126 -1.916 5.292 1.00 92.38 304 MET A CA 1
ATOM 2483 C C . MET A 1 304 ? -9.008 -0.890 6.420 1.00 92.38 304 MET A C 1
ATOM 2485 O O . MET A 1 304 ? -9.826 0.020 6.572 1.00 92.38 304 MET A O 1
ATOM 2489 N N . PHE A 1 305 ? -7.965 -1.028 7.240 1.00 95.50 305 PHE A N 1
ATOM 2490 C CA . PHE A 1 305 ? -7.620 -0.003 8.222 1.00 95.50 305 PHE A CA 1
ATOM 2491 C C . PHE A 1 305 ? -6.710 1.038 7.582 1.00 95.50 305 PHE A C 1
ATOM 2493 O O . PHE A 1 305 ? -5.709 0.692 6.956 1.00 95.50 305 PHE A O 1
ATOM 2500 N N . GLN A 1 306 ? -7.046 2.308 7.782 1.00 96.00 306 GLN A N 1
ATOM 2501 C CA . GLN A 1 306 ? -6.240 3.445 7.361 1.00 96.00 306 GLN A CA 1
ATOM 2502 C C . GLN A 1 306 ? -5.792 4.252 8.577 1.00 96.00 306 GLN A C 1
ATOM 2504 O O . GLN A 1 306 ? -6.536 4.400 9.549 1.00 96.00 306 GLN A O 1
ATOM 2509 N N . CYS A 1 307 ? -4.595 4.815 8.494 1.00 96.31 307 CYS A N 1
ATOM 2510 C CA . CYS A 1 307 ? -4.023 5.708 9.486 1.00 96.31 307 CYS A CA 1
ATOM 2511 C C . CYS A 1 307 ? -3.865 7.107 8.901 1.00 96.31 307 CYS A C 1
ATOM 2513 O O . CYS A 1 307 ? -3.341 7.269 7.800 1.00 96.31 307 CYS A O 1
ATOM 2515 N N . ARG A 1 308 ? -4.298 8.117 9.651 1.00 96.19 308 ARG A N 1
ATOM 2516 C CA . ARG A 1 308 ? -4.005 9.517 9.360 1.00 96.19 308 ARG A CA 1
ATOM 2517 C C . ARG A 1 308 ? -2.643 9.846 9.943 1.00 96.19 308 ARG A C 1
ATOM 2519 O O . ARG A 1 308 ? -2.469 9.812 11.164 1.00 96.19 308 ARG A O 1
ATOM 2526 N N . LEU A 1 309 ? -1.706 10.152 9.063 1.00 94.31 309 LEU A N 1
ATOM 2527 C CA . LEU A 1 309 ? -0.380 10.618 9.423 1.00 94.31 309 LEU A CA 1
ATOM 2528 C C . LEU A 1 309 ? -0.338 12.136 9.326 1.00 94.31 309 LEU A C 1
ATOM 2530 O O . LEU A 1 309 ? -0.851 12.718 8.366 1.00 94.31 309 LEU A O 1
ATOM 2534 N N . GLU A 1 310 ? 0.266 12.754 10.331 1.00 93.12 310 GLU A N 1
ATOM 2535 C CA . GLU A 1 310 ? 0.547 14.184 10.358 1.00 93.12 310 GLU A CA 1
ATOM 2536 C C . GLU A 1 310 ? 2.058 14.374 10.450 1.00 93.12 310 GLU A C 1
ATOM 2538 O O . GLU A 1 310 ? 2.694 13.927 11.411 1.00 93.12 310 GLU A O 1
ATOM 2543 N N . ASN A 1 311 ? 2.624 15.016 9.429 1.00 87.12 311 ASN A N 1
ATOM 2544 C CA . ASN A 1 311 ? 4.011 15.455 9.441 1.00 87.12 311 ASN A CA 1
ATOM 2545 C C . ASN A 1 311 ? 4.055 16.948 9.768 1.00 87.12 311 ASN A C 1
ATOM 2547 O O . ASN A 1 311 ? 3.470 17.759 9.043 1.00 87.12 311 ASN A O 1
ATOM 2551 N N . LYS A 1 312 ? 4.758 17.292 10.848 1.00 82.94 312 LYS A N 1
ATOM 2552 C CA . LYS A 1 312 ? 5.085 18.671 11.204 1.00 82.94 312 LYS A CA 1
ATOM 2553 C C . LYS A 1 312 ? 6.486 18.982 10.707 1.00 82.94 312 LYS A C 1
ATOM 2555 O O . LYS A 1 312 ? 7.463 18.826 11.433 1.00 82.94 312 LYS A O 1
ATOM 2560 N N . THR A 1 313 ? 6.570 19.406 9.456 1.00 81.56 313 THR A N 1
ATOM 2561 C CA . THR A 1 313 ? 7.752 20.105 8.944 1.00 81.56 313 THR A CA 1
ATOM 2562 C C . THR A 1 313 ? 7.613 21.597 9.215 1.00 81.56 313 THR A C 1
ATOM 2564 O O . THR A 1 313 ? 6.492 22.098 9.172 1.00 81.56 313 THR A O 1
ATOM 2567 N N . ASP A 1 314 ? 8.737 22.282 9.461 1.00 78.44 314 ASP A N 1
ATOM 2568 C CA . ASP A 1 314 ? 8.818 23.652 10.008 1.00 78.44 314 ASP A CA 1
ATOM 2569 C C . ASP A 1 314 ? 7.904 24.705 9.343 1.00 78.44 314 ASP A C 1
ATOM 2571 O O . ASP A 1 314 ? 7.553 25.675 10.003 1.00 78.44 314 ASP A O 1
ATOM 2575 N N . ASP A 1 315 ? 7.436 24.489 8.106 1.00 81.62 315 ASP A N 1
ATOM 2576 C CA . ASP A 1 315 ? 6.585 25.446 7.385 1.00 81.62 315 ASP A CA 1
ATOM 2577 C C . ASP A 1 315 ? 5.230 24.897 6.886 1.00 81.62 315 ASP A C 1
ATOM 2579 O O . ASP A 1 315 ? 4.403 25.676 6.409 1.00 81.62 315 ASP A O 1
ATOM 2583 N N . GLN A 1 316 ? 4.969 23.580 6.941 1.00 80.31 316 GLN A N 1
ATOM 2584 C CA . GLN A 1 316 ? 3.743 22.982 6.375 1.00 80.31 316 GLN A CA 1
ATOM 2585 C C . GLN A 1 316 ? 3.309 21.708 7.116 1.00 80.31 316 GLN A C 1
ATOM 2587 O O . GLN A 1 316 ? 4.106 20.784 7.304 1.00 80.31 316 GLN A O 1
ATOM 2592 N N . GLU A 1 317 ? 2.019 21.642 7.469 1.00 82.69 317 GLU A N 1
ATOM 2593 C CA . GLU A 1 317 ? 1.367 20.428 7.969 1.00 82.69 317 GLU A CA 1
ATOM 2594 C C . GLU A 1 317 ? 0.889 19.571 6.791 1.00 82.69 317 GLU A C 1
ATOM 2596 O O . GLU A 1 317 ? -0.046 19.925 6.068 1.00 82.69 317 GLU A O 1
ATOM 2601 N N . PHE A 1 318 ? 1.525 18.414 6.602 1.00 82.88 318 PHE A N 1
ATOM 2602 C CA . PHE A 1 318 ? 1.089 17.438 5.608 1.00 82.88 318 PHE A CA 1
ATOM 2603 C C . PHE A 1 318 ? 0.228 16.371 6.266 1.00 82.88 318 PHE A C 1
ATOM 2605 O O . PHE A 1 318 ? 0.701 15.589 7.094 1.00 82.88 318 PHE A O 1
ATOM 2612 N N . ILE A 1 319 ? -1.035 16.311 5.848 1.00 89.44 319 ILE A N 1
ATOM 2613 C CA . ILE A 1 319 ? -2.009 15.337 6.333 1.00 89.44 319 ILE A CA 1
ATOM 2614 C C . ILE A 1 319 ? -2.319 14.367 5.205 1.00 89.44 319 ILE A C 1
ATOM 2616 O O . ILE A 1 319 ? -2.815 14.763 4.151 1.00 89.44 319 ILE A O 1
ATOM 2620 N N . HIS A 1 320 ? -2.055 13.086 5.431 1.00 90.94 320 HIS A N 1
ATOM 2621 C CA . HIS A 1 320 ? -2.376 12.050 4.458 1.00 90.94 320 HIS A CA 1
ATOM 2622 C C . HIS A 1 320 ? -2.853 10.770 5.141 1.00 90.94 320 HIS A C 1
ATOM 2624 O O . HIS A 1 320 ? -2.543 10.497 6.301 1.00 90.94 320 HIS A O 1
ATOM 2630 N N . TRP A 1 321 ? -3.670 10.007 4.416 1.00 93.56 321 TRP A N 1
ATOM 2631 C CA . TRP A 1 321 ? -4.175 8.712 4.854 1.00 93.56 321 TRP A CA 1
ATOM 2632 C C . TRP A 1 321 ? -3.350 7.610 4.199 1.00 93.56 321 TRP A C 1
ATOM 2634 O O . TRP A 1 321 ? -3.231 7.584 2.976 1.00 93.56 321 TRP A O 1
ATOM 2644 N N . VAL A 1 322 ? -2.812 6.704 5.008 1.00 93.19 322 VAL A N 1
ATOM 2645 C CA . VAL A 1 322 ? -2.061 5.529 4.548 1.00 93.19 322 VAL A CA 1
ATOM 2646 C C . VAL A 1 322 ? -2.732 4.253 5.025 1.00 93.19 322 VAL A C 1
ATOM 2648 O O . VAL A 1 322 ? -3.424 4.254 6.043 1.00 93.19 322 VAL A O 1
ATOM 2651 N N . GLU A 1 323 ? -2.534 3.155 4.307 1.00 93.62 323 GLU A N 1
ATOM 2652 C CA . GLU A 1 323 ? -2.964 1.835 4.765 1.00 93.62 323 GLU A CA 1
ATOM 2653 C C . GLU A 1 323 ? -2.147 1.411 5.998 1.00 93.62 323 GLU A C 1
ATOM 2655 O O . GLU A 1 323 ? -0.957 1.710 6.120 1.00 93.62 323 GLU A O 1
ATOM 2660 N N . LEU A 1 324 ? -2.804 0.756 6.960 1.00 94.81 324 LEU A N 1
ATOM 2661 C CA . LEU A 1 324 ? -2.194 0.372 8.237 1.00 94.81 324 LEU A CA 1
ATOM 2662 C C . LEU A 1 324 ? -1.016 -0.602 8.058 1.00 94.81 324 LEU A C 1
ATOM 2664 O O . LEU A 1 324 ? -0.082 -0.592 8.858 1.00 94.81 324 LEU A O 1
ATOM 2668 N N . ASP A 1 325 ? -1.057 -1.448 7.033 1.00 93.25 325 ASP A N 1
ATOM 2669 C CA . ASP A 1 325 ? -0.017 -2.433 6.730 1.00 93.25 325 ASP A CA 1
ATOM 2670 C C . ASP A 1 325 ? 1.302 -1.799 6.267 1.00 93.25 325 ASP A C 1
ATOM 2672 O O . ASP A 1 325 ? 2.373 -2.319 6.585 1.00 93.25 325 ASP A O 1
ATOM 2676 N N . LEU A 1 326 ? 1.255 -0.617 5.646 1.00 90.31 326 LEU A N 1
ATOM 2677 C CA . LEU A 1 326 ? 2.444 0.182 5.325 1.00 90.31 326 LEU A CA 1
ATOM 2678 C C . LEU A 1 326 ? 3.202 0.649 6.580 1.00 90.31 326 LEU A C 1
ATOM 2680 O O . LEU A 1 326 ? 4.385 0.986 6.504 1.00 90.31 326 LEU A O 1
ATOM 2684 N N . LEU A 1 327 ? 2.551 0.637 7.750 1.00 93.44 327 LEU A N 1
ATOM 2685 C CA . LEU A 1 327 ? 3.167 0.951 9.042 1.00 93.44 327 LEU A CA 1
ATOM 2686 C C . LEU A 1 327 ? 3.787 -0.273 9.732 1.00 93.44 327 LEU A C 1
ATOM 2688 O O . LEU A 1 327 ? 4.304 -0.139 10.845 1.00 93.44 327 LEU A O 1
ATOM 2692 N N . PHE A 1 328 ? 3.773 -1.464 9.119 1.00 93.69 328 PHE A N 1
ATOM 2693 C CA . PHE A 1 328 ? 4.374 -2.682 9.683 1.00 93.69 328 PHE A CA 1
ATOM 2694 C C . PHE A 1 328 ? 5.895 -2.713 9.505 1.00 93.69 328 PHE A C 1
ATOM 2696 O O . PHE A 1 328 ? 6.491 -3.663 9.008 1.00 93.69 328 PHE A O 1
ATOM 2703 N N . THR A 1 329 ? 6.529 -1.647 9.980 1.00 89.81 329 THR A N 1
ATOM 2704 C CA . THR A 1 329 ? 7.967 -1.516 10.186 1.00 89.81 329 THR A CA 1
ATOM 2705 C C . THR A 1 329 ? 8.227 -1.308 11.683 1.00 89.81 329 THR A C 1
ATOM 2707 O O . THR A 1 329 ? 7.324 -0.890 12.414 1.00 89.81 329 THR A O 1
ATOM 2710 N N . PRO A 1 330 ? 9.450 -1.543 12.197 1.00 90.06 330 PRO A N 1
ATOM 2711 C CA . PRO A 1 330 ? 9.753 -1.281 13.606 1.00 90.06 330 PRO A CA 1
ATOM 2712 C C . PRO A 1 330 ? 9.426 0.156 14.046 1.00 90.06 330 PRO A C 1
ATOM 2714 O O . PRO A 1 330 ? 8.929 0.365 15.151 1.00 90.06 330 PRO A O 1
ATOM 2717 N N . ARG A 1 331 ? 9.655 1.145 13.168 1.00 90.69 331 ARG A N 1
ATOM 2718 C CA . ARG A 1 331 ? 9.324 2.555 13.426 1.00 90.69 331 ARG A CA 1
ATOM 2719 C C . ARG A 1 331 ? 7.820 2.813 13.380 1.00 90.69 331 ARG A C 1
ATOM 2721 O O . ARG A 1 331 ? 7.307 3.487 14.268 1.00 90.69 331 ARG A O 1
ATOM 2728 N N . GLY A 1 332 ? 7.108 2.250 12.405 1.00 93.19 332 GLY A N 1
ATOM 2729 C CA . GLY A 1 332 ? 5.660 2.434 12.307 1.00 93.19 332 GLY A CA 1
ATOM 2730 C C . GLY A 1 332 ? 4.885 1.767 13.433 1.00 93.19 332 GLY A C 1
ATOM 2731 O O . GLY A 1 332 ? 3.957 2.364 13.976 1.00 93.19 332 GLY A O 1
ATOM 2732 N N . LEU A 1 333 ? 5.338 0.606 13.907 1.00 94.88 333 LEU A N 1
ATOM 2733 C CA . LEU A 1 333 ? 4.794 0.009 15.124 1.00 94.88 333 LEU A CA 1
ATOM 2734 C C . LEU A 1 333 ? 5.057 0.859 16.366 1.00 94.88 333 LEU A C 1
ATOM 2736 O O . LEU A 1 333 ? 4.204 0.923 17.247 1.00 94.88 333 LEU A O 1
ATOM 2740 N N . GLU A 1 334 ? 6.209 1.518 16.459 1.00 94.56 334 GLU A N 1
ATOM 2741 C CA . GLU A 1 334 ? 6.476 2.445 17.557 1.00 94.56 334 GLU A CA 1
ATOM 2742 C C . GLU A 1 334 ? 5.566 3.685 17.482 1.00 94.56 334 GLU A C 1
ATOM 2744 O O . GLU A 1 334 ? 5.030 4.110 18.507 1.00 94.56 334 GLU A O 1
ATOM 2749 N N . ALA A 1 335 ? 5.315 4.223 16.285 1.00 94.56 335 ALA A N 1
ATOM 2750 C CA . ALA A 1 335 ? 4.369 5.322 16.073 1.00 94.56 335 ALA A CA 1
ATOM 2751 C C . ALA A 1 335 ? 2.929 4.924 16.452 1.00 94.56 335 ALA A C 1
ATOM 2753 O O . ALA A 1 335 ? 2.274 5.624 17.227 1.00 94.56 335 ALA A O 1
ATOM 2754 N N . LEU A 1 336 ? 2.466 3.748 16.012 1.00 96.62 336 LEU A N 1
ATOM 2755 C CA . LEU A 1 336 ? 1.171 3.187 16.411 1.00 96.62 336 LEU A CA 1
ATOM 2756 C C . LEU A 1 336 ? 1.092 2.982 17.928 1.00 96.62 336 LEU A C 1
ATOM 2758 O O . LEU A 1 336 ? 0.106 3.354 18.561 1.00 96.62 336 LEU A O 1
ATOM 2762 N N . ARG A 1 337 ? 2.146 2.443 18.551 1.00 96.94 337 ARG A N 1
ATOM 2763 C CA . ARG A 1 337 ? 2.208 2.267 20.008 1.00 96.94 337 ARG A CA 1
ATOM 2764 C C . ARG A 1 337 ? 2.044 3.603 20.735 1.00 96.94 337 ARG A C 1
ATOM 2766 O O . ARG A 1 337 ? 1.290 3.665 21.709 1.00 96.94 337 ARG A O 1
ATOM 2773 N N . LYS A 1 338 ? 2.727 4.661 20.282 1.00 96.06 338 LYS A N 1
ATOM 2774 C CA . LYS A 1 338 ? 2.591 6.020 20.835 1.00 96.06 338 LYS A CA 1
ATOM 2775 C C . LYS A 1 338 ? 1.158 6.538 20.706 1.00 96.06 338 LYS A C 1
ATOM 2777 O O . LYS A 1 338 ? 0.636 7.047 21.696 1.00 96.06 338 LYS A O 1
ATOM 2782 N N . HIS A 1 339 ? 0.507 6.316 19.563 1.00 96.38 339 HIS A N 1
ATOM 2783 C CA . HIS A 1 339 ? -0.899 6.669 19.355 1.00 96.38 339 HIS A CA 1
ATOM 2784 C C . HIS A 1 339 ? -1.827 6.014 20.393 1.00 96.38 339 HIS A C 1
ATOM 2786 O O . HIS A 1 339 ? -2.565 6.719 21.075 1.00 96.38 339 HIS A O 1
ATOM 2792 N N . TYR A 1 340 ? -1.733 4.699 20.631 1.00 97.06 340 TYR A N 1
ATOM 2793 C CA . TYR A 1 340 ? -2.533 4.044 21.685 1.00 97.06 340 TYR A CA 1
ATOM 2794 C C . TYR A 1 340 ? -2.220 4.570 23.086 1.00 97.06 340 TYR A C 1
ATOM 2796 O O . TYR A 1 340 ? -3.120 4.741 23.903 1.00 97.06 340 TYR A O 1
ATOM 2804 N N . VAL A 1 341 ? -0.945 4.828 23.393 1.00 96.31 341 VAL A N 1
ATOM 2805 C CA . VAL A 1 341 ? -0.576 5.410 24.691 1.00 96.31 341 VAL A CA 1
ATOM 2806 C C . VAL A 1 341 ? -1.216 6.787 24.866 1.00 96.31 341 VAL A C 1
ATOM 2808 O O . VAL A 1 341 ? -1.689 7.089 25.960 1.00 96.31 341 VAL A O 1
ATOM 2811 N N . HIS A 1 342 ? -1.255 7.602 23.811 1.00 95.31 342 HIS A N 1
ATOM 2812 C CA . HIS A 1 342 ? -1.933 8.894 23.820 1.00 95.31 342 HIS A CA 1
ATOM 2813 C C . HIS A 1 342 ? -3.451 8.734 23.982 1.00 95.31 342 HIS A C 1
ATOM 2815 O O . HIS A 1 342 ? -4.039 9.367 24.858 1.00 95.31 342 HIS A O 1
ATOM 2821 N N . LEU A 1 343 ? -4.059 7.810 23.233 1.00 94.38 343 LEU A N 1
ATOM 2822 C CA . LEU A 1 343 ? -5.480 7.473 23.325 1.00 94.38 343 LEU A CA 1
ATOM 2823 C C . LEU A 1 343 ? -5.892 7.120 24.765 1.00 94.38 343 LEU A C 1
ATOM 2825 O O . LEU A 1 343 ? -6.912 7.597 25.255 1.00 94.38 343 LEU A O 1
ATOM 2829 N N . PHE A 1 344 ? -5.061 6.358 25.485 1.00 93.81 344 PHE A N 1
ATOM 2830 C CA . PHE A 1 344 ? -5.344 5.963 26.870 1.00 93.81 344 PHE A CA 1
ATOM 2831 C C . PHE A 1 344 ? -5.173 7.091 27.897 1.00 93.81 344 PHE A C 1
ATOM 2833 O O . PHE A 1 344 ? -5.695 6.976 29.003 1.00 93.81 344 PHE A O 1
ATOM 2840 N N . ARG A 1 345 ? -4.433 8.164 27.578 1.00 92.31 345 ARG A N 1
ATOM 2841 C CA . ARG A 1 345 ? -4.223 9.307 28.491 1.00 92.31 345 ARG A CA 1
ATOM 2842 C C . ARG A 1 345 ? -5.411 10.257 28.530 1.00 92.31 345 ARG A C 1
ATOM 2844 O O . ARG A 1 345 ? -5.619 10.938 29.528 1.00 92.31 345 ARG A O 1
ATOM 2851 N N . LEU A 1 346 ? -6.179 10.325 27.451 1.00 75.69 346 LEU A N 1
ATOM 2852 C CA . LEU A 1 346 ? -7.336 11.198 27.358 1.00 75.69 346 LEU A CA 1
ATOM 2853 C C . LEU A 1 346 ? -8.510 10.524 28.093 1.00 75.69 346 LEU A C 1
ATOM 2855 O O . LEU A 1 346 ? -9.291 9.780 27.500 1.00 75.69 346 LEU A O 1
ATOM 2859 N N . THR A 1 347 ? -8.645 10.771 29.399 1.00 67.62 347 THR A N 1
ATOM 2860 C CA . THR A 1 347 ? -9.695 10.221 30.290 1.00 67.62 347 THR A CA 1
ATOM 2861 C C . THR A 1 347 ? -10.543 11.317 30.946 1.00 67.62 347 THR A C 1
ATOM 2863 O O . THR A 1 347 ? -10.697 11.386 32.159 1.00 67.62 347 THR A O 1
ATOM 2866 N N . SER A 1 348 ? -11.160 12.185 30.146 1.00 81.38 348 SER A N 1
ATOM 2867 C CA . SER A 1 348 ? -12.343 12.915 30.607 1.00 81.38 348 SER A CA 1
ATOM 2868 C C . SER A 1 348 ? -13.540 11.964 30.678 1.00 81.38 348 SER A C 1
ATOM 2870 O O . SER A 1 348 ? -13.916 11.372 29.659 1.00 81.38 348 SER A O 1
ATOM 2872 N N . LYS A 1 349 ? -14.144 11.847 31.870 1.00 83.94 349 LYS A N 1
ATOM 2873 C CA . LYS A 1 349 ? -15.371 11.066 32.114 1.00 83.94 349 LYS A CA 1
ATOM 2874 C C . LYS A 1 349 ? -16.573 11.585 31.322 1.00 83.94 349 LYS A C 1
ATOM 2876 O O . LYS A 1 349 ? -17.434 10.803 30.949 1.00 83.94 349 LYS A O 1
ATOM 2881 N N . ARG A 1 350 ? -16.601 12.886 30.992 1.00 89.44 350 ARG A N 1
ATOM 2882 C CA . ARG A 1 350 ? -17.726 13.532 30.284 1.00 89.44 350 ARG A CA 1
ATOM 2883 C C . ARG A 1 350 ? -18.012 12.949 28.895 1.00 89.44 350 ARG A C 1
ATOM 2885 O O . ARG A 1 350 ? -19.105 13.134 28.382 1.00 89.44 350 ARG A O 1
ATOM 2892 N N . HIS A 1 351 ? -17.048 12.254 28.292 1.00 90.38 351 HIS A N 1
ATOM 2893 C CA . HIS A 1 351 ? -17.181 11.661 26.957 1.00 90.38 351 HIS A CA 1
ATOM 2894 C C . HIS A 1 351 ? -16.876 10.155 26.957 1.00 90.38 351 HIS A C 1
ATOM 2896 O O . HIS A 1 351 ? -16.353 9.640 25.968 1.00 90.38 351 HIS A O 1
ATOM 2902 N N . ALA A 1 352 ? -17.147 9.453 28.065 1.00 91.81 352 ALA A N 1
ATOM 2903 C CA . ALA A 1 352 ? -16.840 8.027 28.199 1.00 91.81 352 ALA A CA 1
ATOM 2904 C C . ALA A 1 352 ? -17.514 7.181 27.105 1.00 91.81 352 ALA A C 1
ATOM 2906 O O . ALA A 1 352 ? -16.832 6.413 26.430 1.00 91.81 352 ALA A O 1
ATOM 2907 N N . THR A 1 353 ? -18.805 7.405 26.842 1.00 94.19 353 THR A N 1
ATOM 2908 C CA . THR A 1 353 ? -19.594 6.651 25.852 1.00 94.19 353 THR A CA 1
ATOM 2909 C C . THR A 1 353 ? -19.078 6.826 24.421 1.00 94.19 353 THR A C 1
ATOM 2911 O O . THR A 1 353 ? -18.791 5.840 23.745 1.00 94.19 353 THR A O 1
ATOM 2914 N N . LEU A 1 354 ? -18.881 8.073 23.970 1.00 93.56 354 LEU A N 1
ATOM 2915 C CA . LEU A 1 354 ? -18.350 8.365 22.629 1.00 93.56 354 LEU A CA 1
ATOM 2916 C C . LEU A 1 354 ? -16.940 7.791 22.440 1.00 93.56 354 LEU A C 1
ATOM 2918 O O . LEU A 1 354 ? -16.603 7.277 21.376 1.00 93.56 354 LEU A O 1
ATOM 2922 N N . ARG A 1 355 ? -16.109 7.833 23.488 1.00 92.75 355 ARG A N 1
ATOM 2923 C CA . ARG A 1 355 ? -14.773 7.230 23.444 1.00 92.75 355 ARG A CA 1
ATOM 2924 C C . ARG A 1 355 ? -14.818 5.720 23.412 1.00 92.75 355 ARG A C 1
ATOM 2926 O O . ARG A 1 355 ? -14.040 5.132 22.673 1.00 92.75 355 ARG A O 1
ATOM 2933 N N . LEU A 1 356 ? -15.698 5.096 24.189 1.00 95.38 356 LEU A N 1
ATOM 2934 C CA . LEU A 1 356 ? -15.872 3.651 24.166 1.00 95.38 356 LEU A CA 1
ATOM 2935 C C . LEU A 1 356 ? -16.251 3.182 22.759 1.00 95.38 356 LEU A C 1
ATOM 2937 O O . LEU A 1 356 ? -15.672 2.213 22.274 1.00 95.38 356 LEU A O 1
ATOM 2941 N N . GLN A 1 357 ? -17.156 3.903 22.092 1.00 95.75 357 GLN A N 1
ATOM 2942 C CA . GLN A 1 357 ? -17.512 3.639 20.702 1.00 95.75 357 GLN A CA 1
ATOM 2943 C C . GLN A 1 357 ? -16.291 3.766 19.779 1.00 95.75 357 GLN A C 1
ATOM 2945 O O . GLN A 1 357 ? -15.930 2.797 19.115 1.00 95.75 357 GLN A O 1
ATOM 2950 N N . HIS A 1 358 ? -15.586 4.899 19.814 1.00 94.31 358 HIS A N 1
ATOM 2951 C CA . HIS A 1 358 ? -14.398 5.113 18.981 1.00 94.31 358 HIS A CA 1
ATOM 2952 C C . HIS A 1 358 ? -13.306 4.047 19.210 1.00 94.31 358 HIS A C 1
ATOM 2954 O O . HIS A 1 358 ? -12.709 3.521 18.274 1.00 94.31 358 HIS A O 1
ATOM 2960 N N . VAL A 1 359 ? -13.070 3.661 20.467 1.00 95.81 359 VAL A N 1
ATOM 2961 C CA . VAL A 1 359 ? -12.075 2.647 20.856 1.00 95.81 359 VAL A CA 1
ATOM 2962 C C . VAL A 1 359 ? -12.471 1.239 20.392 1.00 95.81 359 VAL A C 1
ATOM 2964 O O . VAL A 1 359 ? -11.587 0.400 20.187 1.00 95.81 359 VAL A O 1
ATOM 2967 N N . LYS A 1 360 ? -13.774 0.969 20.231 1.00 95.62 360 LYS A N 1
ATOM 2968 C CA . LYS A 1 360 ? -14.307 -0.283 19.670 1.00 95.62 360 LYS A CA 1
ATOM 2969 C C . LYS A 1 360 ? -14.231 -0.321 18.137 1.00 95.62 360 LYS A C 1
ATOM 2971 O O . LYS A 1 360 ? -14.124 -1.410 17.581 1.00 95.62 360 LYS A O 1
ATOM 2976 N N . GLU A 1 361 ? -14.242 0.832 17.467 1.00 95.81 361 GLU A N 1
ATOM 2977 C CA . GLU A 1 361 ? -14.123 0.939 16.002 1.00 95.81 361 GLU A CA 1
ATOM 2978 C C . GLU A 1 361 ? -12.684 0.726 15.496 1.00 95.81 361 GLU A C 1
ATOM 2980 O O . GLU A 1 361 ? -12.469 0.207 14.397 1.00 95.81 361 GLU A O 1
ATOM 2985 N N . ILE A 1 362 ? -11.677 1.087 16.296 1.00 96.44 362 ILE A N 1
ATOM 2986 C CA . ILE A 1 362 ? -10.262 0.886 15.951 1.00 96.44 362 ILE A CA 1
ATOM 2987 C C . ILE A 1 362 ? -9.799 -0.556 16.245 1.00 96.44 362 ILE A C 1
ATOM 2989 O O . ILE A 1 362 ? -10.324 -1.220 17.143 1.00 96.44 362 ILE A O 1
ATOM 2993 N N . PRO A 1 363 ? -8.779 -1.084 15.538 1.00 97.31 363 PRO A N 1
ATOM 2994 C CA . PRO A 1 363 ? -8.291 -2.433 15.802 1.00 97.31 363 PRO A CA 1
ATOM 2995 C C . PRO A 1 363 ? -7.688 -2.519 17.214 1.00 97.31 363 PRO A C 1
ATOM 2997 O O . PRO A 1 363 ? -7.131 -1.558 17.734 1.00 97.31 363 PRO A O 1
ATOM 3000 N N . THR A 1 364 ? -7.765 -3.677 17.869 1.00 98.00 364 THR A N 1
ATOM 3001 C CA . THR A 1 364 ? -7.108 -3.853 19.177 1.00 98.00 364 THR A CA 1
ATOM 3002 C C . THR A 1 364 ? -5.586 -3.960 19.012 1.00 98.00 364 THR A C 1
ATOM 3004 O O . THR A 1 364 ? -5.124 -4.448 17.974 1.00 98.00 364 THR A O 1
ATOM 3007 N N . PRO A 1 365 ? -4.772 -3.615 20.030 1.00 98.06 365 PRO A N 1
ATOM 3008 C CA . PRO A 1 365 ? -3.327 -3.842 19.971 1.00 98.06 365 PRO A CA 1
ATOM 3009 C C . PRO A 1 365 ? -2.940 -5.288 19.625 1.00 98.06 365 PRO A C 1
ATOM 3011 O O . PRO A 1 365 ? -2.009 -5.523 18.857 1.00 98.06 365 PRO A O 1
ATOM 3014 N N . LYS A 1 366 ? -3.692 -6.272 20.136 1.00 97.69 366 LYS A N 1
ATOM 3015 C CA . LYS A 1 366 ? -3.541 -7.691 19.786 1.00 97.69 366 LYS A CA 1
ATOM 3016 C C . LYS A 1 366 ? -3.800 -7.941 18.297 1.00 97.69 366 LYS A C 1
ATOM 3018 O O . LYS A 1 366 ? -3.045 -8.696 17.689 1.00 97.69 366 LYS A O 1
ATOM 3023 N N . ARG A 1 367 ? -4.837 -7.323 17.716 1.00 96.88 367 ARG A N 1
ATOM 3024 C CA . ARG A 1 367 ? -5.168 -7.448 16.287 1.00 96.88 367 ARG A CA 1
ATOM 3025 C C . ARG A 1 367 ? -4.079 -6.837 15.408 1.00 96.88 367 ARG A C 1
ATOM 3027 O O . ARG A 1 367 ? -3.643 -7.510 14.481 1.00 96.88 367 ARG A O 1
ATOM 3034 N N . ILE A 1 368 ? -3.584 -5.639 15.734 1.00 96.62 368 ILE A N 1
ATOM 3035 C CA . ILE A 1 368 ? -2.463 -5.031 14.996 1.00 96.62 368 ILE A CA 1
ATOM 3036 C C . ILE A 1 368 ? -1.232 -5.931 15.055 1.00 96.62 368 ILE A C 1
ATOM 3038 O O . ILE A 1 368 ? -0.659 -6.239 14.017 1.00 96.62 368 ILE A O 1
ATOM 3042 N N . LEU A 1 369 ? -0.848 -6.408 16.243 1.00 95.56 369 LEU A N 1
ATOM 3043 C CA . LEU A 1 369 ? 0.320 -7.277 16.385 1.00 95.56 369 LEU A CA 1
ATOM 3044 C C . LEU A 1 369 ? 0.169 -8.586 15.590 1.00 95.56 369 LEU A C 1
ATOM 3046 O O . LEU A 1 369 ? 1.147 -9.077 15.030 1.00 95.56 369 LEU A O 1
ATOM 3050 N N . ALA A 1 370 ? -1.041 -9.150 15.518 1.00 95.44 370 ALA A N 1
ATOM 3051 C CA . ALA A 1 370 ? -1.323 -10.335 14.710 1.00 95.44 370 ALA A CA 1
ATOM 3052 C C . ALA A 1 370 ? -1.186 -10.057 13.203 1.00 95.44 370 ALA A C 1
ATOM 3054 O O . ALA A 1 370 ? -0.515 -10.823 12.512 1.00 95.44 370 ALA A O 1
ATOM 3055 N N . MET A 1 371 ? -1.749 -8.945 12.711 1.00 94.31 371 MET A N 1
ATOM 3056 C CA . MET A 1 371 ? -1.591 -8.513 11.314 1.00 94.31 371 MET A CA 1
ATOM 3057 C C . MET A 1 371 ? -0.112 -8.287 10.978 1.00 94.31 371 MET A C 1
ATOM 3059 O O . MET A 1 371 ? 0.403 -8.844 10.013 1.00 94.31 371 MET A O 1
ATOM 3063 N N . ALA A 1 372 ? 0.589 -7.549 11.835 1.00 93.19 372 ALA A N 1
ATOM 3064 C CA . ALA A 1 372 ? 1.997 -7.214 11.696 1.00 93.19 372 ALA A CA 1
ATOM 3065 C C . ALA A 1 372 ? 2.887 -8.473 11.631 1.00 93.19 372 ALA A C 1
ATOM 3067 O O . ALA A 1 372 ? 3.766 -8.580 10.777 1.00 93.19 372 ALA A O 1
ATOM 3068 N N . ARG A 1 373 ? 2.631 -9.479 12.479 1.00 90.75 373 ARG A N 1
ATOM 3069 C CA . ARG A 1 373 ? 3.360 -10.760 12.444 1.00 90.75 373 ARG A CA 1
ATOM 3070 C C . ARG A 1 373 ? 3.194 -11.499 11.120 1.00 90.75 373 ARG A C 1
ATOM 3072 O O . ARG A 1 373 ? 4.180 -12.044 10.634 1.00 90.75 373 ARG A O 1
ATOM 3079 N N . GLY A 1 374 ? 1.995 -11.498 10.534 1.00 87.88 374 GLY A N 1
ATOM 3080 C CA . GLY A 1 374 ? 1.766 -12.105 9.220 1.00 87.88 374 GLY A CA 1
ATOM 3081 C C . GLY A 1 374 ? 2.686 -11.510 8.152 1.00 87.88 374 GLY A C 1
ATOM 3082 O O . GLY A 1 374 ? 3.313 -12.244 7.397 1.00 87.88 374 GLY A O 1
ATOM 3083 N N . TRP A 1 375 ? 2.856 -10.188 8.174 1.00 83.31 375 TRP A N 1
ATOM 3084 C CA . TRP A 1 375 ? 3.722 -9.470 7.238 1.00 83.31 375 TRP A CA 1
ATOM 3085 C C . TRP A 1 375 ? 5.220 -9.625 7.524 1.00 83.31 375 TRP A C 1
ATOM 3087 O O . TRP A 1 375 ? 6.019 -9.722 6.598 1.00 83.31 375 TRP A O 1
ATOM 3097 N N . MET A 1 376 ? 5.621 -9.671 8.795 1.00 85.56 376 MET A N 1
ATOM 3098 C CA . MET A 1 376 ? 7.038 -9.656 9.183 1.00 85.56 376 MET A CA 1
ATOM 3099 C C . MET A 1 376 ? 7.582 -11.020 9.593 1.00 85.56 376 MET A C 1
ATOM 3101 O O . MET A 1 376 ? 8.683 -11.085 10.133 1.00 85.56 376 MET A O 1
ATOM 3105 N N . THR A 1 377 ? 6.854 -12.113 9.348 1.00 89.38 377 THR A N 1
ATOM 3106 C CA . THR A 1 377 ? 7.311 -13.472 9.689 1.00 89.38 377 THR A CA 1
ATOM 3107 C C . THR A 1 377 ? 8.756 -13.745 9.231 1.00 89.38 377 THR A C 1
ATOM 3109 O O . THR A 1 377 ? 9.537 -14.193 10.074 1.00 89.38 377 THR A O 1
ATOM 3112 N N . PRO A 1 378 ? 9.178 -13.393 7.995 1.00 86.94 378 PRO A N 1
ATOM 3113 C CA . PRO A 1 378 ? 10.571 -13.571 7.572 1.00 86.94 378 PRO A CA 1
ATOM 3114 C C . PRO A 1 378 ? 11.564 -12.768 8.431 1.00 86.94 378 PRO A C 1
ATOM 3116 O O . PRO A 1 378 ? 12.540 -13.312 8.939 1.00 86.94 378 PRO A O 1
ATOM 3119 N N . LEU A 1 379 ? 11.268 -11.492 8.700 1.00 80.75 379 LEU A N 1
ATOM 3120 C CA . LEU A 1 379 ? 12.120 -10.610 9.509 1.00 80.75 379 LEU A CA 1
ATOM 3121 C C . LEU A 1 379 ? 12.202 -11.049 10.980 1.00 80.75 379 LEU A C 1
ATOM 3123 O O . LEU A 1 379 ? 13.236 -10.881 11.629 1.00 80.75 379 LEU A O 1
ATOM 3127 N N . ILE A 1 380 ? 11.111 -11.599 11.520 1.00 88.44 380 ILE A N 1
ATOM 3128 C CA . ILE A 1 380 ? 11.061 -12.155 12.877 1.00 88.44 380 ILE A CA 1
ATOM 3129 C C . ILE A 1 380 ? 11.970 -13.381 12.976 1.00 88.44 380 ILE A C 1
ATOM 3131 O O . ILE A 1 380 ? 12.689 -13.517 13.966 1.00 88.44 380 ILE A O 1
ATOM 3135 N N . GLN A 1 381 ? 11.959 -14.246 11.958 1.00 91.94 381 GLN A N 1
ATOM 3136 C CA . GLN A 1 381 ? 12.810 -15.436 11.902 1.00 91.94 381 GLN A CA 1
ATOM 3137 C C . GLN A 1 381 ? 14.291 -15.072 11.758 1.00 91.94 381 GLN A C 1
ATOM 3139 O O . GLN A 1 381 ? 15.127 -15.651 12.447 1.00 91.94 381 GLN A O 1
ATOM 3144 N N . GLU A 1 382 ? 14.616 -14.076 10.931 1.00 91.50 382 GLU A N 1
ATOM 3145 C CA . GLU A 1 382 ? 15.996 -13.611 10.753 1.00 91.50 382 GLU A CA 1
ATOM 3146 C C . GLU A 1 382 ? 16.558 -12.924 12.005 1.00 91.50 382 GLU A C 1
ATOM 3148 O O . GLU A 1 382 ? 17.741 -13.062 12.325 1.00 91.50 382 GLU A O 1
ATOM 3153 N N . ARG A 1 383 ? 15.731 -12.147 12.720 1.00 91.31 383 ARG A N 1
ATOM 3154 C CA . ARG A 1 383 ? 16.172 -11.320 13.856 1.00 91.31 383 ARG A CA 1
ATOM 3155 C C . ARG A 1 383 ? 15.229 -11.437 15.062 1.00 91.31 383 ARG A C 1
ATOM 3157 O O . ARG A 1 383 ? 14.621 -10.450 15.486 1.00 91.31 383 ARG A O 1
ATOM 3164 N N . PRO A 1 384 ? 15.153 -12.608 15.718 1.00 91.94 384 PRO A N 1
ATOM 3165 C CA . PRO A 1 384 ? 14.220 -12.827 16.826 1.00 91.94 384 PRO A CA 1
ATOM 3166 C C . PRO A 1 384 ? 14.512 -11.920 18.032 1.00 91.94 384 PRO A C 1
ATOM 3168 O O . PRO A 1 384 ? 13.599 -11.456 18.721 1.00 91.94 384 PRO A O 1
ATOM 3171 N N . ARG A 1 385 ? 15.793 -11.597 18.269 1.00 92.31 385 ARG A N 1
ATOM 3172 C CA . ARG A 1 385 ? 16.219 -10.744 19.390 1.00 92.31 385 ARG A CA 1
ATOM 3173 C C . ARG A 1 385 ? 15.737 -9.297 19.261 1.00 92.31 385 ARG A C 1
ATOM 3175 O O . ARG A 1 385 ? 15.396 -8.705 20.281 1.00 92.31 385 ARG A O 1
ATOM 3182 N N . SER A 1 386 ? 15.661 -8.736 18.049 1.00 88.38 386 SER A N 1
ATOM 3183 C CA . SER A 1 386 ? 15.137 -7.373 17.851 1.00 88.38 386 SER A CA 1
ATOM 3184 C C . SER A 1 386 ? 13.616 -7.301 17.993 1.00 88.38 386 SER A C 1
ATOM 3186 O O . SER A 1 386 ? 13.079 -6.243 18.308 1.00 88.38 386 SER A O 1
ATOM 3188 N N . TRP A 1 387 ? 12.923 -8.427 17.810 1.00 90.56 387 TRP A N 1
ATOM 3189 C CA . TRP A 1 387 ? 11.465 -8.518 17.895 1.00 90.56 387 TRP A CA 1
ATOM 3190 C C . TRP A 1 387 ? 10.926 -8.743 19.305 1.00 90.56 387 TRP A C 1
ATOM 3192 O O . TRP A 1 387 ? 9.853 -8.241 19.643 1.00 90.56 387 TRP A O 1
ATOM 3202 N N . ALA A 1 388 ? 11.668 -9.450 20.157 1.00 92.81 388 ALA A N 1
ATOM 3203 C CA . ALA A 1 388 ? 11.230 -9.753 21.519 1.00 92.81 388 ALA A CA 1
ATOM 3204 C C . ALA A 1 388 ? 10.876 -8.509 22.376 1.00 92.81 388 ALA A C 1
ATOM 3206 O O . ALA A 1 388 ? 9.926 -8.582 23.163 1.00 92.81 388 ALA A O 1
ATOM 3207 N N . PRO A 1 389 ? 11.582 -7.362 22.285 1.00 95.25 389 PRO A N 1
ATOM 3208 C CA . PRO A 1 389 ? 11.177 -6.133 22.970 1.00 95.25 389 PRO A CA 1
ATOM 3209 C C . PRO A 1 389 ? 9.851 -5.568 22.448 1.00 95.25 389 PRO A C 1
ATOM 3211 O O . PRO A 1 389 ? 8.980 -5.245 23.256 1.00 95.25 389 PRO A O 1
ATOM 3214 N N . ILE A 1 390 ? 9.675 -5.511 21.122 1.00 93.19 390 ILE A N 1
ATOM 3215 C CA . ILE A 1 390 ? 8.454 -5.007 20.475 1.00 93.19 390 ILE A CA 1
ATOM 3216 C C . ILE A 1 390 ? 7.261 -5.866 20.911 1.00 93.19 390 ILE A C 1
ATOM 3218 O O . ILE A 1 390 ? 6.263 -5.349 21.410 1.00 93.19 390 ILE A O 1
ATOM 3222 N N . ASP A 1 391 ? 7.394 -7.191 20.843 1.00 94.06 391 ASP A N 1
ATOM 3223 C CA . ASP A 1 391 ? 6.346 -8.127 21.255 1.00 94.06 391 ASP A CA 1
ATOM 3224 C C . ASP A 1 391 ? 5.911 -7.931 22.719 1.00 94.06 391 ASP A C 1
ATOM 3226 O O . ASP A 1 391 ? 4.718 -7.864 23.030 1.00 94.06 391 ASP A O 1
ATOM 3230 N N . ARG A 1 392 ? 6.878 -7.778 23.636 1.00 96.69 392 ARG A N 1
ATOM 3231 C CA . ARG A 1 392 ? 6.607 -7.520 25.060 1.00 96.69 392 ARG A CA 1
ATOM 3232 C C . ARG A 1 392 ? 5.877 -6.195 25.274 1.00 96.69 392 ARG A C 1
ATOM 3234 O O . ARG A 1 392 ? 4.918 -6.153 26.049 1.00 96.69 392 ARG A O 1
ATOM 3241 N N . GLN A 1 393 ? 6.294 -5.134 24.584 1.00 96.69 393 GLN A N 1
ATOM 3242 C CA . GLN A 1 393 ? 5.655 -3.820 24.673 1.00 96.69 393 GLN A CA 1
ATOM 3243 C C . GLN A 1 393 ? 4.204 -3.860 24.182 1.00 96.69 393 GLN A C 1
ATOM 3245 O O . GLN A 1 393 ? 3.318 -3.338 24.858 1.00 96.69 393 GLN A O 1
ATOM 3250 N N . TRP A 1 394 ? 3.935 -4.533 23.063 1.00 97.25 394 TRP A N 1
ATOM 3251 C CA . TRP A 1 394 ? 2.583 -4.664 22.514 1.00 97.25 394 TRP A CA 1
ATOM 3252 C C . TRP A 1 394 ? 1.676 -5.558 23.370 1.00 97.25 394 TRP A C 1
ATOM 3254 O O . TRP A 1 394 ? 0.513 -5.221 23.596 1.00 97.25 394 TRP A O 1
ATOM 3264 N N . LYS A 1 395 ? 2.202 -6.644 23.950 1.00 96.81 395 LYS A N 1
ATOM 3265 C CA . LYS A 1 395 ? 1.470 -7.445 24.950 1.00 96.81 395 LYS A CA 1
ATOM 3266 C C . LYS A 1 395 ? 1.102 -6.622 26.185 1.00 96.81 395 LYS A C 1
ATOM 3268 O O . LYS A 1 395 ? -0.013 -6.738 26.694 1.00 96.81 395 LYS A O 1
ATOM 3273 N N . HIS A 1 396 ? 2.012 -5.776 26.667 1.00 97.62 396 HIS A N 1
ATOM 3274 C CA . HIS A 1 396 ? 1.721 -4.852 27.763 1.00 97.62 396 HIS A CA 1
ATOM 3275 C C . HIS A 1 396 ? 0.660 -3.812 27.365 1.00 97.62 396 HIS A C 1
ATOM 3277 O O . HIS A 1 396 ? -0.267 -3.555 28.135 1.00 97.62 396 HIS A O 1
ATOM 3283 N N . LEU A 1 397 ? 0.747 -3.267 26.147 1.00 97.50 397 LEU A N 1
ATOM 3284 C CA . LEU A 1 397 ? -0.228 -2.326 25.593 1.00 97.50 397 LEU A CA 1
ATOM 3285 C C . LEU A 1 397 ? -1.632 -2.938 25.502 1.00 97.50 397 LEU A C 1
ATOM 3287 O O . LEU A 1 397 ? -2.599 -2.283 25.871 1.00 97.50 397 LEU A O 1
ATOM 3291 N N . GLN A 1 398 ? -1.749 -4.212 25.115 1.00 97.94 398 GLN A N 1
ATOM 3292 C CA . GLN A 1 398 ? -3.027 -4.929 25.102 1.00 97.94 398 GLN A CA 1
ATOM 3293 C C . GLN A 1 398 ? -3.652 -5.041 26.500 1.00 97.94 398 GLN A C 1
ATOM 3295 O O . GLN A 1 398 ? -4.862 -4.886 26.648 1.00 97.94 398 GLN A O 1
ATOM 3300 N N . ARG A 1 399 ? -2.848 -5.292 27.543 1.00 97.81 399 ARG A N 1
ATOM 3301 C CA . ARG A 1 399 ? -3.354 -5.321 28.929 1.00 97.81 399 ARG A CA 1
ATOM 3302 C C . ARG A 1 399 ? -3.856 -3.943 29.364 1.00 97.81 399 ARG A C 1
ATOM 3304 O O . ARG A 1 399 ? -4.879 -3.858 30.036 1.00 97.81 399 ARG A O 1
ATOM 3311 N N . LYS A 1 400 ? -3.157 -2.872 28.968 1.00 97.44 400 LYS A N 1
ATOM 3312 C CA . LYS A 1 400 ? -3.598 -1.487 29.206 1.00 97.44 400 LYS A CA 1
ATOM 3313 C C . LYS A 1 400 ? -4.896 -1.169 28.470 1.00 97.44 400 LYS A C 1
ATOM 3315 O O . LYS A 1 400 ? -5.802 -0.642 29.099 1.00 97.44 400 LYS A O 1
ATOM 3320 N N . TYR A 1 401 ? -5.006 -1.559 27.201 1.00 97.00 401 TYR A N 1
ATOM 3321 C CA . TYR A 1 401 ? -6.228 -1.421 26.408 1.00 97.00 401 TYR A CA 1
ATOM 3322 C C . TYR A 1 401 ? -7.421 -2.095 27.095 1.00 97.00 401 TYR A C 1
ATOM 3324 O O . TYR A 1 401 ? -8.448 -1.460 27.288 1.00 97.00 401 TYR A O 1
ATOM 3332 N N . ALA A 1 402 ? -7.268 -3.345 27.546 1.00 97.50 402 ALA A N 1
ATOM 3333 C CA . ALA A 1 402 ? -8.347 -4.070 28.220 1.00 97.50 402 ALA A CA 1
ATOM 3334 C C . ALA A 1 402 ? -8.815 -3.370 29.510 1.00 97.50 402 ALA A C 1
ATOM 3336 O O . ALA A 1 402 ? -10.013 -3.223 29.728 1.00 97.50 402 ALA A O 1
ATOM 3337 N N . ARG A 1 403 ? -7.880 -2.882 30.339 1.00 96.75 403 ARG A N 1
ATOM 3338 C CA . ARG A 1 403 ? -8.215 -2.106 31.548 1.00 96.75 403 ARG A CA 1
ATOM 3339 C C . ARG A 1 403 ? -8.885 -0.775 31.216 1.00 96.75 403 ARG A C 1
ATOM 3341 O O . ARG A 1 403 ? -9.800 -0.370 31.920 1.00 96.75 403 ARG A O 1
ATOM 3348 N N . TYR A 1 404 ? -8.415 -0.102 30.168 1.00 95.88 404 TYR A N 1
ATOM 3349 C CA . TYR A 1 404 ? -8.970 1.168 29.712 1.00 95.88 404 TYR A CA 1
ATOM 3350 C C . TYR A 1 404 ? -10.418 1.003 29.237 1.00 95.88 404 TYR A C 1
ATOM 3352 O O . TYR A 1 404 ? -11.285 1.743 29.685 1.00 95.88 404 TYR A O 1
ATOM 3360 N N . VAL A 1 405 ? -10.691 -0.011 28.411 1.00 96.12 405 VAL A N 1
ATOM 3361 C CA . VAL A 1 405 ? -12.050 -0.341 27.956 1.00 96.12 405 VAL A CA 1
ATOM 3362 C C . VAL A 1 405 ? -12.954 -0.704 29.134 1.00 96.12 405 VAL A C 1
ATOM 3364 O O . VAL A 1 405 ? -14.024 -0.123 29.252 1.00 96.12 405 VAL A O 1
ATOM 3367 N N . ALA A 1 406 ? -12.503 -1.562 30.057 1.00 95.94 406 ALA A N 1
ATOM 3368 C CA . ALA A 1 406 ? -13.286 -1.910 31.247 1.00 95.94 406 ALA A CA 1
ATOM 3369 C C . ALA A 1 406 ? -13.604 -0.683 32.124 1.00 95.94 406 ALA A C 1
ATOM 3371 O O . ALA A 1 406 ? -14.711 -0.552 32.633 1.00 95.94 406 ALA A O 1
ATOM 3372 N N . GLY A 1 407 ? -12.654 0.247 32.271 1.00 94.31 407 GLY A N 1
ATOM 3373 C CA . GLY A 1 407 ? -12.884 1.501 32.989 1.00 94.31 407 GLY A CA 1
ATOM 3374 C C . GLY A 1 407 ? -13.878 2.427 32.282 1.00 94.31 407 GLY A C 1
ATOM 3375 O O . GLY A 1 407 ? -14.638 3.119 32.950 1.00 94.31 407 GLY A O 1
ATOM 3376 N N . LEU A 1 408 ? -13.900 2.439 30.947 1.00 94.94 408 LEU A N 1
ATOM 3377 C CA . LEU A 1 408 ? -14.903 3.176 30.173 1.00 94.94 408 LEU A CA 1
ATOM 3378 C C . LEU A 1 408 ? -16.292 2.529 30.220 1.00 94.94 408 LEU A C 1
ATOM 3380 O O . LEU A 1 408 ? -17.267 3.240 30.058 1.00 94.94 408 LEU A O 1
ATOM 3384 N N . GLU A 1 409 ? -16.387 1.215 30.423 1.00 94.81 409 GLU A N 1
ATOM 3385 C CA . GLU A 1 409 ? -17.668 0.502 30.547 1.00 94.81 409 GLU A CA 1
ATOM 3386 C C . GLU A 1 409 ? -18.310 0.663 31.935 1.00 94.81 409 GLU A C 1
ATOM 3388 O O . GLU A 1 409 ? -19.509 0.451 32.082 1.00 94.81 409 GLU A O 1
ATOM 3393 N N . GLN A 1 410 ? -17.527 1.042 32.950 1.00 94.38 410 GLN A N 1
ATOM 3394 C CA . GLN A 1 410 ? -18.002 1.281 34.319 1.00 94.38 410 GLN A CA 1
ATOM 3395 C C . GLN A 1 410 ? -18.452 2.725 34.591 1.00 94.38 410 GLN A C 1
ATOM 3397 O O . GLN A 1 410 ? -19.114 2.958 35.602 1.00 94.38 410 GLN A O 1
ATOM 3402 N N . ASN A 1 411 ? -18.041 3.688 33.758 1.00 86.19 411 ASN A N 1
ATOM 3403 C CA . ASN A 1 411 ? -18.451 5.097 33.861 1.00 86.19 411 ASN A CA 1
ATOM 3404 C C . ASN A 1 411 ? -19.536 5.392 32.832 1.00 86.19 411 ASN A C 1
ATOM 3406 O O . ASN A 1 411 ? -20.406 6.223 33.162 1.00 86.19 411 ASN A O 1
#

Solvent-accessible surface area (backbone atoms only — not comparable to full-atom values): 25015 Å² total; per-residue (Å²): 137,80,86,84,73,76,75,71,56,74,68,75,72,46,57,66,70,59,42,52,51,54,47,37,65,58,43,43,54,101,58,69,40,30,76,35,66,71,43,95,87,45,71,46,65,44,65,40,93,89,51,86,86,50,97,60,45,56,55,56,52,47,44,67,68,38,74,68,52,29,51,52,47,69,76,43,46,44,56,39,41,63,28,41,36,36,28,72,34,71,64,61,46,52,54,52,57,70,49,46,55,68,73,45,54,75,34,48,55,42,56,42,53,42,79,77,80,71,65,81,78,80,67,77,66,65,71,80,75,58,82,87,73,88,80,78,94,68,91,74,83,78,72,84,84,78,66,80,61,60,59,87,77,53,50,77,68,58,59,46,56,68,59,68,75,50,99,52,93,57,49,69,61,52,50,54,53,46,55,54,50,50,54,48,51,53,50,51,52,52,55,51,56,59,61,72,70,53,92,70,94,64,90,79,53,72,66,61,55,55,55,49,51,62,59,72,71,41,63,71,66,60,52,51,48,54,51,59,73,67,71,58,83,75,62,71,66,64,60,45,58,69,51,54,79,74,53,73,96,65,81,81,52,69,67,59,54,51,53,53,69,69,38,89,36,46,50,102,82,73,48,75,47,78,74,84,74,78,84,65,77,47,44,44,98,83,70,44,62,37,66,84,40,45,49,76,43,66,46,72,56,92,97,36,50,35,29,34,34,42,34,85,48,101,88,51,80,49,76,49,78,42,56,49,73,70,34,65,42,79,61,32,47,50,34,51,50,51,34,53,56,52,59,69,66,69,72,63,73,93,48,27,68,66,47,48,52,54,62,66,64,33,80,50,55,61,54,50,54,53,55,39,46,70,74,37,47,69,59,41,70,77,38,48,78,76,41,54,60,56,54,53,52,44,55,51,48,32,56,50,49,54,52,51,53,53,53,38,74,76,104

Mean predicted aligned error: 19.22 Å

Radius of gyration: 30.75 Å; Cα contacts (8 Å, |Δi|>4): 303; chains: 1; bounding box: 85×52×99 Å